Protein AF-W5SQ41-F1 (afdb_monomer_lite)

Organism: NCBI:txid1313293

Secondary structure (DSSP, 8-state):
-------HHHHHHHHHHHHHS------------S--HHHHHHTSS-TTSSTT-S---S--SS-HHHHHHHHHHTS---S---HHHHHHHHHTT--HHHHHHHHHHHHHHT-TTSS-TTS----HHHHHHHHHHHHHHHHHHHHHHHHHHHHHHHHHHHHHHT-S-HHHHHHHHHHHHHHHHHHHHHHHHHT-SSSHHHHHHHHHHHHHTTTTTHHHHHHHHHHHHHHHHHHHHHTS-HHHHHHHHHHHHHHH-TTTT-BTTBPPPPHHHHHHHHHHH-HHHHHHHHHHHHHHHHHHHHHHHHHHH---HHHHHHHHHHHHHHHHHHHHHHHHHHT-SS--HHHHHHIIIIISHHHHHHHHHHHHHHHHHHHHHHHHHHTS-HHHHHHHHHHHHHHH-TTTTGGGTPPP--HHHHHHHHHHH-HHHHHHHHHHHHHHHHHHHHHHHHHHH---HHHHHHHHHHHHHHHHHHHHHHHHHHHT---S-HHHHTTSHHHHHHHHHHHHHHHHHHHHHHHHHHHHTS-HHHHHHHHHHHHHHT-TTS--TTS----HHHHHHHHHHHHHHHHHHHHHHHHT-

InterPro domains:
  IPR060833 Lipoprotein BTA121, duplicated domain [NF047534] (91-223)
  IPR060833 Lipoprotein BTA121, duplicated domain [NF047534] (236-350)
  IPR060833 Lipoprotein BTA121, duplicated domain [NF047534] (377-509)
  IPR060833 Lipoprotein BTA121, duplicated domain [NF047534] (520-575)

Foldseek 3Di:
DDDDDDDVVVVVVVVVCVVVVPDPPDDDDDDDDDDDPVVVVVPPPDPPPVVPDDDPDDDDDDCVVPQVVVVVVVVDDDPPDDPLLVVQCVVLVHDPQLVVVVRVLLVLQQDCVAADVLFHHDDPVLVSVLDVLLGSVLSVVLSVLVVLLSVLLSLLLVLLVLQPDPVLSVVLVVQSVVLVSVLSNQLSNLCRDRDSVSSSVSSNVCSVVVVSHVSSVVSSLLSVLNNVLVVLLVPDDPLLNVQVVLLLCLQQDCPLDPDPQQGRDRSSLSSVLVVVLPDVLSVLLSVLSSLLVVLLVLLVVLLVLFPDPVLSVVLVVLSVVLVSQLSCLSNNLSRDPPRDSVSNSCSSNPPPRVVSSVSSVVSNLLSVLRVLLVVLVVPDDPLLVVLLVVLLCLQQDPVQCVVVVFDRCDPSLSSNLCSVLDNVLSVLQSVLSVVLVVLLVLLLVLLVLQPDPVLSVVLVVQSVVLVSVLSNQSNCLSSPVDPDRSSVSSCDPVNVVSSVSSVVSSLLSVLRNVLVVLLVVDDPLLNVLLVVVLCVLQDPPDDCPPPHRDHSSRSSSVDSVCDNVNSVVVSVVSVVD

Radius of gyration: 45.63 Å; chains: 1; bounding box: 97×51×138 Å

Sequence (577 aa):
MIKIKINYSLLMLLLLFLVMGCNLKSPEVTVYGKDDPFMRDLFKVSLEDDLLKLPIEGVISGREQSILKRSVEEGIIGEHMSIEFVDLLDAFNVSSEGKKVIEYFLGIVTNASIGAESDKTYQIEEFYGLLRDLGSTRVHGIIGSVQCVFEVQEAAKSAIRNINSERSKQRLNVLFMERVQRYKSDLKRAFSVFEADEVYERFINYHSNGNGINKFIEIKNDAFQIIEGEELLSVLTEKEREVLEYMLSVVTDPNVYESVYIKSISDAQFYHYLKTLGDDKVKEIIIYHLFFFERLKNVDKLINDIKGENLKQQLKYEVDECKNRYSLSIKRPFCHLPFVPTVVYETLTNFGIHEYVDCLGEILDQGEGILESEKLYVWLSDDERKVIEYIQNIVTDPYIGLEEDLGVCFEYKFFSLLNSEGIDDVRRMINNVQMVLVLLQETDRLIDDVSKKLLRRRLEVRLNSCKNDYSLHLKRVFDGSVFIPLADAVLDDDAIGYISYINDIKDEAMASIEFDRLCSELSEDEKEAIFYIRNTVTNSDLPNDFGVNFNEPQFYILLKDLGIPRVREIVQSTLLT

Structure (mmCIF, N/CA/C/O backbone):
data_AF-W5SQ41-F1
#
_entry.id   AF-W5SQ41-F1
#
loop_
_atom_site.group_PDB
_atom_site.id
_atom_site.type_symbol
_atom_site.label_atom_id
_atom_site.label_alt_id
_atom_site.label_comp_id
_atom_site.label_asym_id
_atom_site.label_entity_id
_atom_site.label_seq_id
_atom_site.pdbx_PDB_ins_code
_atom_site.Cartn_x
_atom_site.Cartn_y
_atom_site.Cartn_z
_atom_site.occupancy
_atom_site.B_iso_or_equiv
_atom_site.auth_seq_id
_atom_site.auth_comp_id
_atom_site.auth_asym_id
_atom_site.auth_atom_id
_atom_site.pdbx_PDB_model_num
ATOM 1 N N . MET A 1 1 ? 10.345 -15.797 45.037 1.00 38.16 1 MET A N 1
ATOM 2 C CA . MET A 1 1 ? 10.649 -15.418 43.639 1.00 38.16 1 MET A CA 1
ATOM 3 C C . MET A 1 1 ? 10.774 -13.906 43.574 1.00 38.16 1 MET A C 1
ATOM 5 O O . MET A 1 1 ? 9.775 -13.225 43.755 1.00 38.16 1 MET A O 1
ATOM 9 N N . ILE A 1 2 ? 11.990 -13.382 43.412 1.00 24.80 2 ILE A N 1
ATOM 10 C CA . ILE A 1 2 ? 12.238 -11.936 43.313 1.00 24.80 2 ILE A CA 1
ATOM 11 C C . ILE A 1 2 ? 11.971 -11.532 41.858 1.00 24.80 2 ILE A C 1
ATOM 13 O O . ILE A 1 2 ? 12.723 -11.918 40.968 1.00 24.80 2 ILE A O 1
ATOM 17 N N . LYS A 1 3 ? 10.873 -10.808 41.606 1.00 30.48 3 LYS A N 1
ATOM 18 C CA . LYS A 1 3 ? 10.607 -10.183 40.303 1.00 30.48 3 LYS A CA 1
ATOM 19 C C . LYS A 1 3 ? 11.474 -8.927 40.191 1.00 30.48 3 LYS A C 1
ATOM 21 O O . LYS A 1 3 ? 11.230 -7.945 40.886 1.00 30.48 3 LYS A O 1
ATOM 26 N N . ILE A 1 4 ? 12.482 -8.966 39.324 1.00 29.66 4 ILE A N 1
ATOM 27 C CA . ILE A 1 4 ? 13.251 -7.783 38.925 1.00 29.66 4 ILE A CA 1
ATOM 28 C C . ILE A 1 4 ? 12.421 -7.050 37.862 1.00 29.66 4 ILE A C 1
ATOM 30 O O . ILE A 1 4 ? 12.245 -7.556 36.756 1.00 29.66 4 ILE A O 1
ATOM 34 N N . LYS A 1 5 ? 11.876 -5.877 38.207 1.00 37.88 5 LYS A N 1
ATOM 35 C CA . LYS A 1 5 ? 11.286 -4.941 37.237 1.00 37.88 5 LYS A CA 1
ATOM 36 C C . LYS A 1 5 ? 12.435 -4.287 36.465 1.00 37.88 5 LYS A C 1
ATOM 38 O O . LYS A 1 5 ? 13.185 -3.494 37.031 1.00 37.88 5 LYS A O 1
ATOM 43 N N . ILE A 1 6 ? 12.588 -4.641 35.191 1.00 42.28 6 ILE A N 1
ATOM 44 C CA . ILE A 1 6 ? 13.528 -3.975 34.284 1.00 42.28 6 ILE A CA 1
ATOM 45 C C . ILE A 1 6 ? 12.902 -2.637 33.887 1.00 42.28 6 ILE A C 1
ATOM 47 O O . ILE A 1 6 ? 11.860 -2.592 33.242 1.00 42.28 6 ILE A O 1
ATOM 51 N N . ASN A 1 7 ? 13.515 -1.545 34.335 1.00 42.47 7 ASN A N 1
ATOM 52 C CA . ASN A 1 7 ? 13.092 -0.190 34.012 1.00 42.47 7 ASN A CA 1
ATOM 53 C C . ASN A 1 7 ? 13.683 0.197 32.644 1.00 42.47 7 ASN A C 1
ATOM 55 O O . ASN A 1 7 ? 14.881 0.470 32.541 1.00 42.47 7 ASN A O 1
ATOM 59 N N . TYR A 1 8 ? 12.859 0.176 31.592 1.00 45.78 8 TYR A N 1
ATOM 60 C CA . TYR A 1 8 ? 13.276 0.407 30.200 1.00 45.78 8 TYR A CA 1
ATOM 61 C C . TYR A 1 8 ? 13.908 1.790 29.971 1.00 45.78 8 TYR A C 1
ATOM 63 O O . TYR A 1 8 ? 14.820 1.913 29.153 1.00 45.78 8 TYR A O 1
ATOM 71 N N . SER A 1 9 ? 13.543 2.800 30.770 1.00 41.06 9 SER A N 1
ATOM 72 C CA . SER A 1 9 ? 14.211 4.112 30.752 1.00 41.06 9 SER A CA 1
ATOM 73 C C . SER A 1 9 ? 15.674 4.039 31.193 1.00 41.06 9 SER A C 1
ATOM 75 O O . SER A 1 9 ? 16.513 4.759 30.658 1.00 41.06 9 SER A O 1
ATOM 77 N N . LEU A 1 10 ? 16.013 3.139 32.123 1.00 42.69 10 LEU A N 1
ATOM 78 C CA . LEU A 1 10 ? 17.395 2.943 32.567 1.00 42.69 10 LEU A CA 1
ATOM 79 C C . LEU A 1 10 ? 18.214 2.174 31.520 1.00 42.69 10 LEU A C 1
ATOM 81 O O . LEU A 1 10 ? 19.392 2.468 31.336 1.00 42.69 10 LEU A O 1
ATOM 85 N N . LEU A 1 11 ? 17.582 1.231 30.809 1.00 46.94 11 LEU A N 1
ATOM 86 C CA . LEU A 1 11 ? 18.192 0.463 29.717 1.00 46.94 11 LEU A CA 1
ATOM 87 C C . LEU A 1 11 ? 18.518 1.364 28.511 1.00 46.94 11 LEU A C 1
ATOM 89 O O . LEU A 1 11 ? 19.606 1.269 27.945 1.00 46.94 11 LEU A O 1
ATOM 93 N N . MET A 1 12 ? 17.615 2.290 28.173 1.00 44.88 12 MET A N 1
ATOM 94 C CA . MET A 1 12 ? 17.815 3.282 27.109 1.00 44.88 12 MET A CA 1
ATOM 95 C C . MET A 1 12 ? 18.888 4.317 27.464 1.00 44.88 12 MET A C 1
ATOM 97 O O . MET A 1 12 ? 19.706 4.668 26.615 1.00 44.88 12 MET A O 1
ATOM 101 N N . LEU A 1 13 ? 18.958 4.753 28.727 1.00 45.75 13 LEU A N 1
ATOM 102 C CA . LEU A 1 13 ? 20.046 5.611 29.211 1.00 45.75 13 LEU A CA 1
ATOM 103 C C . LEU A 1 13 ? 21.403 4.893 29.176 1.00 45.75 13 LEU A C 1
ATOM 105 O O . LEU A 1 13 ? 22.401 5.502 28.801 1.00 45.75 13 LEU A O 1
ATOM 109 N N . LEU A 1 14 ? 21.448 3.595 29.494 1.00 42.19 14 LEU A N 1
ATOM 110 C CA . LEU A 1 14 ? 22.668 2.784 29.408 1.00 42.19 14 LEU A CA 1
ATOM 111 C C . LEU A 1 14 ? 23.137 2.587 27.958 1.00 42.19 14 LEU A C 1
ATOM 113 O O . LEU A 1 14 ? 24.336 2.663 27.702 1.00 42.19 14 LEU A O 1
ATOM 117 N N . LEU A 1 15 ? 22.211 2.411 27.007 1.00 46.72 15 LEU A N 1
ATOM 118 C CA . LEU A 1 15 ? 22.508 2.365 25.569 1.00 46.72 15 LEU A CA 1
ATOM 119 C C . LEU A 1 15 ? 23.015 3.718 25.043 1.00 46.72 15 LEU A C 1
ATOM 121 O O . LEU A 1 15 ? 23.985 3.755 24.289 1.00 46.72 15 LEU A O 1
ATOM 125 N N . LEU A 1 16 ? 22.443 4.833 25.505 1.00 41.91 16 LEU A N 1
ATOM 126 C CA . LEU A 1 16 ? 22.919 6.187 25.188 1.00 41.91 16 LEU A CA 1
ATOM 127 C C . LEU A 1 16 ? 24.317 6.473 25.763 1.00 41.91 16 LEU A C 1
ATOM 129 O O . LEU A 1 16 ? 25.147 7.074 25.079 1.00 41.91 16 LEU A O 1
ATOM 133 N N . PHE A 1 17 ? 24.625 5.994 26.973 1.00 42.06 17 PHE A N 1
ATOM 134 C CA . PHE A 1 17 ? 25.974 6.084 27.547 1.00 42.06 17 PHE A CA 1
ATOM 135 C C . PHE A 1 17 ? 26.983 5.142 26.868 1.00 42.06 17 PHE A C 1
ATOM 137 O O . PHE A 1 17 ? 28.159 5.489 26.777 1.00 42.06 17 PHE A O 1
ATOM 144 N N . LEU A 1 18 ? 26.543 3.998 26.330 1.00 40.91 18 LEU A N 1
ATOM 145 C CA . LEU A 1 18 ? 27.368 3.102 25.507 1.00 40.91 18 LEU A CA 1
ATOM 146 C C . LEU A 1 18 ? 27.710 3.715 24.140 1.00 40.91 18 LEU A C 1
ATOM 148 O O . LEU A 1 18 ? 28.834 3.558 23.672 1.00 40.91 18 LEU A O 1
ATOM 152 N N . VAL A 1 19 ? 26.790 4.477 23.538 1.00 46.62 19 VAL A N 1
ATOM 153 C CA . VAL A 1 19 ? 27.037 5.211 22.283 1.00 46.62 19 VAL A CA 1
ATOM 154 C C . VAL A 1 19 ? 27.942 6.431 22.508 1.00 46.62 19 VAL A C 1
ATOM 156 O O . VAL A 1 19 ? 28.806 6.709 21.680 1.00 46.62 19 VAL A O 1
ATOM 159 N N . MET A 1 20 ? 27.818 7.122 23.647 1.00 40.38 20 MET A N 1
ATOM 160 C CA . MET A 1 20 ? 28.676 8.271 23.988 1.00 40.38 20 MET A CA 1
ATOM 161 C C . MET A 1 20 ? 30.036 7.887 24.607 1.00 40.38 20 MET A C 1
ATOM 163 O O . MET A 1 20 ? 30.951 8.708 24.622 1.00 40.38 20 MET A O 1
ATOM 167 N N . GLY A 1 21 ? 30.197 6.652 25.097 1.00 32.97 21 GLY A N 1
ATOM 168 C CA . GLY A 1 21 ? 31.431 6.140 25.708 1.00 32.97 21 GLY A CA 1
ATOM 169 C C . GLY A 1 21 ? 32.424 5.488 24.736 1.00 32.97 21 GLY A C 1
ATOM 170 O O . GLY A 1 21 ? 33.541 5.150 25.137 1.00 32.97 21 GLY A O 1
ATOM 171 N N . CYS A 1 22 ? 32.058 5.317 23.461 1.00 30.95 22 CYS A N 1
ATOM 172 C CA . CYS A 1 22 ? 32.961 4.792 22.439 1.00 30.95 22 CYS A CA 1
ATOM 173 C C . CYS A 1 22 ? 33.992 5.853 22.024 1.00 30.95 22 CYS A C 1
ATOM 175 O O . CYS A 1 22 ? 33.760 6.725 21.192 1.00 30.95 22 CYS A O 1
ATOM 177 N N . ASN A 1 23 ? 35.161 5.737 22.643 1.00 33.50 23 ASN A N 1
ATOM 178 C CA . ASN A 1 23 ? 36.405 6.445 22.377 1.00 33.50 23 ASN A CA 1
ATOM 179 C C . ASN A 1 23 ? 36.802 6.365 20.883 1.00 33.50 23 ASN A C 1
ATOM 181 O O . ASN A 1 23 ? 37.463 5.419 20.454 1.00 33.50 23 ASN A O 1
ATOM 185 N N . LEU A 1 24 ? 36.413 7.368 20.088 1.00 36.84 24 LEU A N 1
ATOM 186 C CA . LEU A 1 24 ? 36.883 7.585 18.716 1.00 36.84 24 LEU A CA 1
ATOM 187 C C . LEU A 1 24 ? 38.345 8.058 18.730 1.00 36.84 24 LEU A C 1
ATOM 189 O O . LEU A 1 24 ? 38.645 9.240 18.566 1.00 36.84 24 LEU A O 1
ATOM 193 N N . LYS A 1 25 ? 39.280 7.118 18.890 1.00 31.88 25 LYS A N 1
ATOM 194 C CA . LYS A 1 25 ? 40.619 7.272 18.315 1.00 31.88 25 LYS A CA 1
ATOM 195 C C . LYS A 1 25 ? 40.602 6.680 16.911 1.00 31.88 25 LYS A C 1
ATOM 197 O O . LYS A 1 25 ? 40.592 5.467 16.735 1.00 31.88 25 LYS A O 1
ATOM 202 N N . SER A 1 26 ? 40.575 7.581 15.935 1.00 31.25 26 SER A N 1
ATOM 203 C CA . SER A 1 26 ? 40.823 7.316 14.518 1.00 31.25 26 SER A CA 1
ATOM 204 C C . SER A 1 26 ? 42.130 6.530 14.325 1.00 31.25 26 SER A C 1
ATOM 206 O O . SER A 1 26 ? 43.161 6.974 14.841 1.00 31.25 26 SER A O 1
ATOM 208 N N . PRO A 1 27 ? 42.140 5.408 13.582 1.00 26.23 27 PRO A N 1
ATOM 209 C CA . PRO A 1 27 ? 43.331 4.981 12.878 1.00 26.23 27 PRO A CA 1
ATOM 210 C C . PRO A 1 27 ? 43.451 5.805 11.593 1.00 26.23 27 PRO A C 1
ATOM 212 O O . PRO A 1 27 ? 42.528 5.878 10.782 1.00 26.23 27 PRO A O 1
ATOM 215 N N . GLU A 1 28 ? 44.609 6.440 11.451 1.00 25.86 28 GLU A N 1
ATOM 216 C CA . GLU A 1 28 ? 45.016 7.246 10.310 1.00 25.86 28 GLU A CA 1
ATOM 217 C C . GLU A 1 28 ? 44.692 6.588 8.965 1.00 25.86 28 GLU A C 1
ATOM 219 O O . GLU A 1 28 ? 44.999 5.423 8.702 1.00 25.86 28 GLU A O 1
ATOM 224 N N . VAL A 1 29 ? 44.114 7.410 8.090 1.00 34.03 29 VAL A N 1
ATOM 225 C CA . VAL A 1 29 ? 43.980 7.169 6.658 1.00 34.03 29 VAL A CA 1
ATOM 226 C C . VAL A 1 29 ? 45.371 6.909 6.083 1.00 34.03 29 VAL A C 1
ATOM 228 O O . VAL A 1 29 ? 46.154 7.834 5.875 1.00 34.03 29 VAL A O 1
ATOM 231 N N . THR A 1 30 ? 45.672 5.646 5.799 1.00 25.84 30 THR A N 1
ATOM 232 C CA . THR A 1 30 ? 46.743 5.283 4.875 1.00 25.84 30 THR A CA 1
ATOM 233 C C . THR A 1 30 ? 46.117 5.020 3.514 1.00 25.84 30 THR A C 1
ATOM 235 O O . THR A 1 30 ? 45.274 4.146 3.327 1.00 25.84 30 THR A O 1
ATOM 238 N N . VAL A 1 31 ? 46.509 5.872 2.572 1.00 39.38 31 VAL A N 1
ATOM 239 C CA . VAL A 1 31 ? 46.256 5.769 1.138 1.00 39.38 31 VAL A CA 1
ATOM 240 C C . VAL A 1 31 ? 46.689 4.378 0.670 1.00 39.38 31 VAL A C 1
ATOM 242 O O . VAL A 1 31 ? 47.887 4.101 0.607 1.00 39.38 31 VAL A O 1
ATOM 245 N N . TYR A 1 32 ? 45.736 3.497 0.355 1.00 28.44 32 TYR A N 1
ATOM 246 C CA . TYR A 1 32 ? 46.058 2.225 -0.288 1.00 28.44 32 TYR A CA 1
ATOM 247 C C . TYR A 1 32 ? 46.427 2.473 -1.750 1.00 28.44 32 TYR A C 1
ATOM 249 O O . TYR A 1 32 ? 45.675 3.058 -2.531 1.00 28.44 32 TYR A O 1
ATOM 257 N N . GLY A 1 33 ? 47.667 2.096 -2.049 1.00 28.73 33 GLY A N 1
ATOM 258 C CA . GLY A 1 33 ? 48.373 2.350 -3.287 1.00 28.73 33 GLY A CA 1
ATOM 259 C C . GLY A 1 33 ? 47.914 1.497 -4.466 1.00 28.73 33 GLY A C 1
ATOM 260 O O . GLY A 1 33 ? 47.260 0.468 -4.340 1.00 28.73 33 GLY A O 1
ATOM 261 N N . LYS A 1 34 ? 48.344 1.973 -5.631 1.00 31.42 34 LYS A N 1
ATOM 262 C CA . LYS A 1 34 ? 48.104 1.527 -7.009 1.00 31.42 34 LYS A CA 1
ATOM 263 C C . LYS A 1 34 ? 48.532 0.092 -7.375 1.00 31.42 34 LYS A C 1
ATOM 265 O O . LYS A 1 34 ? 48.520 -0.224 -8.560 1.00 31.42 34 LYS A O 1
ATOM 270 N N . ASP A 1 35 ? 48.873 -0.770 -6.421 1.00 36.28 35 ASP A N 1
ATOM 271 C CA . ASP A 1 35 ? 49.545 -2.050 -6.698 1.00 36.28 35 ASP A CA 1
ATOM 272 C C . ASP A 1 35 ? 48.922 -3.253 -5.958 1.00 36.28 35 ASP A C 1
ATOM 274 O O . ASP A 1 35 ? 49.636 -4.149 -5.514 1.00 36.28 35 ASP A O 1
ATOM 278 N N . ASP A 1 36 ? 47.589 -3.301 -5.840 1.00 37.03 36 ASP A N 1
ATOM 279 C CA . ASP A 1 36 ? 46.874 -4.520 -5.426 1.00 37.03 36 ASP A CA 1
ATOM 280 C C . ASP A 1 36 ? 46.710 -5.488 -6.630 1.00 37.03 36 ASP A C 1
ATOM 282 O O . ASP A 1 36 ? 46.058 -5.128 -7.622 1.00 37.03 36 ASP A O 1
ATOM 286 N N . PRO A 1 37 ? 47.280 -6.712 -6.584 1.00 33.75 37 PRO A N 1
ATOM 287 C CA . PRO A 1 37 ? 47.149 -7.711 -7.648 1.00 33.75 37 PRO A CA 1
ATOM 288 C C . PRO A 1 37 ? 45.702 -8.170 -7.892 1.00 33.75 37 PRO A C 1
ATOM 290 O O . PRO A 1 37 ? 45.363 -8.497 -9.025 1.00 33.75 37 PRO A O 1
ATOM 293 N N . PHE A 1 38 ? 44.839 -8.142 -6.871 1.00 35.59 38 PHE A N 1
ATOM 294 C CA . PHE A 1 38 ? 43.434 -8.557 -6.952 1.00 35.59 38 PHE A CA 1
ATOM 295 C C . PHE A 1 38 ? 42.577 -7.521 -7.702 1.00 35.59 38 PHE A C 1
ATOM 297 O O . PHE A 1 38 ? 41.660 -7.872 -8.444 1.00 35.59 38 PHE A O 1
ATOM 304 N N . MET A 1 39 ? 42.936 -6.236 -7.601 1.00 33.19 39 MET A N 1
ATOM 305 C CA . MET A 1 39 ? 42.289 -5.150 -8.351 1.00 33.19 39 MET A CA 1
ATOM 306 C C . MET A 1 39 ? 42.721 -5.116 -9.824 1.00 33.19 39 MET A C 1
ATOM 308 O O . MET A 1 39 ? 41.947 -4.697 -10.682 1.00 33.19 39 MET A O 1
ATOM 312 N N . ARG A 1 40 ? 43.924 -5.602 -10.163 1.00 32.94 40 ARG A N 1
ATOM 313 C CA . ARG A 1 40 ? 44.375 -5.706 -11.565 1.00 32.94 40 ARG A CA 1
ATOM 314 C C . ARG A 1 40 ? 43.605 -6.750 -12.372 1.00 32.94 40 ARG A C 1
ATOM 316 O O . ARG A 1 40 ? 43.460 -6.570 -13.580 1.00 32.94 40 ARG A O 1
ATOM 323 N N . ASP A 1 41 ? 43.112 -7.795 -11.713 1.00 32.78 41 ASP A N 1
ATOM 324 C CA . ASP A 1 41 ? 42.345 -8.862 -12.357 1.00 32.78 41 ASP A CA 1
ATOM 325 C C . ASP A 1 41 ? 40.841 -8.534 -12.441 1.00 32.78 41 ASP A C 1
ATOM 327 O O . ASP A 1 41 ? 40.196 -8.917 -13.416 1.00 32.78 41 ASP A O 1
ATOM 331 N N . LEU A 1 42 ? 40.295 -7.718 -11.525 1.00 33.22 42 LEU A N 1
ATOM 332 C CA . LEU A 1 42 ? 38.900 -7.248 -11.591 1.00 33.22 42 LEU A CA 1
ATOM 333 C C . LEU A 1 42 ? 38.652 -6.219 -12.712 1.00 33.22 42 LEU A C 1
ATOM 335 O O . LEU A 1 42 ? 37.581 -6.205 -13.309 1.00 33.22 42 LEU A O 1
ATOM 339 N N . PHE A 1 43 ? 39.648 -5.384 -13.033 1.00 30.28 43 PHE A N 1
ATOM 340 C CA . PHE A 1 43 ? 39.585 -4.419 -14.145 1.00 30.28 43 PHE A CA 1
ATOM 341 C C . PHE A 1 43 ? 40.039 -5.000 -15.496 1.00 30.28 43 PHE A C 1
ATOM 343 O O . PHE A 1 43 ? 40.013 -4.297 -16.505 1.00 30.28 43 PHE A O 1
ATOM 350 N N . LYS A 1 44 ? 40.455 -6.274 -15.532 1.00 28.61 44 LYS A N 1
ATOM 351 C CA . LYS A 1 44 ? 40.836 -6.986 -16.762 1.00 28.61 44 LYS A CA 1
ATOM 352 C C . LYS A 1 44 ? 39.699 -7.775 -17.400 1.00 28.61 44 LYS A C 1
ATOM 354 O O . LYS A 1 44 ? 39.839 -8.172 -18.554 1.00 28.61 44 LYS A O 1
ATOM 359 N N . VAL A 1 45 ? 38.588 -7.987 -16.693 1.00 31.06 45 VAL A N 1
ATOM 360 C CA . VAL A 1 45 ? 37.364 -8.526 -17.298 1.00 31.06 45 VAL A CA 1
ATOM 361 C C . VAL A 1 45 ? 36.687 -7.375 -18.034 1.00 31.06 45 VAL A C 1
ATOM 363 O O . VAL A 1 45 ? 35.843 -6.651 -17.511 1.00 31.06 45 VAL A O 1
ATOM 366 N N . SER A 1 46 ? 37.211 -7.145 -19.232 1.00 31.33 46 SER A N 1
ATOM 367 C CA . SER A 1 46 ? 36.816 -6.101 -20.153 1.00 31.33 46 SER A CA 1
ATOM 368 C C . SER A 1 46 ? 35.349 -6.258 -20.549 1.00 31.33 46 SER A C 1
ATOM 370 O O . SER A 1 46 ? 34.947 -7.279 -21.101 1.00 31.33 46 SER A O 1
ATOM 372 N N . LEU A 1 47 ? 34.573 -5.193 -20.341 1.00 32.38 47 LEU A N 1
ATOM 373 C CA . LEU A 1 47 ? 33.264 -4.970 -20.963 1.00 32.38 47 LEU A CA 1
ATOM 374 C C . LEU A 1 47 ? 33.351 -4.866 -22.505 1.00 32.38 47 LEU A C 1
ATOM 376 O O . LEU A 1 47 ? 32.325 -4.699 -23.159 1.00 32.38 47 LEU A O 1
ATOM 380 N N . GLU A 1 48 ? 34.550 -4.964 -23.093 1.00 29.42 48 GLU A N 1
ATOM 381 C CA . GLU A 1 48 ? 34.777 -4.923 -24.542 1.00 29.42 48 GLU A CA 1
ATOM 382 C C . GLU A 1 48 ? 34.742 -6.312 -25.209 1.00 29.42 48 GLU A C 1
ATOM 384 O O . GLU A 1 48 ? 34.460 -6.381 -26.403 1.00 29.42 48 GLU A O 1
ATOM 389 N N . ASP A 1 49 ? 34.955 -7.421 -24.485 1.00 29.23 49 ASP A N 1
ATOM 390 C CA . ASP A 1 49 ? 35.143 -8.738 -25.132 1.00 29.23 49 ASP A CA 1
ATOM 391 C C . ASP A 1 49 ? 33.839 -9.509 -25.429 1.00 29.23 49 ASP A C 1
ATOM 393 O O . ASP A 1 49 ? 33.794 -10.283 -26.391 1.00 29.23 49 ASP A O 1
ATOM 397 N N . ASP A 1 50 ? 32.753 -9.259 -24.686 1.00 29.33 50 ASP A N 1
ATOM 398 C CA . ASP A 1 50 ? 31.462 -9.945 -24.893 1.00 29.33 50 ASP A CA 1
ATOM 399 C C . ASP A 1 50 ? 30.476 -9.164 -25.788 1.00 29.33 50 ASP A C 1
ATOM 401 O O . ASP A 1 50 ? 29.535 -9.745 -26.330 1.00 29.33 50 ASP A O 1
ATOM 405 N N . LEU A 1 51 ? 30.706 -7.866 -26.032 1.00 32.91 51 LEU A N 1
ATOM 406 C CA . LEU A 1 51 ? 29.861 -7.042 -26.917 1.00 32.91 51 LEU A CA 1
ATOM 407 C C . LEU A 1 51 ? 30.232 -7.149 -28.409 1.00 32.91 51 LEU A C 1
ATOM 409 O O . LEU A 1 51 ? 29.475 -6.686 -29.262 1.00 32.91 51 LEU A O 1
ATOM 413 N N . LEU A 1 52 ? 31.366 -7.777 -28.741 1.00 27.62 52 LEU A N 1
ATOM 414 C CA . LEU A 1 52 ? 31.889 -7.889 -30.111 1.00 27.62 52 LEU A CA 1
ATOM 415 C C . LEU A 1 52 ? 31.630 -9.245 -30.793 1.00 27.62 52 LEU A C 1
ATOM 417 O O . LEU A 1 52 ? 32.114 -9.478 -31.900 1.00 27.62 52 LEU A O 1
ATOM 421 N N . LYS A 1 53 ? 30.841 -10.140 -30.186 1.00 28.77 53 LYS A N 1
ATOM 422 C CA . LYS A 1 53 ? 30.507 -11.449 -30.774 1.00 28.77 53 LYS A CA 1
ATOM 423 C C . LYS A 1 53 ? 29.002 -11.668 -30.886 1.00 28.77 53 LYS A C 1
ATOM 425 O O . LYS A 1 53 ? 28.442 -12.559 -30.259 1.00 28.77 53 LYS A O 1
ATOM 430 N N . LEU A 1 54 ? 28.352 -10.895 -31.751 1.00 28.80 54 LEU A N 1
ATOM 431 C CA . LEU A 1 54 ? 27.085 -11.310 -32.356 1.00 28.80 54 LEU A CA 1
ATOM 432 C C . LEU A 1 54 ? 27.261 -11.345 -33.880 1.00 28.80 54 LEU A C 1
ATOM 434 O O . LEU A 1 54 ? 27.833 -10.408 -34.441 1.00 28.80 54 LEU A O 1
ATOM 438 N N . PRO A 1 55 ? 26.836 -12.425 -34.557 1.00 25.31 55 PRO A N 1
ATOM 439 C CA . PRO A 1 55 ? 27.124 -12.622 -35.969 1.00 25.31 55 PRO A CA 1
ATOM 440 C C . PRO A 1 55 ? 26.337 -11.612 -36.808 1.00 25.31 55 PRO A C 1
ATOM 442 O O . PRO A 1 55 ? 25.111 -11.660 -36.887 1.00 25.31 55 PRO A O 1
ATOM 445 N N . ILE A 1 56 ? 27.059 -10.704 -37.464 1.00 32.09 56 ILE A N 1
ATOM 446 C CA . ILE A 1 56 ? 26.551 -9.921 -38.591 1.00 32.09 56 ILE A CA 1
ATOM 447 C C . ILE A 1 56 ? 26.631 -10.830 -39.818 1.00 32.09 56 ILE A C 1
ATOM 449 O O . ILE A 1 56 ? 27.530 -10.704 -40.640 1.00 32.09 56 ILE A O 1
ATOM 453 N N . GLU A 1 57 ? 25.717 -11.787 -39.938 1.00 26.72 57 GLU A N 1
ATOM 454 C CA . GLU A 1 57 ? 25.542 -12.516 -41.191 1.00 26.72 57 GLU A CA 1
ATOM 455 C C . GLU A 1 57 ? 24.065 -12.584 -41.562 1.00 26.72 57 GLU A C 1
ATOM 457 O O . GLU A 1 57 ? 23.255 -13.227 -40.898 1.00 26.72 57 GLU A O 1
ATOM 462 N N . GLY A 1 58 ? 23.744 -11.929 -42.682 1.00 32.38 58 GLY A N 1
ATOM 463 C CA . GLY A 1 58 ? 22.670 -12.392 -43.548 1.00 32.38 58 GLY A CA 1
ATOM 464 C C . GLY A 1 58 ? 21.484 -11.464 -43.772 1.00 32.38 58 GLY A C 1
ATOM 465 O O . GLY A 1 58 ? 20.371 -11.947 -43.667 1.00 32.38 58 GLY A O 1
ATOM 466 N N . VAL A 1 59 ? 21.672 -10.200 -44.181 1.00 28.92 59 VAL A N 1
ATOM 467 C CA . VAL A 1 59 ? 20.693 -9.512 -45.059 1.00 28.92 59 VAL A CA 1
ATOM 468 C C . VAL A 1 59 ? 21.404 -8.455 -45.924 1.00 28.92 59 VAL A C 1
ATOM 470 O O . VAL A 1 59 ? 21.268 -7.259 -45.695 1.00 28.92 59 VAL A O 1
ATOM 473 N N . ILE A 1 60 ? 22.160 -8.875 -46.943 1.00 36.06 60 ILE A N 1
ATOM 474 C CA . ILE A 1 60 ? 22.588 -7.975 -48.029 1.00 36.06 60 ILE A CA 1
ATOM 475 C C . ILE A 1 60 ? 22.041 -8.518 -49.345 1.00 36.06 60 ILE A C 1
ATOM 477 O O . ILE A 1 60 ? 22.538 -9.495 -49.898 1.00 36.06 60 ILE A O 1
ATOM 481 N N . SER A 1 61 ? 20.958 -7.900 -49.807 1.00 36.41 61 SER A N 1
ATOM 482 C CA . SER A 1 61 ? 20.760 -7.429 -51.186 1.00 36.41 61 SER A CA 1
ATOM 483 C C . SER A 1 61 ? 19.264 -7.193 -51.419 1.00 36.41 61 SER A C 1
ATOM 485 O O . SER A 1 61 ? 18.452 -8.113 -51.388 1.00 36.41 61 SER A O 1
ATOM 487 N N . GLY A 1 62 ? 18.882 -5.924 -51.603 1.00 31.80 62 GLY A N 1
ATOM 488 C CA . GLY A 1 62 ? 17.547 -5.544 -52.094 1.00 31.80 62 GLY A CA 1
ATOM 489 C C . GLY A 1 62 ? 16.735 -4.554 -51.248 1.00 31.80 62 GLY A C 1
ATOM 490 O O . GLY A 1 62 ? 15.682 -4.123 -51.706 1.00 31.80 62 GLY A O 1
ATOM 491 N N . ARG A 1 63 ? 17.185 -4.153 -50.047 1.00 34.41 63 ARG A N 1
ATOM 492 C CA . ARG A 1 63 ? 16.403 -3.284 -49.130 1.00 34.41 63 ARG A CA 1
ATOM 493 C C . ARG A 1 63 ? 16.830 -1.807 -49.087 1.00 34.41 63 ARG A C 1
ATOM 495 O O . ARG A 1 63 ? 16.076 -0.977 -48.579 1.00 34.41 63 ARG A O 1
ATOM 502 N N . GLU A 1 64 ? 17.977 -1.474 -49.673 1.00 36.94 64 GLU A N 1
ATOM 503 C CA . GLU A 1 64 ? 18.674 -0.182 -49.526 1.00 36.94 64 GLU A CA 1
ATOM 504 C C . GLU A 1 64 ? 17.893 1.030 -50.070 1.00 36.94 64 GLU A C 1
ATOM 506 O O . GLU A 1 64 ? 17.954 2.108 -49.492 1.00 36.94 64 GLU A O 1
ATOM 511 N N . GLN A 1 65 ? 17.059 0.874 -51.106 1.00 36.31 65 GLN A N 1
ATOM 512 C CA . GLN A 1 65 ? 16.314 2.010 -51.683 1.00 36.31 65 GLN A CA 1
ATOM 513 C C . GLN A 1 65 ? 15.119 2.491 -50.834 1.00 36.31 65 GLN A C 1
ATOM 515 O O . GLN A 1 65 ? 14.631 3.604 -51.039 1.00 36.31 65 GLN A O 1
ATOM 520 N N . SER A 1 66 ? 14.635 1.678 -49.886 1.00 44.56 66 SER A N 1
ATOM 521 C CA . SER A 1 66 ? 13.422 1.969 -49.096 1.00 44.56 66 SER A CA 1
ATOM 522 C C . SER A 1 66 ? 13.686 2.628 -47.736 1.00 44.56 66 SER A C 1
ATOM 524 O O . SER A 1 66 ? 12.767 3.197 -47.148 1.00 44.56 66 SER A O 1
ATOM 526 N N . ILE A 1 67 ? 14.929 2.563 -47.250 1.00 42.22 67 ILE A N 1
ATOM 527 C CA . ILE A 1 67 ? 15.301 2.879 -45.863 1.00 42.22 67 ILE A CA 1
ATOM 528 C C . ILE A 1 67 ? 15.407 4.396 -45.656 1.00 42.22 67 ILE A C 1
ATOM 530 O O . ILE A 1 67 ? 14.808 4.931 -44.727 1.00 42.22 67 ILE A O 1
ATOM 534 N N . LEU A 1 68 ? 16.049 5.121 -46.578 1.00 41.59 68 LEU A N 1
ATOM 535 C CA . LEU A 1 68 ? 16.224 6.572 -46.429 1.00 41.59 68 LEU A CA 1
ATOM 536 C C . LEU A 1 68 ? 14.986 7.395 -46.740 1.00 41.59 68 LEU A C 1
ATOM 538 O O . LEU A 1 68 ? 14.833 8.504 -46.245 1.00 41.59 68 LEU A O 1
ATOM 542 N N . LYS A 1 69 ? 14.098 6.878 -47.594 1.00 43.06 69 LYS A N 1
ATOM 543 C CA . LYS A 1 69 ? 12.903 7.625 -47.989 1.00 43.06 69 LYS A CA 1
ATOM 544 C C . LYS A 1 69 ? 12.007 7.894 -46.770 1.00 43.06 69 LYS A C 1
ATOM 546 O O . LYS A 1 69 ? 11.468 8.981 -46.646 1.00 43.06 69 LYS A O 1
ATOM 551 N N . ARG A 1 70 ? 11.951 6.949 -45.823 1.00 43.97 70 ARG A N 1
ATOM 552 C CA . ARG A 1 70 ? 11.160 7.051 -44.585 1.00 43.97 70 ARG A CA 1
ATOM 553 C C . ARG A 1 70 ? 11.806 7.908 -43.493 1.00 43.97 70 ARG A C 1
ATOM 555 O O . ARG A 1 70 ? 11.091 8.631 -42.809 1.00 43.97 70 ARG A O 1
ATOM 562 N N . SER A 1 71 ? 13.130 7.844 -43.323 1.00 44.09 71 SER A N 1
ATOM 563 C CA . SER A 1 71 ? 13.848 8.654 -42.323 1.00 44.09 71 SER A CA 1
ATOM 564 C C . SER A 1 71 ? 13.918 10.135 -42.710 1.00 44.09 71 SER A C 1
ATOM 566 O O . SER A 1 71 ? 13.896 11.003 -41.838 1.00 44.09 71 SER A O 1
ATOM 568 N N . VAL A 1 72 ? 13.941 10.414 -44.016 1.00 47.66 72 VAL A N 1
ATOM 569 C CA . VAL A 1 72 ? 13.945 11.759 -44.595 1.00 47.66 72 VAL A CA 1
ATOM 570 C C . VAL A 1 72 ? 12.537 12.378 -44.644 1.00 47.66 72 VAL A C 1
ATOM 572 O O . VAL A 1 72 ? 12.390 13.562 -44.360 1.00 47.66 72 VAL A O 1
ATOM 575 N N . GLU A 1 73 ? 11.482 11.597 -44.915 1.00 42.78 73 GLU A N 1
ATOM 576 C CA . GLU A 1 73 ? 10.089 12.092 -44.957 1.00 42.78 73 GLU A CA 1
ATOM 577 C C . GLU A 1 73 ? 9.553 12.556 -43.582 1.00 42.78 73 GLU A C 1
ATOM 579 O O . GLU A 1 73 ? 8.736 13.472 -43.521 1.00 42.78 73 GLU A O 1
ATOM 584 N N . GLU A 1 74 ? 10.039 11.994 -42.468 1.00 45.16 74 GLU A N 1
ATOM 585 C CA . GLU A 1 74 ? 9.669 12.428 -41.103 1.00 45.16 74 GLU A CA 1
ATOM 586 C C . GLU A 1 74 ? 10.456 13.670 -40.625 1.00 45.16 74 GLU A C 1
ATOM 588 O O . GLU A 1 74 ? 10.150 14.253 -39.583 1.00 45.16 74 GLU A O 1
ATOM 593 N N . GLY A 1 75 ? 11.456 14.107 -41.395 1.00 42.84 75 GLY A N 1
ATOM 594 C CA . GLY A 1 75 ? 12.226 15.326 -41.177 1.00 42.84 75 GLY A CA 1
ATOM 595 C C . GLY A 1 75 ? 12.073 16.289 -42.348 1.00 42.84 75 GLY A C 1
ATOM 596 O O . GLY A 1 75 ? 13.043 16.488 -43.061 1.00 42.84 75 GLY A O 1
ATOM 597 N N . ILE A 1 76 ? 10.868 16.845 -42.529 1.00 38.44 76 ILE A N 1
ATOM 598 C CA . ILE A 1 76 ? 10.487 17.947 -43.442 1.00 38.44 76 ILE A CA 1
ATOM 599 C C . ILE A 1 76 ? 11.659 18.496 -44.292 1.00 38.44 76 ILE A C 1
ATOM 601 O O . ILE A 1 76 ? 12.422 19.346 -43.833 1.00 38.44 76 ILE A O 1
ATOM 605 N N . ILE A 1 77 ? 11.753 18.039 -45.544 1.00 37.16 77 ILE A N 1
ATOM 606 C CA . ILE A 1 77 ? 12.469 18.710 -46.647 1.00 37.16 77 ILE A CA 1
ATOM 607 C C . ILE A 1 77 ? 11.467 19.646 -47.358 1.00 37.16 77 ILE A C 1
ATOM 609 O O . ILE A 1 77 ? 10.296 19.295 -47.487 1.00 37.16 77 ILE A O 1
ATOM 613 N N . GLY A 1 78 ? 11.831 20.833 -47.854 1.00 39.06 78 GLY A N 1
ATOM 614 C CA . GLY A 1 78 ? 13.159 21.440 -47.903 1.00 39.06 78 GLY A CA 1
ATOM 615 C C . GLY A 1 78 ? 13.255 22.612 -48.883 1.00 39.06 78 GLY A C 1
ATOM 616 O O . GLY A 1 78 ? 12.245 23.144 -49.341 1.00 39.06 78 GLY A O 1
ATOM 617 N N . GLU A 1 79 ? 14.493 22.957 -49.234 1.00 46.75 79 GLU A N 1
ATOM 618 C CA . GLU A 1 79 ? 14.844 23.555 -50.521 1.00 46.75 79 GLU A CA 1
ATOM 619 C C . GLU A 1 79 ? 15.470 22.452 -51.376 1.00 46.75 79 GLU A C 1
ATOM 621 O O . GLU A 1 79 ? 16.375 21.749 -50.926 1.00 46.75 79 GLU A O 1
ATOM 626 N N . HIS A 1 80 ? 14.966 22.274 -52.598 1.00 58.78 80 HIS A N 1
ATOM 627 C CA . HIS A 1 80 ? 15.556 21.346 -53.557 1.00 58.78 80 HIS A CA 1
ATOM 628 C C . HIS A 1 80 ? 17.021 21.737 -53.784 1.00 58.78 80 HIS A C 1
ATOM 630 O O . HIS A 1 80 ? 17.300 22.869 -54.182 1.00 58.78 80 HIS A O 1
ATOM 636 N N . MET A 1 81 ? 17.936 20.794 -53.545 1.00 69.44 81 MET A N 1
ATOM 637 C CA . MET A 1 81 ? 19.362 20.940 -53.838 1.00 69.44 81 MET A CA 1
ATOM 638 C C . MET A 1 81 ? 19.558 21.559 -55.233 1.00 69.44 81 MET A C 1
ATOM 640 O O . MET A 1 81 ? 18.999 21.060 -56.214 1.00 69.44 81 MET A O 1
ATOM 644 N N . SER A 1 82 ? 20.312 22.661 -55.322 1.00 78.88 82 SER A N 1
ATOM 645 C CA . SER A 1 82 ? 20.515 23.361 -56.595 1.00 78.88 82 SER A CA 1
ATOM 646 C C . SER A 1 82 ? 21.267 22.475 -57.599 1.00 78.88 82 SER A C 1
ATOM 648 O O . SER A 1 82 ? 21.998 21.559 -57.218 1.00 78.88 82 SER A O 1
ATOM 650 N N . ILE A 1 83 ? 21.106 22.759 -58.898 1.00 80.38 83 ILE A N 1
ATOM 651 C CA . ILE A 1 83 ? 21.785 22.019 -59.980 1.00 80.38 83 ILE A CA 1
ATOM 652 C C . ILE A 1 83 ? 23.309 22.008 -59.767 1.00 80.38 83 ILE A C 1
ATOM 654 O O . ILE A 1 83 ? 23.946 20.983 -59.971 1.00 80.38 83 ILE A O 1
ATOM 658 N N . GLU A 1 84 ? 23.874 23.102 -59.251 1.00 82.81 84 GLU A N 1
ATOM 659 C CA . GLU A 1 84 ? 25.310 23.224 -58.973 1.00 82.81 84 GLU A CA 1
ATOM 660 C C . GLU A 1 84 ? 25.796 22.217 -57.916 1.00 82.81 84 GLU A C 1
ATOM 662 O O . GLU A 1 84 ? 26.838 21.587 -58.098 1.00 82.81 84 GLU A O 1
ATOM 667 N N . PHE A 1 85 ? 25.029 21.992 -56.840 1.00 86.88 85 PHE A N 1
ATOM 668 C CA . PHE A 1 85 ? 25.340 20.941 -55.862 1.00 86.88 85 PHE A CA 1
ATOM 669 C C . PHE A 1 85 ? 25.272 19.548 -56.490 1.00 86.88 85 PHE A C 1
ATOM 671 O O . PHE A 1 85 ? 26.126 18.709 -56.209 1.00 86.88 85 PHE A O 1
ATOM 678 N N . VAL A 1 86 ? 24.267 19.293 -57.332 1.00 87.00 86 VAL A N 1
ATOM 679 C CA . VAL A 1 86 ? 24.110 17.998 -58.006 1.00 87.00 86 VAL A CA 1
ATOM 680 C C . VAL A 1 86 ? 25.313 17.721 -58.906 1.00 87.00 86 VAL A C 1
ATOM 682 O O . VAL A 1 86 ? 25.896 16.645 -58.788 1.00 87.00 86 VAL A O 1
ATOM 685 N N . ASP A 1 87 ? 25.735 18.705 -59.701 1.00 92.19 87 ASP A N 1
ATOM 686 C CA . ASP A 1 87 ? 26.896 18.608 -60.589 1.00 92.19 87 ASP A CA 1
ATOM 687 C C . ASP A 1 87 ? 28.196 18.351 -59.807 1.00 92.19 87 ASP A C 1
ATOM 689 O O . ASP A 1 87 ? 29.000 17.502 -60.199 1.00 92.19 87 ASP A O 1
ATOM 693 N N . LEU A 1 88 ? 28.398 19.031 -58.670 1.00 92.75 88 LEU A N 1
ATOM 694 C CA . LEU A 1 88 ? 29.556 18.800 -57.797 1.00 92.75 88 LEU A CA 1
ATOM 695 C C . LEU A 1 88 ? 29.558 17.378 -57.221 1.00 92.75 88 LEU A C 1
ATOM 697 O O . LEU A 1 88 ? 30.585 16.697 -57.233 1.00 92.75 88 LEU A O 1
ATOM 701 N N . LEU A 1 89 ? 28.413 16.917 -56.716 1.00 93.12 89 LEU A N 1
ATOM 702 C CA . LEU A 1 89 ? 28.283 15.582 -56.135 1.00 93.12 89 LEU A CA 1
ATOM 703 C C . LEU A 1 89 ? 28.413 14.484 -57.202 1.00 93.12 89 LEU A C 1
ATOM 705 O O . LEU A 1 89 ? 29.004 13.442 -56.923 1.00 93.12 89 LEU A O 1
ATOM 709 N N . ASP A 1 90 ? 27.943 14.724 -58.428 1.00 93.38 90 ASP A N 1
ATOM 710 C CA . ASP A 1 90 ? 28.176 13.840 -59.576 1.00 93.38 90 ASP A CA 1
ATOM 711 C C . ASP A 1 90 ? 29.652 13.801 -59.977 1.00 93.38 90 ASP A C 1
ATOM 713 O O . ASP A 1 90 ? 30.197 12.718 -60.194 1.00 93.38 90 ASP A O 1
ATOM 717 N N . ALA A 1 91 ? 30.341 14.946 -59.985 1.00 95.19 91 ALA A N 1
ATOM 718 C CA . ALA A 1 91 ? 31.785 15.000 -60.214 1.00 95.19 91 ALA A CA 1
ATOM 719 C C . ALA A 1 91 ? 32.575 14.246 -59.131 1.00 95.19 91 ALA A C 1
ATOM 721 O O . ALA A 1 91 ? 33.634 13.680 -59.404 1.00 95.19 91 ALA A O 1
ATOM 722 N N . PHE A 1 92 ? 32.054 14.202 -57.904 1.00 96.75 92 PHE A N 1
ATOM 723 C CA . PHE A 1 92 ? 32.615 13.392 -56.827 1.00 96.75 92 PHE A CA 1
ATOM 724 C C . PHE A 1 92 ? 32.237 11.912 -56.921 1.00 96.75 92 PHE A C 1
ATOM 726 O O . PHE A 1 92 ? 32.859 11.119 -56.221 1.00 96.75 92 PHE A O 1
ATOM 733 N N . ASN A 1 93 ? 31.314 11.528 -57.808 1.00 95.31 93 ASN A N 1
ATOM 734 C CA . ASN A 1 93 ? 30.744 10.185 -57.933 1.00 95.31 93 ASN A CA 1
ATOM 735 C C . ASN A 1 93 ? 29.929 9.749 -56.696 1.00 95.31 93 ASN A C 1
ATOM 737 O O . ASN A 1 93 ? 29.931 8.580 -56.306 1.00 95.31 93 ASN A O 1
ATOM 741 N N . VAL A 1 94 ? 29.232 10.700 -56.067 1.00 93.44 94 VAL A N 1
ATOM 742 C CA . VAL A 1 94 ? 28.360 10.457 -54.912 1.00 93.44 94 VAL A CA 1
ATOM 743 C C . VAL A 1 94 ? 27.050 9.812 -55.371 1.00 93.44 94 VAL A C 1
ATOM 745 O O . VAL A 1 94 ? 26.348 10.325 -56.244 1.00 93.44 94 VAL A O 1
ATOM 748 N N . SER A 1 95 ? 26.687 8.692 -54.743 1.00 92.12 95 SER A N 1
ATOM 749 C CA . SER A 1 95 ? 25.452 7.965 -55.050 1.00 92.12 95 SER A CA 1
ATOM 750 C C . SER A 1 95 ? 24.196 8.798 -54.764 1.00 92.12 95 SER A C 1
ATOM 752 O O . SER A 1 95 ? 24.215 9.724 -53.955 1.00 92.12 95 SER A O 1
ATOM 754 N N . SER A 1 96 ? 23.055 8.425 -55.355 1.00 87.50 96 SER A N 1
ATOM 755 C CA . SER A 1 96 ? 21.756 9.062 -55.064 1.00 87.50 96 SER A CA 1
ATOM 756 C C . SER A 1 96 ? 21.427 9.099 -53.570 1.00 87.50 96 SER A C 1
ATOM 758 O O . SER A 1 96 ? 20.734 9.989 -53.094 1.00 87.50 96 SER A O 1
ATOM 760 N N . GLU A 1 97 ? 21.922 8.110 -52.838 1.00 84.06 97 GLU A N 1
ATOM 761 C CA . GLU A 1 97 ? 21.742 7.968 -51.406 1.00 84.06 97 GLU A CA 1
ATOM 762 C C . GLU A 1 97 ? 22.663 8.905 -50.615 1.00 84.06 97 GLU A C 1
ATOM 764 O O . GLU A 1 97 ? 22.213 9.596 -49.704 1.00 84.06 97 GLU A O 1
ATOM 769 N N . GLY A 1 98 ? 23.926 9.025 -51.033 1.00 87.62 98 GLY A N 1
ATOM 770 C CA . GLY A 1 98 ? 24.841 10.025 -50.489 1.00 87.62 98 GLY A CA 1
ATOM 771 C C . GLY A 1 98 ? 24.369 11.459 -50.747 1.00 87.62 98 GLY A C 1
ATOM 772 O O . GLY A 1 98 ? 24.506 12.312 -49.875 1.00 87.62 98 GLY A O 1
ATOM 773 N N . LYS A 1 99 ? 23.723 11.727 -51.891 1.00 91.12 99 LYS A N 1
ATOM 774 C CA . LYS A 1 99 ? 23.132 13.045 -52.181 1.00 91.12 99 LYS A CA 1
ATOM 775 C C . LYS A 1 99 ? 22.047 13.428 -51.172 1.00 91.12 99 LYS A C 1
ATOM 777 O O . LYS A 1 99 ? 22.042 14.559 -50.702 1.00 91.12 99 LYS A O 1
ATOM 782 N N . LYS A 1 100 ? 21.191 12.490 -50.755 1.00 88.69 100 LYS A N 1
ATOM 783 C CA . LYS A 1 100 ? 20.186 12.747 -49.706 1.00 88.69 100 LYS A CA 1
ATOM 784 C C . LYS A 1 100 ? 20.815 13.009 -48.335 1.00 88.69 100 LYS A C 1
ATOM 786 O O . LYS A 1 100 ? 20.280 13.788 -47.556 1.00 88.69 100 LYS A O 1
ATOM 791 N N . VAL A 1 101 ? 21.957 12.388 -48.027 1.00 90.75 101 VAL A N 1
ATOM 792 C CA . VAL A 1 101 ? 22.718 12.704 -46.804 1.00 90.75 101 VAL A CA 1
ATOM 793 C C . VAL A 1 101 ? 23.223 14.148 -46.847 1.00 90.75 101 VAL A C 1
ATOM 795 O O . VAL A 1 101 ? 23.116 14.864 -45.854 1.00 90.75 101 VAL A O 1
ATOM 798 N N . ILE A 1 102 ? 23.718 14.608 -47.999 1.00 91.62 102 ILE A N 1
ATOM 799 C CA . ILE A 1 102 ? 24.118 16.011 -48.182 1.00 91.62 102 ILE A CA 1
ATOM 800 C C . ILE A 1 102 ? 22.915 16.957 -48.102 1.00 91.62 102 ILE A C 1
ATOM 802 O O . ILE A 1 102 ? 23.021 18.014 -47.490 1.00 91.62 102 ILE A O 1
ATOM 806 N N . GLU A 1 103 ? 21.760 16.571 -48.641 1.00 89.25 103 GLU A N 1
ATOM 807 C CA . GLU A 1 103 ? 20.506 17.322 -48.498 1.00 89.25 103 GLU A CA 1
ATOM 808 C C . GLU A 1 103 ? 20.073 17.443 -47.027 1.00 89.25 103 GLU A C 1
ATOM 810 O O . GLU A 1 103 ? 19.728 18.526 -46.555 1.00 89.25 103 GLU A O 1
ATOM 815 N N . TYR A 1 104 ? 20.180 16.351 -46.265 1.00 89.56 104 TYR A N 1
ATOM 816 C CA . TYR A 1 104 ? 19.943 16.346 -44.823 1.00 89.56 104 TYR A CA 1
ATOM 817 C C . TYR A 1 104 ? 20.897 17.291 -44.079 1.00 89.56 104 TYR A C 1
ATOM 819 O O . TYR A 1 104 ? 20.462 18.050 -43.212 1.00 89.56 104 TYR A O 1
ATOM 827 N N . PHE A 1 105 ? 22.187 17.296 -44.434 1.00 89.44 105 PHE A N 1
ATOM 828 C CA . PHE A 1 105 ? 23.151 18.247 -43.878 1.00 89.44 105 PHE A CA 1
ATOM 829 C C . PHE A 1 105 ? 22.826 19.685 -44.229 1.00 89.44 105 PHE A C 1
ATOM 831 O O . PHE A 1 105 ? 22.905 20.537 -43.348 1.00 89.44 105 PHE A O 1
ATOM 838 N N . LEU A 1 106 ? 22.453 19.949 -45.482 1.00 89.88 106 LEU A N 1
ATOM 839 C CA . LEU A 1 106 ? 22.077 21.277 -45.939 1.00 89.88 106 LEU A CA 1
ATOM 840 C C . LEU A 1 106 ? 20.967 21.830 -45.037 1.00 89.88 106 LEU A C 1
ATOM 842 O O . LEU A 1 106 ? 21.143 22.891 -44.448 1.00 89.88 106 LEU A O 1
ATOM 846 N N . GLY A 1 107 ? 19.907 21.050 -44.797 1.00 88.75 107 GLY A N 1
ATOM 847 C CA . GLY A 1 107 ? 18.811 21.428 -43.897 1.00 88.75 107 GLY A CA 1
ATOM 848 C C . GLY A 1 107 ? 19.206 21.642 -42.426 1.00 88.75 107 GLY A C 1
ATOM 849 O O . GLY A 1 107 ? 18.468 22.291 -41.685 1.00 88.75 107 GLY A O 1
ATOM 850 N N . ILE A 1 108 ? 20.359 21.130 -41.985 1.00 92.25 108 ILE A N 1
ATOM 851 C CA . ILE A 1 108 ? 20.910 21.370 -40.642 1.00 92.25 108 ILE A CA 1
ATOM 852 C C . ILE A 1 108 ? 21.781 22.627 -40.636 1.00 92.25 108 ILE A C 1
ATOM 854 O O . ILE A 1 108 ? 21.564 23.546 -39.844 1.00 92.25 108 ILE A O 1
ATOM 858 N N . VAL A 1 109 ? 22.785 22.677 -41.508 1.00 91.31 109 VAL A N 1
ATOM 859 C CA . VAL A 1 109 ? 23.845 23.692 -41.472 1.00 91.31 109 VAL A CA 1
ATOM 860 C C . VAL A 1 109 ? 23.369 25.068 -41.930 1.00 91.31 109 VAL A C 1
ATOM 862 O O . VAL A 1 109 ? 23.912 26.061 -41.442 1.00 91.31 109 VAL A O 1
ATOM 865 N N . THR A 1 110 ? 22.313 25.158 -42.743 1.00 90.88 110 THR A N 1
ATOM 866 C CA . THR A 1 110 ? 21.704 26.437 -43.160 1.00 90.88 110 THR A CA 1
ATOM 867 C C . THR A 1 110 ? 20.552 26.892 -42.261 1.00 90.88 110 THR A C 1
ATOM 869 O O . THR A 1 110 ? 20.117 28.039 -42.336 1.00 90.88 110 THR A O 1
ATOM 872 N N . ASN A 1 111 ? 20.077 26.039 -41.349 1.00 90.31 111 ASN A N 1
ATOM 873 C CA . ASN A 1 111 ? 18.976 26.376 -40.453 1.00 90.31 111 ASN A CA 1
ATOM 874 C C . ASN A 1 111 ? 19.493 26.983 -39.139 1.00 90.31 111 ASN A C 1
ATOM 876 O O . ASN A 1 111 ? 20.174 26.310 -38.363 1.00 90.31 111 ASN A O 1
ATOM 880 N N . ALA A 1 112 ? 19.156 28.249 -38.882 1.00 89.38 112 ALA A N 1
ATOM 881 C CA . ALA A 1 112 ? 19.561 28.975 -37.675 1.00 89.38 112 ALA A CA 1
ATOM 882 C C . ALA A 1 112 ? 18.849 28.506 -36.391 1.00 89.38 112 ALA A C 1
ATOM 884 O O . ALA A 1 112 ? 19.303 28.811 -35.295 1.00 89.38 112 ALA A O 1
ATOM 885 N N . SER A 1 113 ? 17.739 27.771 -36.503 1.00 89.69 113 SER A N 1
ATOM 886 C CA . SER A 1 113 ? 16.992 27.240 -35.353 1.00 89.69 113 SER A CA 1
ATOM 887 C C . SER A 1 113 ? 17.548 25.915 -34.815 1.00 89.69 113 SER A C 1
ATOM 889 O O . SER A 1 113 ? 17.008 25.379 -33.851 1.00 89.69 113 SER A O 1
ATOM 891 N N . ILE A 1 114 ? 18.593 25.360 -35.438 1.00 88.81 114 ILE A N 1
ATOM 892 C CA . ILE A 1 114 ? 19.254 24.123 -35.007 1.00 88.81 114 ILE A CA 1
ATOM 893 C C . ILE A 1 114 ? 20.615 24.470 -34.397 1.00 88.81 114 ILE A C 1
ATOM 895 O O . ILE A 1 114 ? 21.386 25.212 -35.000 1.00 88.81 114 ILE A O 1
ATOM 899 N N . GLY A 1 115 ? 20.934 23.874 -33.243 1.00 89.50 115 GLY A N 1
ATOM 900 C CA . GLY A 1 115 ? 22.176 24.132 -32.505 1.00 89.50 115 GLY A CA 1
ATOM 901 C C . GLY A 1 115 ? 22.057 25.266 -31.482 1.00 89.50 115 GLY A C 1
ATOM 902 O O . GLY A 1 115 ? 20.959 25.660 -31.094 1.00 89.50 115 GLY A O 1
ATOM 903 N N . ALA A 1 116 ? 23.199 25.741 -30.988 1.00 89.56 116 ALA A N 1
ATOM 904 C CA . ALA A 1 116 ? 23.285 26.919 -30.127 1.00 89.56 116 ALA A CA 1
ATOM 905 C C . ALA A 1 116 ? 23.343 28.209 -30.962 1.00 89.56 116 ALA A C 1
ATOM 907 O O . ALA A 1 116 ? 23.781 28.186 -32.106 1.00 89.56 116 ALA A O 1
ATOM 908 N N . GLU A 1 117 ? 23.000 29.359 -30.372 1.00 87.19 117 GLU A N 1
ATOM 909 C CA . GLU A 1 117 ? 23.093 30.666 -31.057 1.00 87.19 117 GLU A CA 1
ATOM 910 C C . GLU A 1 117 ? 24.511 30.992 -31.558 1.00 87.19 117 GLU A C 1
ATOM 912 O O . GLU A 1 117 ? 24.680 31.727 -32.526 1.00 87.19 117 GLU A O 1
ATOM 917 N N . SER A 1 118 ? 25.538 30.438 -30.908 1.00 88.69 118 SER A N 1
ATOM 918 C CA . SER A 1 118 ? 26.938 30.592 -31.309 1.00 88.69 118 SER A CA 1
ATOM 919 C C . SER A 1 118 ? 27.370 29.655 -32.442 1.00 88.69 118 SER A C 1
ATOM 921 O O . SER A 1 118 ? 28.503 29.767 -32.907 1.00 88.69 118 SER A O 1
ATOM 923 N N . ASP A 1 119 ? 26.536 28.688 -32.835 1.00 92.25 119 ASP A N 1
ATOM 924 C CA . ASP A 1 119 ? 26.867 27.751 -33.905 1.00 92.25 119 ASP A CA 1
ATOM 925 C C . ASP A 1 119 ? 26.725 28.413 -35.280 1.00 92.25 119 ASP A C 1
ATOM 927 O O . ASP A 1 119 ? 25.799 29.183 -35.549 1.00 92.25 119 ASP A O 1
ATOM 931 N N . LYS A 1 120 ? 27.657 28.102 -36.184 1.00 91.44 120 LYS A N 1
ATOM 932 C CA . LYS A 1 120 ? 27.704 28.741 -37.499 1.00 91.44 120 LYS A CA 1
ATOM 933 C C . LYS A 1 120 ? 26.500 28.326 -38.336 1.00 91.44 120 LYS A C 1
ATOM 935 O O . LYS A 1 120 ? 26.228 27.139 -38.514 1.00 91.44 120 LYS A O 1
ATOM 940 N N . THR A 1 121 ? 25.816 29.309 -38.913 1.00 93.25 121 THR A N 1
ATOM 941 C CA . THR A 1 121 ? 24.779 29.073 -39.919 1.00 93.25 121 THR A CA 1
ATOM 942 C C . THR A 1 121 ? 25.302 29.462 -41.287 1.00 93.25 121 THR A C 1
ATOM 944 O O . THR A 1 121 ? 25.581 30.631 -41.536 1.00 93.25 121 THR A O 1
ATOM 947 N N . TYR A 1 122 ? 25.453 28.459 -42.145 1.00 90.69 122 TYR A N 1
ATOM 948 C CA . TYR A 1 122 ? 25.977 28.626 -43.490 1.00 90.69 122 TYR A CA 1
ATOM 949 C C . TYR A 1 122 ? 24.928 29.243 -44.404 1.00 90.69 122 TYR A C 1
ATOM 951 O O . TYR A 1 122 ? 23.748 28.893 -44.336 1.00 90.69 122 TYR A O 1
ATOM 959 N N . GLN A 1 123 ? 25.382 30.098 -45.314 1.00 91.38 123 GLN A N 1
ATOM 960 C CA . GLN A 1 123 ? 24.644 30.336 -46.554 1.00 91.38 123 GLN A CA 1
ATOM 961 C C . GLN A 1 123 ? 24.859 29.154 -47.510 1.00 91.38 123 GLN A C 1
ATOM 963 O O . GLN A 1 123 ? 25.849 28.424 -47.400 1.00 91.38 123 GLN A O 1
ATOM 968 N N . ILE A 1 124 ? 23.943 28.949 -48.455 1.00 88.56 124 ILE A N 1
ATOM 969 C CA . ILE A 1 124 ? 23.976 27.799 -49.375 1.00 88.56 124 ILE A CA 1
ATOM 970 C C . ILE A 1 124 ? 25.284 27.776 -50.178 1.00 88.56 124 ILE A C 1
ATOM 972 O O . ILE A 1 124 ? 25.936 26.736 -50.281 1.00 88.56 124 ILE A O 1
ATOM 976 N N . GLU A 1 125 ? 25.715 28.932 -50.680 1.00 89.38 125 GLU A N 1
ATOM 977 C CA . GLU A 1 125 ? 26.943 29.093 -51.463 1.00 89.38 125 GLU A CA 1
ATOM 978 C C . GLU A 1 125 ? 28.197 28.846 -50.613 1.00 89.38 125 GLU A C 1
ATOM 980 O O . GLU A 1 125 ? 29.198 28.316 -51.097 1.00 89.38 125 GLU A O 1
ATOM 985 N N . GLU A 1 126 ? 28.140 29.194 -49.326 1.00 91.50 126 GLU A N 1
ATOM 986 C CA . GLU A 1 126 ? 29.230 28.961 -48.379 1.00 91.50 126 GLU A CA 1
ATOM 987 C C . GLU A 1 126 ? 29.397 27.464 -48.091 1.00 91.50 126 GLU A C 1
ATOM 989 O O . GLU A 1 126 ? 30.515 26.947 -48.082 1.00 91.50 126 GLU A O 1
ATOM 994 N N . PHE A 1 127 ? 28.286 26.745 -47.909 1.00 91.69 127 PHE A N 1
ATOM 995 C CA . PHE A 1 127 ? 28.313 25.296 -47.729 1.00 91.69 127 PHE A CA 1
ATOM 996 C C . PHE A 1 127 ? 28.761 24.570 -49.007 1.00 91.69 127 PHE A C 1
ATOM 998 O O . PHE A 1 127 ? 29.529 23.613 -48.932 1.00 91.69 127 PHE A O 1
ATOM 1005 N N . TYR A 1 128 ? 28.363 25.057 -50.188 1.00 92.56 128 TYR A N 1
ATOM 1006 C CA . TYR A 1 128 ? 28.864 24.554 -51.471 1.00 92.56 128 TYR A CA 1
ATOM 1007 C C . TYR A 1 128 ? 30.390 24.687 -51.579 1.00 92.56 128 TYR A C 1
ATOM 1009 O O . TYR A 1 128 ? 31.084 23.723 -51.916 1.00 92.56 128 TYR A O 1
ATOM 1017 N N . GLY A 1 129 ? 30.916 25.873 -51.247 1.00 93.12 129 GLY A N 1
ATOM 1018 C CA . GLY A 1 129 ? 32.354 26.136 -51.202 1.00 93.12 129 GLY A CA 1
ATOM 1019 C C . GLY A 1 129 ? 33.081 25.177 -50.262 1.00 93.12 129 GLY A C 1
ATOM 1020 O O . GLY A 1 129 ? 34.068 24.566 -50.664 1.00 93.12 129 GLY A O 1
ATOM 1021 N N . LEU A 1 130 ? 32.531 24.948 -49.066 1.00 93.38 130 LEU A N 1
ATOM 1022 C CA . LEU A 1 130 ? 33.073 23.988 -48.104 1.00 93.38 130 LEU A CA 1
ATOM 1023 C C . LEU A 1 130 ? 33.162 22.567 -48.682 1.00 93.38 130 LEU A C 1
ATOM 1025 O O . LEU A 1 130 ? 34.206 21.931 -48.567 1.00 93.38 130 LEU A O 1
ATOM 1029 N N . LEU A 1 131 ? 32.098 22.055 -49.315 1.00 93.75 131 LEU A N 1
ATOM 1030 C CA . LEU A 1 131 ? 32.121 20.712 -49.912 1.00 93.75 131 LEU A CA 1
ATOM 1031 C C . LEU A 1 131 ? 33.163 20.598 -51.030 1.00 93.75 131 LEU A C 1
ATOM 1033 O O . LEU A 1 131 ? 33.850 19.578 -51.133 1.00 93.75 131 LEU A O 1
ATOM 1037 N N . ARG A 1 132 ? 33.306 21.644 -51.851 1.00 94.69 132 ARG A N 1
ATOM 1038 C CA . ARG A 1 132 ? 34.330 21.706 -52.898 1.00 94.69 132 ARG A CA 1
ATOM 1039 C C . ARG A 1 132 ? 35.737 21.666 -52.300 1.00 94.69 132 ARG A C 1
ATOM 1041 O O . ARG A 1 132 ? 36.572 20.909 -52.790 1.00 94.69 132 ARG A O 1
ATOM 1048 N N . ASP A 1 133 ? 35.976 22.446 -51.252 1.00 95.50 133 ASP A N 1
ATOM 1049 C CA . ASP A 1 133 ? 37.288 22.588 -50.619 1.00 95.50 133 ASP A CA 1
ATOM 1050 C C . ASP A 1 133 ? 37.672 21.332 -49.804 1.00 95.50 133 ASP A C 1
ATOM 1052 O O . ASP A 1 133 ? 38.841 20.954 -49.753 1.00 95.50 133 ASP A O 1
ATOM 1056 N N . LEU A 1 134 ? 36.689 20.613 -49.247 1.00 94.38 134 LEU A N 1
ATOM 1057 C CA . LEU A 1 134 ? 36.873 19.287 -48.639 1.00 94.38 134 LEU A CA 1
ATOM 1058 C C . LEU A 1 134 ? 37.295 18.216 -49.658 1.00 94.38 134 LEU A C 1
ATOM 1060 O O . LEU A 1 134 ? 38.061 17.306 -49.326 1.00 94.38 134 LEU A O 1
ATOM 1064 N N . GLY A 1 135 ? 36.782 18.311 -50.886 1.00 95.69 135 GLY A N 1
ATOM 1065 C CA . GLY A 1 135 ? 37.037 17.363 -51.966 1.00 95.69 135 GLY A CA 1
ATOM 1066 C C . GLY A 1 135 ? 36.347 16.002 -51.794 1.00 95.69 135 GLY A C 1
ATOM 1067 O O . GLY A 1 135 ? 35.849 15.639 -50.725 1.00 95.69 135 GLY A O 1
ATOM 1068 N N . SER A 1 136 ? 36.346 15.210 -52.874 1.00 95.44 136 SER A N 1
ATOM 1069 C CA . SER A 1 136 ? 35.577 13.956 -52.964 1.00 95.44 136 SER A CA 1
ATOM 1070 C C . SER A 1 136 ? 35.852 12.982 -51.811 1.00 95.44 136 SER A C 1
ATOM 1072 O O . SER A 1 136 ? 34.908 12.511 -51.178 1.00 95.44 136 SER A O 1
ATOM 1074 N N . THR A 1 137 ? 37.119 12.709 -51.477 1.00 95.12 137 THR A N 1
ATOM 1075 C CA . THR A 1 137 ? 37.481 11.713 -50.450 1.00 95.12 137 THR A CA 1
ATOM 1076 C C . THR A 1 137 ? 36.873 12.030 -49.083 1.00 95.12 137 THR A C 1
ATOM 1078 O O . THR A 1 137 ? 36.326 11.147 -48.424 1.00 95.12 137 THR A O 1
ATOM 1081 N N . ARG A 1 138 ? 36.942 13.291 -48.648 1.00 95.88 138 ARG A N 1
ATOM 1082 C CA . ARG A 1 138 ? 36.436 13.702 -47.333 1.00 95.88 138 ARG A CA 1
ATOM 1083 C C . ARG A 1 138 ? 34.917 13.811 -47.315 1.00 95.88 138 ARG A C 1
ATOM 1085 O O . ARG A 1 138 ? 34.297 13.416 -46.331 1.00 95.88 138 ARG A O 1
ATOM 1092 N N . VAL A 1 139 ? 34.311 14.254 -48.417 1.00 95.50 139 VAL A N 1
ATOM 1093 C CA . VAL A 1 139 ? 32.851 14.230 -48.578 1.00 95.50 139 VAL A CA 1
ATOM 1094 C C . VAL A 1 139 ? 32.315 12.797 -48.476 1.00 95.50 139 VAL A C 1
ATOM 1096 O O . VAL A 1 139 ? 31.346 12.568 -47.756 1.00 95.50 139 VAL A O 1
ATOM 1099 N N . HIS A 1 140 ? 32.986 11.808 -49.078 1.00 94.06 140 HIS A N 1
ATOM 1100 C CA . HIS A 1 140 ? 32.629 10.393 -48.903 1.00 94.06 140 HIS A CA 1
ATOM 1101 C C . HIS A 1 140 ? 32.767 9.921 -47.451 1.00 94.06 140 HIS A C 1
ATOM 1103 O O . HIS A 1 140 ? 31.893 9.208 -46.962 1.00 94.06 140 HIS A O 1
ATOM 1109 N N . GLY A 1 141 ? 33.823 10.338 -46.744 1.00 93.06 141 GLY A N 1
ATOM 1110 C CA . GLY A 1 141 ? 34.001 10.026 -45.322 1.00 93.06 141 GLY A CA 1
ATOM 1111 C C . GLY A 1 141 ? 32.869 10.572 -44.441 1.00 93.06 141 GLY A C 1
ATOM 1112 O O . GLY A 1 141 ? 32.352 9.863 -43.572 1.00 93.06 141 GLY A O 1
ATOM 1113 N N . ILE A 1 142 ? 32.436 11.811 -44.703 1.00 92.94 142 ILE A N 1
ATOM 1114 C CA . ILE A 1 142 ? 31.293 12.435 -44.021 1.00 92.94 142 ILE A CA 1
ATOM 1115 C C . ILE A 1 142 ? 30.005 11.657 -44.307 1.00 92.94 142 ILE A C 1
ATOM 1117 O O . ILE A 1 142 ? 29.291 11.291 -43.372 1.00 92.94 142 ILE A O 1
ATOM 1121 N N . ILE A 1 143 ? 29.735 11.367 -45.584 1.00 93.38 143 ILE A N 1
ATOM 1122 C CA . ILE A 1 143 ? 28.540 10.630 -46.010 1.00 93.38 143 ILE A CA 1
ATOM 1123 C C . ILE A 1 143 ? 28.478 9.262 -45.327 1.00 93.38 143 ILE A C 1
ATOM 1125 O O . ILE A 1 143 ? 27.471 8.954 -44.692 1.00 93.38 143 ILE A O 1
ATOM 1129 N N . GLY A 1 144 ? 29.557 8.478 -45.393 1.00 91.12 144 GLY A N 1
ATOM 1130 C CA . GLY A 1 144 ? 29.599 7.141 -44.799 1.00 91.12 144 GLY A CA 1
ATOM 1131 C C . GLY A 1 144 ? 29.353 7.158 -43.288 1.00 91.12 144 GLY A C 1
ATOM 1132 O O . GLY A 1 144 ? 28.594 6.343 -42.775 1.00 91.12 144 GLY A O 1
ATOM 1133 N N . SER A 1 145 ? 29.913 8.140 -42.573 1.00 90.44 145 SER A N 1
ATOM 1134 C CA . SER A 1 145 ? 29.726 8.260 -41.118 1.00 90.44 145 SER A CA 1
ATOM 1135 C C . SER A 1 145 ? 28.266 8.515 -40.726 1.00 90.44 145 SER A C 1
ATOM 1137 O O . SER A 1 145 ? 27.790 7.963 -39.733 1.00 90.44 145 SER A O 1
ATOM 1139 N N . VAL A 1 146 ? 27.541 9.334 -41.496 1.00 90.38 146 VAL A N 1
ATOM 1140 C CA . VAL A 1 146 ? 26.113 9.596 -41.239 1.00 90.38 146 VAL A CA 1
ATOM 1141 C C . VAL A 1 146 ? 25.233 8.436 -41.672 1.00 90.38 146 VAL A C 1
ATOM 1143 O O . VAL A 1 146 ? 24.273 8.118 -40.972 1.00 90.38 146 VAL A O 1
ATOM 1146 N N . GLN A 1 147 ? 25.561 7.770 -42.782 1.00 90.00 147 GLN A N 1
ATOM 1147 C CA . GLN A 1 147 ? 24.835 6.575 -43.219 1.00 90.00 147 GLN A CA 1
ATOM 1148 C C . GLN A 1 147 ? 24.819 5.506 -42.120 1.00 90.00 147 GLN A C 1
ATOM 1150 O O . GLN A 1 147 ? 23.745 5.010 -41.783 1.00 90.00 147 GLN A O 1
ATOM 1155 N N . CYS A 1 148 ? 25.957 5.263 -41.460 1.00 89.75 148 CYS A N 1
ATOM 1156 C CA . CYS A 1 148 ? 26.021 4.368 -40.302 1.00 89.75 148 CYS A CA 1
ATOM 1157 C C . CYS A 1 148 ? 25.051 4.776 -39.175 1.00 89.75 148 CYS A C 1
ATOM 1159 O O . CYS A 1 148 ? 24.418 3.922 -38.556 1.00 89.75 148 CYS A O 1
ATOM 1161 N N . VAL A 1 149 ? 24.894 6.077 -38.896 1.00 90.56 149 VAL A N 1
ATOM 1162 C CA . VAL A 1 149 ? 23.936 6.559 -37.882 1.00 90.56 149 VAL A CA 1
ATOM 1163 C C . VAL A 1 149 ? 22.494 6.301 -38.319 1.00 90.56 149 VAL A C 1
ATOM 1165 O O . VAL A 1 149 ? 21.685 5.854 -37.505 1.00 90.56 149 VAL A O 1
ATOM 1168 N N . PHE A 1 150 ? 22.160 6.544 -39.586 1.00 90.25 150 PHE A N 1
ATOM 1169 C CA . PHE A 1 150 ? 20.814 6.311 -40.117 1.00 90.25 150 PHE A CA 1
ATOM 1170 C C . PHE A 1 150 ? 20.410 4.837 -40.097 1.00 90.25 150 PHE A C 1
ATOM 1172 O O . PHE A 1 150 ? 19.277 4.524 -39.728 1.00 90.25 150 PHE A O 1
ATOM 1179 N N . GLU A 1 151 ? 21.328 3.928 -40.415 1.00 90.75 151 GLU A N 1
ATOM 1180 C CA . GLU A 1 151 ? 21.082 2.488 -40.314 1.00 90.75 151 GLU A CA 1
ATOM 1181 C C . GLU A 1 151 ? 20.722 2.077 -38.880 1.00 90.75 151 GLU A C 1
ATOM 1183 O O . GLU A 1 151 ? 19.738 1.367 -38.651 1.00 90.75 151 GLU A O 1
ATOM 1188 N N . VAL A 1 152 ? 21.470 2.579 -37.891 1.00 93.06 152 VAL A N 1
ATOM 1189 C CA . VAL A 1 152 ? 21.204 2.296 -36.474 1.00 93.06 152 VAL A CA 1
ATOM 1190 C C . VAL A 1 152 ? 19.908 2.959 -36.003 1.00 93.06 152 VAL A C 1
ATOM 1192 O O . VAL A 1 152 ? 19.162 2.351 -35.234 1.00 93.06 152 VAL A O 1
ATOM 1195 N N . GLN A 1 153 ? 19.596 4.169 -36.474 1.00 93.56 153 GLN A N 1
ATOM 1196 C CA . GLN A 1 153 ? 18.329 4.841 -36.180 1.00 93.56 153 GLN A CA 1
ATOM 1197 C C . GLN A 1 153 ? 17.126 4.037 -36.677 1.00 93.56 153 GLN A C 1
ATOM 1199 O O . GLN A 1 153 ? 16.174 3.838 -35.924 1.00 93.56 153 GLN A O 1
ATOM 1204 N N . GLU A 1 154 ? 17.161 3.545 -37.915 1.00 91.81 154 GLU A N 1
ATOM 1205 C CA . GLU A 1 154 ? 16.069 2.739 -38.464 1.00 91.81 154 GLU A CA 1
ATOM 1206 C C . GLU A 1 154 ? 15.962 1.377 -37.770 1.00 91.81 154 GLU A C 1
ATOM 1208 O O . GLU A 1 154 ? 14.851 0.919 -37.491 1.00 91.81 154 GLU A O 1
ATOM 1213 N N . ALA A 1 155 ? 17.088 0.764 -37.392 1.00 94.38 155 ALA A N 1
ATOM 1214 C CA . ALA A 1 155 ? 17.080 -0.438 -36.561 1.00 94.38 155 ALA A CA 1
ATOM 1215 C C . ALA A 1 155 ? 16.429 -0.180 -35.189 1.00 94.38 155 ALA A C 1
ATOM 1217 O O . ALA A 1 155 ? 15.584 -0.965 -34.757 1.00 94.38 155 ALA A O 1
ATOM 1218 N N . ALA A 1 156 ? 16.761 0.935 -34.529 1.00 94.94 156 ALA A N 1
ATOM 1219 C CA . ALA A 1 156 ? 16.154 1.336 -33.261 1.00 94.94 156 ALA A CA 1
ATOM 1220 C C . ALA A 1 156 ? 14.648 1.611 -33.410 1.00 94.94 156 ALA A C 1
ATOM 1222 O O . ALA A 1 156 ? 13.855 1.067 -32.646 1.00 94.94 156 ALA A O 1
ATOM 1223 N N . LYS A 1 157 ? 14.224 2.371 -34.432 1.00 94.56 157 LYS A N 1
ATOM 1224 C CA . LYS A 1 157 ? 12.796 2.593 -34.732 1.00 94.56 157 LYS A CA 1
ATOM 1225 C C . LYS A 1 157 ? 12.060 1.282 -34.983 1.00 94.56 157 LYS A C 1
ATOM 1227 O O . LYS A 1 157 ? 10.945 1.100 -34.501 1.00 94.56 157 LYS A O 1
ATOM 1232 N N . SER A 1 158 ? 12.659 0.372 -35.751 1.00 96.00 158 SER A N 1
ATOM 1233 C CA . SER A 1 158 ? 12.065 -0.936 -36.025 1.00 96.00 158 SER A CA 1
ATOM 1234 C C . SER A 1 158 ? 11.904 -1.753 -34.746 1.00 96.00 158 SER A C 1
ATOM 1236 O O . SER A 1 158 ? 10.855 -2.361 -34.563 1.00 96.00 158 SER A O 1
ATOM 1238 N N . ALA A 1 159 ? 12.905 -1.747 -33.862 1.00 96.62 159 ALA A N 1
ATOM 1239 C CA . ALA A 1 159 ? 12.818 -2.419 -32.571 1.00 96.62 159 ALA A CA 1
ATOM 1240 C C . ALA A 1 159 ? 11.707 -1.806 -31.700 1.00 96.62 159 ALA A C 1
ATOM 1242 O O . ALA A 1 159 ? 10.857 -2.537 -31.206 1.00 96.62 159 ALA A O 1
ATOM 1243 N N . ILE A 1 160 ? 11.623 -0.472 -31.606 1.00 96.31 160 ILE A N 1
ATOM 1244 C CA . ILE A 1 160 ? 10.559 0.219 -30.854 1.00 96.31 160 ILE A CA 1
ATOM 1245 C C . ILE A 1 160 ? 9.161 -0.140 -31.383 1.00 96.31 160 ILE A C 1
ATOM 1247 O O . ILE A 1 160 ? 8.239 -0.362 -30.599 1.00 96.31 160 ILE A O 1
ATOM 1251 N N . ARG A 1 161 ? 8.979 -0.226 -32.709 1.00 95.69 161 ARG A N 1
ATOM 1252 C CA . ARG A 1 161 ? 7.686 -0.599 -33.316 1.00 95.69 161 ARG A CA 1
ATOM 1253 C C . ARG A 1 161 ? 7.214 -1.995 -32.908 1.00 95.69 161 ARG A C 1
ATOM 1255 O O . ARG A 1 161 ? 6.005 -2.206 -32.864 1.00 95.69 161 ARG A O 1
ATOM 1262 N N . ASN A 1 162 ? 8.141 -2.905 -32.618 1.00 95.88 162 ASN A N 1
ATOM 1263 C CA . ASN A 1 162 ? 7.844 -4.292 -32.264 1.00 95.88 162 ASN A CA 1
ATOM 1264 C C . ASN A 1 162 ? 7.497 -4.489 -30.777 1.00 95.88 162 ASN A C 1
ATOM 1266 O O . ASN A 1 162 ? 7.114 -5.589 -30.402 1.00 95.88 162 ASN A O 1
ATOM 1270 N N . ILE A 1 163 ? 7.608 -3.449 -29.945 1.00 95.38 163 ILE A N 1
ATOM 1271 C CA . ILE A 1 163 ? 7.188 -3.487 -28.538 1.00 95.38 163 ILE A CA 1
ATOM 1272 C C . ILE A 1 163 ? 5.655 -3.543 -28.462 1.00 95.38 163 ILE A C 1
ATOM 1274 O O . ILE A 1 163 ? 4.967 -2.738 -29.104 1.00 95.38 163 ILE A O 1
ATOM 1278 N N . ASN A 1 164 ? 5.104 -4.450 -27.654 1.00 93.06 164 ASN A N 1
ATOM 1279 C CA . ASN A 1 164 ? 3.658 -4.564 -27.468 1.00 93.06 164 ASN A CA 1
ATOM 1280 C C . ASN A 1 164 ? 3.124 -3.491 -26.511 1.00 93.06 164 ASN A C 1
ATOM 1282 O O . ASN A 1 164 ? 2.089 -2.883 -26.787 1.00 93.06 164 ASN A O 1
ATOM 1286 N N . SER A 1 165 ? 3.845 -3.211 -25.422 1.00 88.38 165 SER A N 1
ATOM 1287 C CA . SER A 1 165 ? 3.512 -2.184 -24.435 1.00 88.38 165 SER A CA 1
ATOM 1288 C C . SER A 1 165 ? 3.510 -0.789 -25.058 1.00 88.38 165 SER A C 1
ATOM 1290 O O . SER A 1 165 ? 4.550 -0.215 -25.394 1.00 88.38 165 SER A O 1
ATOM 1292 N N . GLU A 1 166 ? 2.323 -0.193 -25.165 1.00 91.19 166 GLU A N 1
ATOM 1293 C CA . GLU A 1 166 ? 2.173 1.155 -25.715 1.00 91.19 166 GLU A CA 1
ATOM 1294 C C . GLU A 1 166 ? 2.872 2.209 -24.842 1.00 91.19 166 GLU A C 1
ATOM 1296 O O . GLU A 1 166 ? 3.496 3.135 -25.360 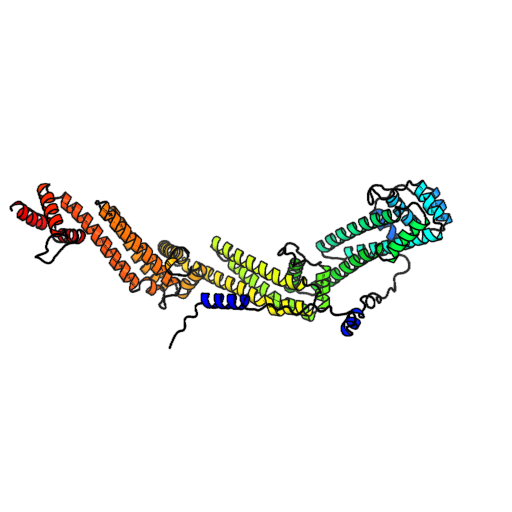1.00 91.19 166 GLU A O 1
ATOM 1301 N N . ARG A 1 167 ? 2.873 2.021 -23.515 1.00 88.00 167 ARG A N 1
ATOM 1302 C CA . ARG A 1 167 ? 3.600 2.883 -22.571 1.00 88.00 167 ARG A CA 1
ATOM 1303 C C . ARG A 1 167 ? 5.103 2.875 -22.857 1.00 88.00 167 ARG A C 1
ATOM 1305 O O . ARG A 1 167 ? 5.717 3.937 -22.981 1.00 88.00 167 ARG A O 1
ATOM 1312 N N . SER A 1 168 ? 5.700 1.690 -22.961 1.00 89.69 168 SER A N 1
ATOM 1313 C CA . SER A 1 168 ? 7.146 1.534 -23.155 1.00 89.69 168 SER A CA 1
ATOM 1314 C C . SER A 1 168 ? 7.563 2.016 -24.550 1.00 89.69 168 SER A C 1
ATOM 1316 O O . SER A 1 168 ? 8.565 2.722 -24.693 1.00 89.69 168 SER A O 1
ATOM 1318 N N . LYS A 1 169 ? 6.730 1.746 -25.566 1.00 93.88 169 LYS A N 1
ATOM 1319 C CA . LYS A 1 169 ? 6.884 2.258 -26.934 1.00 93.88 169 LYS A CA 1
ATOM 1320 C C . LYS A 1 169 ? 6.884 3.785 -26.985 1.00 93.88 169 LYS A C 1
ATOM 1322 O O . LYS A 1 169 ? 7.786 4.375 -27.577 1.00 93.88 169 LYS A O 1
ATOM 1327 N N . GLN A 1 170 ? 5.911 4.443 -26.353 1.00 92.56 170 GLN A N 1
ATOM 1328 C CA . GLN A 1 170 ? 5.844 5.907 -26.298 1.00 92.56 170 GLN A CA 1
ATOM 1329 C C . GLN A 1 170 ? 7.066 6.506 -25.599 1.00 92.56 170 GLN A C 1
ATOM 1331 O O . GLN A 1 170 ? 7.682 7.434 -26.124 1.00 92.56 170 GLN A O 1
ATOM 1336 N N . ARG A 1 171 ? 7.474 5.938 -24.458 1.00 89.56 171 ARG A N 1
ATOM 1337 C CA . ARG A 1 171 ? 8.651 6.390 -23.704 1.00 89.56 171 ARG A CA 1
ATOM 1338 C C . ARG A 1 171 ? 9.938 6.301 -24.531 1.00 89.56 171 ARG A C 1
ATOM 1340 O O . ARG A 1 171 ? 10.695 7.271 -24.576 1.00 89.56 171 ARG A O 1
ATOM 1347 N N . LEU A 1 172 ? 10.183 5.177 -25.211 1.00 93.19 172 LEU A N 1
ATOM 1348 C CA . LEU A 1 172 ? 11.356 5.039 -26.079 1.00 93.19 172 LEU A CA 1
ATOM 1349 C C . LEU A 1 172 ? 11.275 5.919 -27.327 1.00 93.19 172 LEU A C 1
ATOM 1351 O O . LEU A 1 172 ? 12.305 6.437 -27.747 1.00 93.19 172 LEU A O 1
ATOM 1355 N N . ASN A 1 173 ? 10.086 6.155 -27.888 1.00 94.06 173 ASN A N 1
ATOM 1356 C CA . ASN A 1 173 ? 9.915 7.102 -28.992 1.00 94.06 173 ASN A CA 1
ATOM 1357 C C . ASN A 1 173 ? 10.288 8.534 -28.586 1.00 94.06 173 ASN A C 1
ATOM 1359 O O . ASN A 1 173 ? 10.989 9.208 -29.338 1.00 94.06 173 ASN A O 1
ATOM 1363 N N . VAL A 1 174 ? 9.876 8.996 -27.400 1.00 91.88 174 VAL A N 1
ATOM 1364 C CA . VAL A 1 174 ? 10.274 10.319 -26.884 1.00 91.88 174 VAL A CA 1
ATOM 1365 C C . VAL A 1 174 ? 11.796 10.409 -26.769 1.00 91.88 174 VAL A C 1
ATOM 1367 O O . VAL A 1 174 ? 12.400 11.315 -27.343 1.00 91.88 174 VAL A O 1
ATOM 1370 N N . LEU A 1 175 ? 12.428 9.424 -26.121 1.00 92.06 175 LEU A N 1
ATOM 1371 C CA . LEU A 1 175 ? 13.887 9.367 -25.994 1.00 92.06 175 LEU A CA 1
ATOM 1372 C C . LEU A 1 175 ? 14.581 9.325 -27.361 1.00 92.06 175 LEU A C 1
ATOM 1374 O O . LEU A 1 175 ? 15.564 10.030 -27.578 1.00 92.06 175 LEU A O 1
ATOM 1378 N N . PHE A 1 176 ? 14.064 8.537 -28.303 1.00 94.31 176 PHE A N 1
ATOM 1379 C CA . PHE A 1 176 ? 14.578 8.460 -29.666 1.00 94.31 176 PHE A CA 1
ATOM 1380 C C . PHE A 1 176 ? 14.534 9.824 -30.358 1.00 94.31 176 PHE A C 1
ATOM 1382 O O . PHE A 1 176 ? 15.549 10.272 -30.894 1.00 94.31 176 PHE A O 1
ATOM 1389 N N . MET A 1 177 ? 13.400 10.525 -30.291 1.00 93.31 177 MET A N 1
ATOM 1390 C CA . MET A 1 177 ? 13.244 11.849 -30.894 1.00 93.31 177 MET A CA 1
ATOM 1391 C C . MET A 1 177 ? 14.171 12.887 -30.257 1.00 93.31 177 MET A C 1
ATOM 1393 O O . MET A 1 177 ? 14.809 13.658 -30.975 1.00 93.31 177 MET A O 1
ATOM 1397 N N . GLU A 1 178 ? 14.330 12.874 -28.932 1.00 91.50 178 GLU A N 1
ATOM 1398 C CA . GLU A 1 178 ? 15.305 13.724 -28.240 1.00 91.50 178 GLU A CA 1
ATOM 1399 C C . GLU A 1 178 ? 16.739 13.466 -28.723 1.00 91.50 178 GLU A C 1
ATOM 1401 O O . GLU A 1 178 ? 17.508 14.410 -28.936 1.00 91.50 178 GLU A O 1
ATOM 1406 N N . ARG A 1 179 ? 17.115 12.196 -28.938 1.00 92.94 179 ARG A N 1
ATOM 1407 C CA . ARG A 1 179 ? 18.437 11.839 -29.475 1.00 92.94 179 ARG A CA 1
ATOM 1408 C C . ARG A 1 179 ? 18.613 12.267 -30.923 1.00 92.94 179 ARG A C 1
ATOM 1410 O O . ARG A 1 179 ? 19.688 12.759 -31.251 1.00 92.94 179 ARG A O 1
ATOM 1417 N N . VAL A 1 180 ? 17.580 12.161 -31.760 1.00 91.69 180 VAL A N 1
ATOM 1418 C CA . VAL A 1 180 ? 17.607 12.691 -33.133 1.00 91.69 180 VAL A CA 1
ATOM 1419 C C . VAL A 1 180 ? 17.868 14.197 -33.125 1.00 91.69 180 VAL A C 1
ATOM 1421 O O . VAL A 1 180 ? 18.747 14.664 -33.847 1.00 91.69 180 VAL A O 1
ATOM 1424 N N . GLN A 1 181 ? 17.166 14.963 -32.285 1.00 90.56 181 GLN A N 1
ATOM 1425 C CA . GLN A 1 181 ? 17.373 16.414 -32.206 1.00 90.56 181 GLN A CA 1
ATOM 1426 C C . GLN A 1 181 ? 18.758 16.772 -31.664 1.00 90.56 181 GLN A C 1
ATOM 1428 O O . GLN A 1 181 ? 19.432 17.644 -32.211 1.00 90.56 181 GLN A O 1
ATOM 1433 N N . ARG A 1 182 ? 19.232 16.064 -30.632 1.00 90.94 182 ARG A N 1
ATOM 1434 C CA . ARG A 1 182 ? 20.588 16.264 -30.107 1.00 90.94 182 ARG A CA 1
ATOM 1435 C C . ARG A 1 182 ? 21.652 15.971 -31.161 1.00 90.94 182 ARG A C 1
ATOM 1437 O O . ARG A 1 182 ? 22.579 16.761 -31.300 1.00 90.94 182 ARG A O 1
ATOM 1444 N N . TYR A 1 183 ? 21.489 14.891 -31.923 1.00 92.56 183 TYR A N 1
ATOM 1445 C CA . TYR A 1 183 ? 22.395 14.551 -33.013 1.00 92.56 183 TYR A CA 1
ATOM 1446 C C . TYR A 1 183 ? 22.435 15.661 -34.071 1.00 92.56 183 TYR A C 1
ATOM 1448 O O . TYR A 1 183 ? 23.521 16.084 -34.449 1.00 92.56 183 TYR A O 1
ATOM 1456 N N . LYS A 1 184 ? 21.286 16.223 -34.479 1.00 92.31 184 LYS A N 1
ATOM 1457 C CA . LYS A 1 184 ? 21.245 17.385 -35.392 1.00 92.31 184 LYS A CA 1
ATOM 1458 C C . LYS A 1 184 ? 22.034 18.581 -34.856 1.00 92.31 184 LYS A C 1
ATOM 1460 O O . LYS A 1 184 ? 22.823 19.169 -35.591 1.00 92.31 184 LYS A O 1
ATOM 1465 N N . SER A 1 185 ? 21.857 18.916 -33.580 1.00 91.06 185 SER A N 1
ATOM 1466 C CA . SER A 1 185 ? 22.605 20.002 -32.935 1.00 91.06 185 SER A CA 1
ATOM 1467 C C . SER A 1 185 ? 24.107 19.717 -32.850 1.00 91.06 185 SER A C 1
ATOM 1469 O O . SER A 1 185 ? 24.917 20.621 -33.036 1.00 91.06 185 SER A O 1
ATOM 1471 N N . ASP A 1 186 ? 24.506 18.471 -32.601 1.00 91.25 186 ASP A N 1
ATOM 1472 C CA . ASP A 1 186 ? 25.920 18.093 -32.574 1.00 91.25 186 ASP A CA 1
ATOM 1473 C C . ASP A 1 186 ? 26.549 18.120 -33.975 1.00 91.25 186 ASP A C 1
ATOM 1475 O O . ASP A 1 186 ? 27.682 18.581 -34.124 1.00 91.25 186 ASP A O 1
ATOM 1479 N N . LEU A 1 187 ? 25.804 17.707 -35.009 1.00 91.62 187 LEU A N 1
ATOM 1480 C CA . LEU A 1 187 ? 26.216 17.861 -36.404 1.00 91.62 187 LEU A CA 1
ATOM 1481 C C . LEU A 1 187 ? 26.417 19.335 -36.751 1.00 91.62 187 LEU A C 1
ATOM 1483 O O . LEU A 1 187 ? 27.472 19.693 -37.263 1.00 91.62 187 LEU A O 1
ATOM 1487 N N . LYS A 1 188 ? 25.456 20.203 -36.411 1.00 92.88 188 LYS A N 1
ATOM 1488 C CA . LYS A 1 188 ? 25.586 21.655 -36.591 1.00 92.88 188 LYS A CA 1
ATOM 1489 C C . LYS A 1 188 ? 26.872 22.178 -35.948 1.00 92.88 188 LYS A C 1
ATOM 1491 O O . LYS A 1 188 ? 27.671 22.831 -36.611 1.00 92.88 188 LYS A O 1
ATOM 1496 N N . ARG A 1 189 ? 27.113 21.807 -34.688 1.00 91.06 189 ARG A N 1
ATOM 1497 C CA . ARG A 1 189 ? 28.302 22.209 -33.930 1.00 91.06 189 ARG A CA 1
ATOM 1498 C C . ARG A 1 189 ? 29.608 21.725 -34.563 1.00 91.06 189 ARG A C 1
ATOM 1500 O O . ARG A 1 189 ? 30.610 22.438 -34.512 1.00 91.06 189 ARG A O 1
ATOM 1507 N N . ALA A 1 190 ? 29.628 20.523 -35.138 1.00 90.56 190 ALA A N 1
ATOM 1508 C CA . ALA A 1 190 ? 30.808 19.997 -35.824 1.00 90.56 190 ALA A CA 1
ATOM 1509 C C . ALA A 1 190 ? 31.201 20.853 -37.041 1.00 90.56 190 ALA A C 1
ATOM 1511 O O . ALA A 1 190 ? 32.385 20.982 -37.337 1.00 90.56 190 ALA A O 1
ATOM 1512 N N . PHE A 1 191 ? 30.220 21.496 -37.677 1.00 90.56 191 PHE A N 1
ATOM 1513 C CA . PHE A 1 191 ? 30.412 22.417 -38.794 1.00 90.56 191 PHE A CA 1
ATOM 1514 C C . PHE A 1 191 ? 30.602 23.880 -38.353 1.00 90.56 191 PHE A C 1
ATOM 1516 O O . PHE A 1 191 ? 30.777 24.745 -39.195 1.00 90.56 191 PHE A O 1
ATOM 1523 N N . SER A 1 192 ? 30.637 24.203 -37.055 1.00 87.56 192 SER A N 1
ATOM 1524 C CA . SER A 1 192 ? 30.737 25.599 -36.589 1.00 87.56 192 SER A CA 1
ATOM 1525 C C . SER A 1 192 ? 32.099 26.282 -36.813 1.00 87.56 192 SER A C 1
ATOM 1527 O O . SER A 1 192 ? 32.308 27.381 -36.301 1.00 87.56 192 SER A O 1
ATOM 1529 N N . VAL A 1 193 ? 33.037 25.664 -37.539 1.00 84.12 193 VAL A N 1
ATOM 1530 C CA . VAL A 1 193 ? 34.388 26.204 -37.773 1.00 84.12 193 VAL A CA 1
ATOM 1531 C C . VAL A 1 193 ? 34.565 26.670 -39.221 1.00 84.12 193 VAL A C 1
ATOM 1533 O O . VAL A 1 193 ? 33.820 26.268 -40.110 1.00 84.12 193 VAL A O 1
ATOM 1536 N N . PHE A 1 194 ? 35.513 27.578 -39.466 1.00 76.19 194 PHE A N 1
ATOM 1537 C CA . PHE A 1 194 ? 35.667 28.232 -40.770 1.00 76.19 194 PHE A CA 1
ATOM 1538 C C . PHE A 1 194 ? 36.511 27.429 -41.765 1.00 76.19 194 PHE A C 1
ATOM 1540 O O . PHE A 1 194 ? 36.221 27.478 -42.956 1.00 76.19 194 PHE A O 1
ATOM 1547 N N . GLU A 1 195 ? 37.502 26.676 -41.290 1.00 89.31 195 GLU A N 1
ATOM 1548 C CA . GLU A 1 195 ? 38.444 25.950 -42.146 1.00 89.31 195 GLU A CA 1
ATOM 1549 C C . GLU A 1 195 ? 37.954 24.532 -42.467 1.00 89.31 195 GLU A C 1
ATOM 1551 O O . GLU A 1 195 ? 37.548 23.780 -41.576 1.00 89.31 195 GLU A O 1
ATOM 1556 N N . ALA A 1 196 ? 38.029 24.141 -43.743 1.00 89.06 196 ALA A N 1
ATOM 1557 C CA . ALA A 1 196 ? 37.527 22.853 -44.227 1.00 89.06 196 ALA A CA 1
ATOM 1558 C C . ALA A 1 196 ? 38.208 21.649 -43.549 1.00 89.06 196 ALA A C 1
ATOM 1560 O O . ALA A 1 196 ? 37.539 20.681 -43.179 1.00 89.06 196 ALA A O 1
ATOM 1561 N N . ASP A 1 197 ? 39.526 21.720 -43.346 1.00 90.88 197 ASP A N 1
ATOM 1562 C CA . ASP A 1 197 ? 40.306 20.681 -42.662 1.00 90.88 197 ASP A CA 1
ATOM 1563 C C . ASP A 1 197 ? 39.804 20.462 -41.228 1.00 90.88 197 ASP A C 1
ATOM 1565 O O . ASP A 1 197 ? 39.549 19.328 -40.821 1.00 90.88 197 ASP A O 1
ATOM 1569 N N . GLU A 1 198 ? 39.579 21.552 -40.494 1.00 92.12 198 GLU A N 1
ATOM 1570 C CA . GLU A 1 198 ? 39.137 21.505 -39.101 1.00 92.12 198 GLU A CA 1
ATOM 1571 C C . GLU A 1 198 ? 37.699 20.988 -38.974 1.00 92.12 198 GLU A C 1
ATOM 1573 O O . GLU A 1 198 ? 37.401 20.191 -38.080 1.00 92.12 198 GLU A O 1
ATOM 1578 N N . VAL A 1 199 ? 36.811 21.372 -39.900 1.00 91.44 199 VAL A N 1
ATOM 1579 C CA . VAL A 1 199 ? 35.444 20.829 -39.970 1.00 91.44 199 VAL A CA 1
ATOM 1580 C C . VAL A 1 199 ? 35.478 19.313 -40.155 1.00 91.44 199 VAL A C 1
ATOM 1582 O O . VAL A 1 199 ? 34.799 18.587 -39.424 1.00 91.44 199 VAL A O 1
ATOM 1585 N N . TYR A 1 200 ? 36.284 18.816 -41.098 1.00 93.44 200 TYR A N 1
ATOM 1586 C CA . TYR A 1 200 ? 36.391 17.381 -41.351 1.00 93.44 200 TYR A CA 1
ATOM 1587 C C . TYR A 1 200 ? 36.938 16.620 -40.141 1.00 93.44 200 TYR A C 1
ATOM 1589 O O . TYR A 1 200 ? 36.346 15.624 -39.721 1.00 93.44 200 TYR A O 1
ATOM 1597 N N . GLU A 1 201 ? 38.039 17.090 -39.553 1.00 92.12 201 GLU A N 1
ATOM 1598 C CA . GLU A 1 201 ? 38.646 16.442 -38.389 1.00 92.12 201 GLU A CA 1
ATOM 1599 C C . GLU A 1 201 ? 37.689 16.405 -37.199 1.00 92.12 201 GLU A C 1
ATOM 1601 O O . GLU A 1 201 ? 37.504 15.353 -36.582 1.00 92.12 201 GLU A O 1
ATOM 1606 N N . ARG A 1 202 ? 37.014 17.522 -36.906 1.00 90.75 202 ARG A N 1
ATOM 1607 C CA . ARG A 1 202 ? 36.031 17.602 -35.821 1.00 90.75 202 ARG A CA 1
ATOM 1608 C C . ARG A 1 202 ? 34.856 16.658 -36.050 1.00 90.75 202 ARG A C 1
ATOM 1610 O O . ARG A 1 202 ? 34.425 15.972 -35.120 1.00 90.75 202 ARG A O 1
ATOM 1617 N N . PHE A 1 203 ? 34.354 16.608 -37.280 1.00 91.31 203 PHE A N 1
ATOM 1618 C CA . PHE A 1 203 ? 33.247 15.748 -37.664 1.00 91.31 203 PHE A CA 1
ATOM 1619 C C . PHE A 1 203 ? 33.583 14.259 -37.507 1.00 91.31 203 PHE A C 1
ATOM 1621 O O . PHE A 1 203 ? 32.819 13.508 -36.889 1.00 91.31 203 PHE A O 1
ATOM 1628 N N . ILE A 1 204 ? 34.729 13.834 -38.043 1.00 90.69 204 ILE A N 1
ATOM 1629 C CA . ILE A 1 204 ? 35.170 12.440 -37.968 1.00 90.69 204 ILE A CA 1
ATOM 1630 C C . ILE A 1 204 ? 35.488 12.066 -36.522 1.00 90.69 204 ILE A C 1
ATOM 1632 O O . ILE A 1 204 ? 35.049 11.018 -36.067 1.00 90.69 204 ILE A O 1
ATOM 1636 N N . ASN A 1 205 ? 36.157 12.932 -35.757 1.00 88.25 205 ASN A N 1
ATOM 1637 C CA . ASN A 1 205 ? 36.446 12.683 -34.343 1.00 88.25 205 ASN A CA 1
ATOM 1638 C C . ASN A 1 205 ? 35.156 12.487 -33.519 1.00 88.25 205 ASN A C 1
ATOM 1640 O O . ASN A 1 205 ? 35.067 11.576 -32.695 1.00 88.25 205 ASN A O 1
ATOM 1644 N N . TYR A 1 206 ? 34.104 13.271 -33.784 1.00 87.62 206 TYR A N 1
ATOM 1645 C CA . TYR A 1 206 ? 32.804 13.067 -33.139 1.00 87.62 206 TYR A CA 1
ATOM 1646 C C . TYR A 1 206 ? 32.225 11.665 -33.412 1.00 87.62 206 TYR A C 1
ATOM 1648 O O . TYR A 1 206 ? 31.766 11.006 -32.476 1.00 87.62 206 TYR A O 1
ATOM 1656 N N . HIS A 1 207 ? 32.275 11.187 -34.660 1.00 85.06 207 HIS A N 1
ATOM 1657 C CA . HIS A 1 207 ? 31.713 9.886 -35.043 1.00 85.06 207 HIS A CA 1
ATOM 1658 C C . HIS A 1 207 ? 32.595 8.700 -34.633 1.00 85.06 207 HIS A C 1
ATOM 1660 O O . HIS A 1 207 ? 32.067 7.705 -34.142 1.00 85.06 207 HIS A O 1
ATOM 1666 N N . SER A 1 208 ? 33.918 8.814 -34.756 1.00 82.44 208 SER A N 1
ATOM 1667 C CA . SER A 1 208 ? 34.876 7.761 -34.390 1.00 82.44 208 SER A CA 1
ATOM 1668 C C . SER A 1 208 ? 34.855 7.426 -32.897 1.00 82.44 208 SER A C 1
ATOM 1670 O O . SER A 1 208 ? 35.112 6.288 -32.525 1.00 82.44 208 SER A O 1
ATOM 1672 N N . ASN A 1 209 ? 34.478 8.379 -32.039 1.00 80.19 209 ASN A N 1
ATOM 1673 C CA . ASN A 1 209 ? 34.268 8.135 -30.606 1.00 80.19 209 ASN A CA 1
ATOM 1674 C C . ASN A 1 209 ? 32.883 7.533 -30.284 1.00 80.19 209 ASN A C 1
ATOM 1676 O O . ASN A 1 209 ? 32.503 7.428 -29.120 1.00 80.19 209 ASN A O 1
ATOM 1680 N N . GLY A 1 210 ? 32.084 7.197 -31.301 1.00 77.94 210 GLY A N 1
ATOM 1681 C CA . GLY A 1 210 ? 30.750 6.618 -31.149 1.00 77.94 210 GLY A CA 1
ATOM 1682 C C . GLY A 1 210 ? 29.675 7.592 -30.654 1.00 77.94 210 GLY A C 1
ATOM 1683 O O . GLY A 1 210 ? 28.537 7.175 -30.442 1.00 77.94 210 GLY A O 1
ATOM 1684 N N . ASN A 1 211 ? 29.968 8.891 -30.505 1.00 75.62 211 ASN A N 1
ATOM 1685 C CA . ASN A 1 211 ? 29.029 9.857 -29.912 1.00 75.62 211 ASN A CA 1
ATOM 1686 C C . ASN A 1 211 ? 27.708 9.975 -30.692 1.00 75.62 211 ASN A C 1
ATOM 1688 O O . ASN A 1 211 ? 26.652 10.138 -30.081 1.00 75.62 211 ASN A O 1
ATOM 1692 N N . GLY A 1 212 ? 27.756 9.834 -32.021 1.00 71.69 212 GLY A N 1
ATOM 1693 C CA . GLY A 1 212 ? 26.570 9.865 -32.883 1.00 71.69 212 GLY A CA 1
ATOM 1694 C C . GLY A 1 212 ? 25.780 8.551 -32.941 1.00 71.69 212 GLY A C 1
ATOM 1695 O O . GLY A 1 212 ? 24.592 8.576 -33.240 1.00 71.69 212 GLY A O 1
ATOM 1696 N N . ILE A 1 213 ? 26.412 7.409 -32.644 1.00 87.69 213 ILE A N 1
ATOM 1697 C CA . ILE A 1 213 ? 25.834 6.068 -32.850 1.00 87.69 213 ILE A CA 1
ATOM 1698 C C . ILE A 1 213 ? 25.401 5.418 -31.531 1.00 87.69 213 ILE A C 1
ATOM 1700 O O . ILE A 1 213 ? 24.308 4.853 -31.449 1.00 87.69 213 ILE A O 1
ATOM 1704 N N . ASN A 1 214 ? 26.221 5.523 -30.481 1.00 89.94 214 ASN A N 1
ATOM 1705 C CA . ASN A 1 214 ? 26.073 4.750 -29.244 1.00 89.94 214 ASN A CA 1
ATOM 1706 C C . ASN A 1 214 ? 24.702 4.945 -28.588 1.00 89.94 214 ASN A C 1
ATOM 1708 O O . ASN A 1 214 ? 24.108 3.987 -28.107 1.00 89.94 214 ASN A O 1
ATOM 1712 N N . LYS A 1 215 ? 24.141 6.160 -28.635 1.00 90.75 215 LYS A N 1
ATOM 1713 C CA . LYS A 1 215 ? 22.821 6.444 -28.047 1.00 90.75 215 LYS A CA 1
ATOM 1714 C C . LYS A 1 215 ? 21.657 5.791 -28.784 1.00 90.75 215 LYS A C 1
ATOM 1716 O O . LYS A 1 215 ? 20.675 5.437 -28.143 1.00 90.75 215 LYS A O 1
ATOM 1721 N N . PHE A 1 216 ? 21.761 5.592 -30.094 1.00 92.81 216 PHE A N 1
ATOM 1722 C CA . PHE A 1 216 ? 20.748 4.844 -30.839 1.00 92.81 216 PHE A CA 1
ATOM 1723 C C . PHE A 1 216 ? 20.921 3.332 -30.657 1.00 92.81 216 PHE A C 1
ATOM 1725 O O . PHE A 1 216 ? 19.921 2.621 -30.588 1.00 92.81 216 PHE A O 1
ATOM 1732 N N . ILE A 1 217 ? 22.161 2.847 -30.499 1.00 93.81 217 ILE A N 1
ATOM 1733 C CA . ILE A 1 217 ? 22.425 1.451 -30.111 1.00 93.81 217 ILE A CA 1
ATOM 1734 C C . ILE A 1 217 ? 21.830 1.152 -28.730 1.00 93.81 217 ILE A C 1
ATOM 1736 O O . ILE A 1 217 ? 21.146 0.144 -28.591 1.00 93.81 217 ILE A O 1
ATOM 1740 N N . GLU A 1 218 ? 22.040 2.028 -27.740 1.00 92.62 218 GLU A N 1
ATOM 1741 C CA . GLU A 1 218 ? 21.438 1.913 -26.401 1.00 92.62 218 GLU A CA 1
ATOM 1742 C C . GLU A 1 218 ? 19.909 1.776 -26.500 1.00 92.62 218 GLU A C 1
ATOM 1744 O O . GLU A 1 218 ? 19.355 0.799 -26.012 1.00 92.62 218 GLU A O 1
ATOM 1749 N N . ILE A 1 219 ? 19.235 2.672 -27.233 1.00 93.94 219 ILE A N 1
ATOM 1750 C CA . ILE A 1 219 ? 17.772 2.622 -27.420 1.00 93.94 219 ILE A CA 1
ATOM 1751 C C . ILE A 1 219 ? 17.319 1.330 -28.114 1.00 93.94 219 ILE A C 1
ATOM 1753 O O . ILE A 1 219 ? 16.307 0.742 -27.735 1.00 93.94 219 ILE A O 1
ATOM 1757 N N . LYS A 1 220 ? 18.052 0.878 -29.139 1.00 95.69 220 LYS A N 1
ATOM 1758 C CA . LYS A 1 220 ? 17.764 -0.386 -29.828 1.00 95.69 220 LYS A CA 1
ATOM 1759 C C . LYS A 1 220 ? 17.852 -1.569 -28.859 1.00 95.69 220 LYS A C 1
ATOM 1761 O O . LYS A 1 220 ? 16.988 -2.440 -28.877 1.00 95.69 220 LYS A O 1
ATOM 1766 N N . ASN A 1 221 ? 18.890 -1.602 -28.029 1.00 94.19 221 ASN A N 1
ATOM 1767 C CA . ASN A 1 221 ? 19.100 -2.670 -27.058 1.00 94.19 221 ASN A CA 1
ATOM 1768 C C . ASN A 1 221 ? 18.042 -2.634 -25.948 1.00 94.19 221 ASN A C 1
ATOM 1770 O O . ASN A 1 221 ? 17.518 -3.687 -25.598 1.00 94.19 221 ASN A O 1
ATOM 1774 N N . ASP A 1 222 ? 17.667 -1.446 -25.465 1.00 94.75 222 ASP A N 1
ATOM 1775 C CA . ASP A 1 222 ? 16.567 -1.273 -24.510 1.00 94.75 222 ASP A CA 1
ATOM 1776 C C . ASP A 1 222 ? 15.251 -1.822 -25.080 1.00 94.75 222 ASP A C 1
ATOM 1778 O O . ASP A 1 222 ? 14.525 -2.540 -24.395 1.00 94.75 222 ASP A O 1
ATOM 1782 N N . ALA A 1 223 ? 14.959 -1.540 -26.356 1.00 95.75 223 ALA A N 1
ATOM 1783 C CA . ALA A 1 223 ? 13.782 -2.079 -27.030 1.00 95.75 223 ALA A CA 1
ATOM 1784 C C . ALA A 1 223 ? 13.802 -3.615 -27.095 1.00 95.75 223 ALA A C 1
ATOM 1786 O O . ALA A 1 223 ? 12.783 -4.245 -26.826 1.00 95.75 223 ALA A O 1
ATOM 1787 N N . PHE A 1 224 ? 14.952 -4.228 -27.397 1.00 94.56 224 PHE A N 1
ATOM 1788 C CA . PHE A 1 224 ? 15.079 -5.689 -27.382 1.00 94.56 224 PHE A CA 1
ATOM 1789 C C . PHE A 1 224 ? 14.886 -6.287 -25.987 1.00 94.56 224 PHE A C 1
ATOM 1791 O O . PHE A 1 224 ? 14.176 -7.278 -25.861 1.00 94.56 224 PHE A O 1
ATOM 1798 N N . GLN A 1 225 ? 15.451 -5.674 -24.942 1.00 93.31 225 GLN A N 1
ATOM 1799 C CA . GLN A 1 225 ? 15.258 -6.135 -23.561 1.00 93.31 225 GLN A CA 1
ATOM 1800 C C . GLN A 1 225 ? 13.784 -6.088 -23.142 1.00 93.31 225 GLN A C 1
ATOM 1802 O O . GLN A 1 225 ? 13.316 -6.982 -22.443 1.00 93.31 225 GLN A O 1
ATOM 1807 N N . ILE A 1 226 ? 13.042 -5.071 -23.591 1.00 93.06 226 ILE A N 1
ATOM 1808 C CA . ILE A 1 226 ? 11.597 -4.978 -23.354 1.00 93.06 226 ILE A CA 1
ATOM 1809 C C . ILE A 1 226 ? 10.848 -6.091 -24.091 1.00 93.06 226 ILE A C 1
ATOM 1811 O O . ILE A 1 226 ? 10.019 -6.750 -23.477 1.00 93.06 226 ILE A O 1
ATOM 1815 N N . ILE A 1 227 ? 11.154 -6.335 -25.370 1.00 92.94 227 ILE A N 1
ATOM 1816 C CA . ILE A 1 227 ? 10.510 -7.402 -26.158 1.00 92.94 227 ILE A CA 1
ATOM 1817 C C . ILE A 1 227 ? 10.735 -8.773 -25.506 1.00 92.94 227 ILE A C 1
ATOM 1819 O O . ILE A 1 227 ? 9.777 -9.507 -25.287 1.00 92.94 227 ILE A O 1
ATOM 1823 N N . GLU A 1 228 ? 11.976 -9.098 -25.132 1.00 90.06 228 GLU A N 1
ATOM 1824 C CA . GLU A 1 228 ? 12.291 -10.348 -24.422 1.00 90.06 228 GLU A CA 1
ATOM 1825 C C . GLU A 1 228 ? 11.538 -10.449 -23.081 1.00 90.06 228 GLU A C 1
ATOM 1827 O O . GLU A 1 228 ? 11.060 -11.515 -22.694 1.00 90.06 228 GLU A O 1
ATOM 1832 N N . GLY A 1 229 ? 11.397 -9.328 -22.372 1.00 87.88 229 GLY A N 1
ATOM 1833 C CA . GLY A 1 229 ? 10.609 -9.237 -21.149 1.00 87.88 229 GLY A CA 1
ATOM 1834 C C . GLY A 1 229 ? 9.115 -9.495 -21.350 1.00 87.88 229 GLY A C 1
ATOM 1835 O O . GLY A 1 229 ? 8.487 -10.192 -20.554 1.00 87.88 229 GLY A O 1
ATOM 1836 N N . GLU A 1 230 ? 8.533 -8.968 -22.424 1.00 88.25 230 GLU A N 1
ATOM 1837 C CA . GLU A 1 230 ? 7.139 -9.218 -22.802 1.00 88.25 230 GLU A CA 1
ATOM 1838 C C . GLU A 1 230 ? 6.909 -10.684 -23.200 1.00 88.25 230 GLU A C 1
ATOM 1840 O O . GLU A 1 230 ? 5.876 -11.265 -22.861 1.00 88.25 230 GLU A O 1
ATOM 1845 N N . GLU A 1 231 ? 7.884 -11.313 -23.860 1.00 89.31 231 GLU A N 1
ATOM 1846 C CA . GLU A 1 231 ? 7.857 -12.749 -24.154 1.00 89.31 231 GLU A CA 1
ATOM 1847 C C . GLU A 1 231 ? 7.862 -13.585 -22.866 1.00 89.31 231 GLU A C 1
ATOM 1849 O O . GLU A 1 231 ? 7.056 -14.512 -22.743 1.00 89.31 231 GLU A O 1
ATOM 1854 N N . LEU A 1 232 ? 8.675 -13.216 -21.867 1.00 85.62 232 LEU A N 1
ATOM 1855 C CA . LEU A 1 232 ? 8.649 -13.842 -20.539 1.00 85.62 232 LEU A CA 1
ATOM 1856 C C . LEU A 1 232 ? 7.263 -13.723 -19.881 1.00 85.62 232 LEU A C 1
ATOM 1858 O O . LEU A 1 232 ? 6.764 -14.697 -19.326 1.00 85.62 232 LEU A O 1
ATOM 1862 N N . LEU A 1 233 ? 6.599 -12.566 -19.975 1.00 84.50 233 LEU A N 1
ATOM 1863 C CA . LEU A 1 233 ? 5.242 -12.384 -19.435 1.00 84.50 233 LEU A CA 1
ATOM 1864 C C . LEU A 1 233 ? 4.180 -13.223 -20.166 1.00 84.50 233 LEU A C 1
ATOM 1866 O O . LEU A 1 233 ? 3.154 -13.579 -19.577 1.00 84.50 233 LEU A O 1
ATOM 1870 N N . SER A 1 234 ? 4.407 -13.548 -21.442 1.00 85.38 234 SER A N 1
ATOM 1871 C CA . SER A 1 234 ? 3.447 -14.288 -22.272 1.00 85.38 234 SER A CA 1
ATOM 1872 C C . SER A 1 234 ? 3.284 -15.756 -21.864 1.00 85.38 234 SER A C 1
ATOM 1874 O O . SER A 1 234 ? 2.210 -16.326 -22.069 1.00 85.38 234 SER A O 1
ATOM 1876 N N . VAL A 1 235 ? 4.315 -16.353 -21.254 1.00 89.44 235 VAL A N 1
ATOM 1877 C CA . VAL A 1 235 ? 4.304 -17.754 -20.797 1.00 89.44 235 VAL A CA 1
ATOM 1878 C C . VAL A 1 235 ? 3.777 -17.926 -19.369 1.00 89.44 235 VAL A C 1
ATOM 1880 O O . VAL A 1 235 ? 3.546 -19.055 -18.939 1.00 89.44 235 VAL A O 1
ATOM 1883 N N . LEU A 1 236 ? 3.579 -16.824 -18.641 1.00 90.19 236 LEU A N 1
ATOM 1884 C CA . LEU A 1 236 ? 3.045 -16.816 -17.281 1.00 90.19 236 LEU A CA 1
ATOM 1885 C C . LEU A 1 236 ? 1.514 -16.871 -17.274 1.00 90.19 236 LEU A C 1
ATOM 1887 O O . LEU A 1 236 ? 0.842 -16.351 -18.173 1.00 90.19 236 LEU A O 1
ATOM 1891 N N . THR A 1 237 ? 0.959 -17.469 -16.219 1.00 92.75 237 THR A N 1
ATOM 1892 C CA . THR A 1 237 ? -0.477 -17.394 -15.928 1.00 92.75 237 THR A CA 1
ATOM 1893 C C . THR A 1 237 ? -0.902 -15.953 -15.630 1.00 92.75 237 THR A C 1
ATOM 1895 O O . THR A 1 237 ? -0.077 -15.098 -15.316 1.00 92.75 237 THR A O 1
ATOM 1898 N N . GLU A 1 238 ? -2.206 -15.674 -15.698 1.00 91.50 238 GLU A N 1
ATOM 1899 C CA . GLU A 1 238 ? -2.757 -14.339 -15.413 1.00 91.50 238 GLU A CA 1
ATOM 1900 C C . GLU A 1 238 ? -2.326 -13.819 -14.032 1.00 91.50 238 GLU A C 1
ATOM 1902 O O . GLU A 1 238 ? -1.795 -12.718 -13.934 1.00 91.50 238 GLU A O 1
ATOM 1907 N N . LYS A 1 239 ? -2.426 -14.653 -12.987 1.00 90.75 239 LYS A N 1
ATOM 1908 C CA . LYS A 1 239 ? -1.998 -14.287 -11.627 1.00 90.75 239 LYS A CA 1
ATOM 1909 C C . LYS A 1 239 ? -0.496 -14.001 -11.529 1.00 90.75 239 LYS A C 1
ATOM 1911 O O . LYS A 1 239 ? -0.080 -13.054 -10.875 1.00 90.75 239 LYS A O 1
ATOM 1916 N N . GLU A 1 240 ? 0.333 -14.841 -12.143 1.00 92.69 240 GLU A N 1
ATOM 1917 C CA . GLU A 1 240 ? 1.792 -14.664 -12.131 1.00 92.69 240 GLU A CA 1
ATOM 1918 C C . GLU A 1 240 ? 2.204 -13.388 -12.877 1.00 92.69 240 GLU A C 1
ATOM 1920 O O . GLU A 1 240 ? 3.118 -12.676 -12.457 1.00 92.69 240 GLU A O 1
ATOM 1925 N N . ARG A 1 241 ? 1.495 -13.076 -13.966 1.00 91.94 241 ARG A N 1
ATOM 1926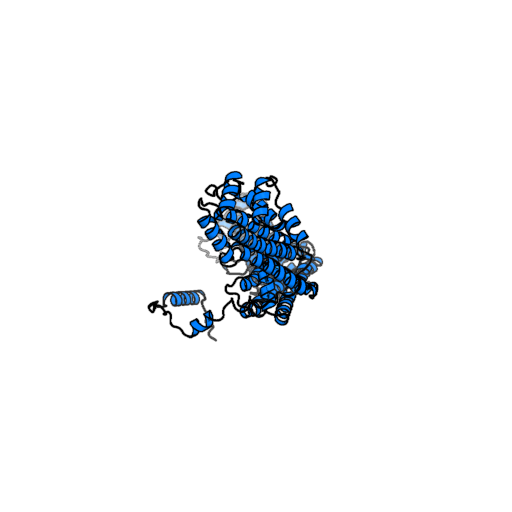 C CA . ARG A 1 241 ? 1.685 -11.849 -14.733 1.00 91.94 241 ARG A CA 1
ATOM 1927 C C . ARG A 1 241 ? 1.316 -10.613 -13.920 1.00 91.94 241 ARG A C 1
ATOM 1929 O O . ARG A 1 241 ? 2.112 -9.681 -13.897 1.00 91.94 241 ARG A O 1
ATOM 1936 N N . GLU A 1 242 ? 0.181 -10.624 -13.218 1.00 91.62 242 GLU A N 1
ATOM 1937 C CA . GLU A 1 242 ? -0.240 -9.521 -12.339 1.00 91.62 242 GLU A CA 1
ATOM 1938 C C . GLU A 1 242 ? 0.845 -9.164 -11.310 1.00 91.62 242 GLU A C 1
ATOM 1940 O O . GLU A 1 242 ? 1.115 -7.986 -11.074 1.00 91.62 242 GLU A O 1
ATOM 1945 N N . VAL A 1 243 ? 1.527 -10.168 -10.744 1.00 93.31 243 VAL A N 1
ATOM 1946 C CA . VAL A 1 243 ? 2.640 -9.951 -9.805 1.00 93.31 243 VAL A CA 1
ATOM 1947 C C . VAL A 1 243 ? 3.795 -9.199 -10.465 1.00 93.31 243 VAL A C 1
ATOM 1949 O O . VAL A 1 243 ? 4.259 -8.194 -9.923 1.00 93.31 243 VAL A O 1
ATOM 1952 N N . LEU A 1 244 ? 4.273 -9.661 -11.626 1.00 92.94 244 LEU A N 1
ATOM 1953 C CA . LEU A 1 244 ? 5.394 -9.009 -12.311 1.00 92.94 244 LEU A CA 1
ATOM 1954 C C . LEU A 1 244 ? 5.026 -7.632 -12.862 1.00 92.94 244 LEU A C 1
ATOM 1956 O O . LEU A 1 244 ? 5.849 -6.722 -12.800 1.00 92.94 244 LEU A O 1
ATOM 1960 N N . GLU A 1 245 ? 3.811 -7.456 -13.374 1.00 92.06 245 GLU A N 1
ATOM 1961 C CA . GLU A 1 245 ? 3.316 -6.155 -13.828 1.00 92.06 245 GLU A CA 1
ATOM 1962 C C . GLU A 1 245 ? 3.225 -5.167 -12.663 1.00 92.06 245 GLU A C 1
ATOM 1964 O O . GLU A 1 245 ? 3.648 -4.014 -12.796 1.00 92.06 245 GLU A O 1
ATOM 1969 N N . TYR A 1 246 ? 2.765 -5.620 -11.492 1.00 93.44 246 TYR A N 1
ATOM 1970 C CA . TYR A 1 246 ? 2.783 -4.805 -10.285 1.00 93.44 246 TYR A CA 1
ATOM 1971 C C . TYR A 1 246 ? 4.211 -4.429 -9.879 1.00 93.44 246 TYR A C 1
ATOM 1973 O O . TYR A 1 246 ? 4.494 -3.244 -9.694 1.00 93.44 246 TYR A O 1
ATOM 1981 N N . MET A 1 247 ? 5.134 -5.395 -9.809 1.00 93.44 247 MET A N 1
ATOM 1982 C CA . MET A 1 247 ? 6.544 -5.114 -9.513 1.00 93.44 247 MET A CA 1
ATOM 1983 C C . MET A 1 247 ? 7.137 -4.107 -10.498 1.00 93.44 247 MET A C 1
ATOM 1985 O O . MET A 1 247 ? 7.725 -3.113 -10.075 1.00 93.44 247 MET A O 1
ATOM 1989 N N . LEU A 1 248 ? 6.931 -4.314 -11.801 1.00 93.06 248 LEU A N 1
ATOM 1990 C CA . LEU A 1 248 ? 7.375 -3.404 -12.853 1.00 93.06 248 LEU A CA 1
ATOM 1991 C C . LEU A 1 248 ? 6.815 -1.995 -12.628 1.00 93.06 248 LEU A C 1
ATOM 1993 O O . LEU A 1 248 ? 7.556 -1.013 -12.708 1.00 93.06 248 LEU A O 1
ATOM 1997 N N . SER A 1 249 ? 5.522 -1.877 -12.314 1.00 92.06 249 SER A N 1
ATOM 1998 C CA . SER A 1 249 ? 4.890 -0.583 -12.048 1.00 92.06 249 SER A CA 1
ATOM 1999 C C . SER A 1 249 ? 5.543 0.134 -10.861 1.00 92.06 249 SER A C 1
ATOM 2001 O O . SER A 1 249 ? 5.884 1.308 -10.973 1.00 92.06 249 SER A O 1
ATOM 2003 N N . VAL A 1 250 ? 5.834 -0.595 -9.781 1.00 92.06 250 VAL A N 1
ATOM 2004 C CA . VAL A 1 250 ? 6.461 -0.085 -8.558 1.00 92.06 250 VAL A CA 1
ATOM 2005 C C . VAL A 1 250 ? 7.903 0.372 -8.794 1.00 92.06 250 VAL A C 1
ATOM 2007 O O . VAL A 1 250 ? 8.292 1.459 -8.362 1.00 92.06 250 VAL A O 1
ATOM 2010 N N . VAL A 1 251 ? 8.718 -0.426 -9.489 1.00 91.56 251 VAL A N 1
ATOM 2011 C CA . VAL A 1 251 ? 10.147 -0.114 -9.671 1.00 91.56 251 VAL A CA 1
ATOM 2012 C C . VAL A 1 251 ? 10.404 0.960 -10.728 1.00 91.56 251 VAL A C 1
ATOM 2014 O O . VAL A 1 251 ? 11.436 1.638 -10.683 1.00 91.56 251 VAL A O 1
ATOM 2017 N N . THR A 1 252 ? 9.472 1.138 -11.667 1.00 89.81 252 THR A N 1
ATOM 2018 C CA . THR A 1 252 ? 9.567 2.151 -12.729 1.00 89.81 252 THR A CA 1
ATOM 2019 C C . THR A 1 252 ? 8.908 3.477 -12.362 1.00 89.81 252 THR A C 1
ATOM 2021 O O . THR A 1 252 ? 9.235 4.495 -12.978 1.00 89.81 252 THR A O 1
ATOM 2024 N N . ASP A 1 253 ? 8.016 3.505 -11.368 1.00 87.62 253 ASP A N 1
ATOM 2025 C CA . ASP A 1 253 ? 7.355 4.733 -10.932 1.00 87.62 253 ASP A CA 1
ATOM 2026 C C . ASP A 1 253 ? 8.312 5.616 -10.107 1.00 87.62 253 ASP A C 1
ATOM 2028 O O . ASP A 1 253 ? 8.772 5.203 -9.035 1.00 87.62 253 ASP A O 1
ATOM 2032 N N . PRO A 1 254 ? 8.642 6.839 -10.569 1.00 83.00 254 PRO A N 1
ATOM 2033 C CA . PRO A 1 254 ? 9.452 7.774 -9.793 1.00 83.00 254 PRO A CA 1
ATOM 2034 C C . PRO A 1 254 ? 8.770 8.249 -8.498 1.00 83.00 254 PRO A C 1
ATOM 2036 O O . PRO A 1 254 ? 9.482 8.579 -7.555 1.00 83.00 254 PRO A O 1
ATOM 2039 N N . ASN A 1 255 ? 7.435 8.235 -8.416 1.00 82.31 255 ASN A N 1
ATOM 2040 C CA . ASN A 1 255 ? 6.671 8.775 -7.286 1.00 82.31 255 ASN A CA 1
ATOM 2041 C C . ASN A 1 255 ? 6.525 7.797 -6.115 1.00 82.31 255 ASN A C 1
ATOM 2043 O O . ASN A 1 255 ? 6.159 8.209 -5.015 1.00 82.31 255 ASN A O 1
ATOM 2047 N N . VAL A 1 256 ? 6.816 6.508 -6.321 1.00 76.56 256 VAL A N 1
ATOM 2048 C CA . VAL A 1 256 ? 6.849 5.533 -5.223 1.00 76.56 256 VAL A CA 1
ATOM 2049 C C . VAL A 1 256 ? 8.025 5.878 -4.310 1.00 76.56 256 VAL A C 1
ATOM 2051 O O . VAL A 1 256 ? 9.166 5.503 -4.591 1.00 76.56 256 VAL A O 1
ATOM 2054 N N . TYR A 1 257 ? 7.720 6.610 -3.237 1.00 63.47 257 TYR A N 1
ATOM 2055 C CA . TYR A 1 257 ? 8.634 7.053 -2.184 1.00 63.47 257 TYR A CA 1
ATOM 2056 C C . TYR A 1 257 ? 9.855 7.816 -2.731 1.00 63.47 257 TYR A C 1
ATOM 2058 O O . TYR A 1 257 ? 10.956 7.275 -2.872 1.00 63.47 257 TYR A O 1
ATOM 2066 N N . GLU A 1 258 ? 9.653 9.097 -3.052 1.00 56.38 258 GLU A N 1
ATOM 2067 C CA . GLU A 1 258 ? 10.712 9.984 -3.538 1.00 56.38 258 GLU A CA 1
ATOM 2068 C C . GLU A 1 258 ? 11.765 10.201 -2.438 1.00 56.38 258 GLU A C 1
ATOM 2070 O O . GLU A 1 258 ? 11.578 10.949 -1.480 1.00 56.38 258 GLU A O 1
ATOM 2075 N N . SER A 1 259 ? 12.898 9.512 -2.554 1.00 64.00 259 SER A N 1
ATOM 2076 C CA . SER A 1 259 ? 14.081 9.783 -1.744 1.00 64.00 259 SER A CA 1
ATOM 2077 C C . SER A 1 259 ? 15.311 9.826 -2.638 1.00 64.00 259 SER A C 1
ATOM 2079 O O . SER A 1 259 ? 15.389 9.124 -3.646 1.00 64.00 259 SER A O 1
ATOM 2081 N N . VAL A 1 260 ? 16.312 10.613 -2.238 1.00 59.59 260 VAL A N 1
ATOM 2082 C CA . VAL A 1 260 ? 17.576 10.792 -2.982 1.00 59.59 260 VAL A CA 1
ATOM 2083 C C . VAL A 1 260 ? 18.306 9.458 -3.232 1.00 59.59 260 VAL A C 1
ATOM 2085 O O . VAL A 1 260 ? 19.142 9.363 -4.127 1.00 59.59 260 VAL A O 1
ATOM 2088 N N . TYR A 1 261 ? 17.972 8.413 -2.471 1.00 64.81 261 TYR A N 1
ATOM 2089 C CA . TYR A 1 261 ? 18.625 7.106 -2.502 1.00 64.81 261 TYR A CA 1
ATOM 2090 C C . TYR A 1 261 ? 17.849 6.029 -3.276 1.00 64.81 261 TYR A C 1
ATOM 2092 O O . TYR A 1 261 ? 18.395 4.952 -3.506 1.00 64.81 261 TYR A O 1
ATOM 2100 N N . ILE A 1 262 ? 16.598 6.286 -3.680 1.00 70.12 262 ILE A N 1
ATOM 2101 C CA . ILE A 1 262 ? 15.725 5.295 -4.330 1.00 70.12 262 ILE A CA 1
ATOM 2102 C C . ILE A 1 262 ? 15.335 5.815 -5.714 1.00 70.12 262 ILE A C 1
ATOM 2104 O O . ILE A 1 262 ? 14.334 6.506 -5.895 1.00 70.12 262 ILE A O 1
ATOM 2108 N N . LYS A 1 263 ? 16.158 5.488 -6.714 1.00 77.44 263 LYS A N 1
ATOM 2109 C CA . LYS A 1 263 ? 15.929 5.882 -8.107 1.00 77.44 263 LYS A CA 1
ATOM 2110 C C . LYS A 1 263 ? 15.082 4.835 -8.829 1.00 77.44 263 LYS A C 1
ATOM 2112 O O . LYS A 1 263 ? 15.373 3.646 -8.729 1.00 77.44 263 LYS A O 1
ATOM 2117 N N . SER A 1 264 ? 14.075 5.264 -9.588 1.00 85.31 264 SER A N 1
ATOM 2118 C CA . SER A 1 264 ? 13.346 4.358 -10.480 1.00 85.31 264 SER A CA 1
ATOM 2119 C C . SER A 1 264 ? 14.249 3.829 -11.597 1.00 85.31 264 SER A C 1
ATOM 2121 O O . SER A 1 264 ? 15.160 4.517 -12.073 1.00 85.31 264 SER A O 1
ATOM 2123 N N . ILE A 1 265 ? 13.986 2.596 -12.016 1.00 89.06 265 ILE A N 1
ATOM 2124 C CA . ILE A 1 265 ? 14.679 1.960 -13.140 1.00 89.06 265 ILE A CA 1
ATOM 2125 C C . ILE A 1 265 ? 13.814 2.015 -14.404 1.00 89.06 265 ILE A C 1
ATOM 2127 O O . ILE A 1 265 ? 12.623 2.329 -14.355 1.00 89.06 265 ILE A O 1
ATOM 2131 N N . SER A 1 266 ? 14.413 1.782 -15.570 1.00 89.00 266 SER A N 1
ATOM 2132 C CA . SER A 1 266 ? 13.647 1.607 -16.806 1.00 89.00 266 SER A CA 1
ATOM 2133 C C . SER A 1 266 ? 13.057 0.201 -16.905 1.00 89.00 266 SER A C 1
ATOM 2135 O O . SER A 1 266 ? 13.544 -0.742 -16.284 1.00 89.00 266 SER A O 1
ATOM 2137 N N . ASP A 1 267 ? 12.030 0.058 -17.737 1.00 91.19 267 ASP A N 1
ATOM 2138 C CA . ASP A 1 267 ? 11.417 -1.225 -18.077 1.00 91.19 267 ASP A CA 1
ATOM 2139 C C . ASP A 1 267 ? 12.485 -2.197 -18.618 1.00 91.19 267 ASP A C 1
ATOM 2141 O O . ASP A 1 267 ? 12.580 -3.336 -18.172 1.00 91.19 267 ASP A O 1
ATOM 2145 N N . ALA A 1 268 ? 13.365 -1.710 -19.502 1.00 90.38 268 ALA A N 1
ATOM 2146 C CA . ALA A 1 268 ? 14.491 -2.472 -20.041 1.00 90.38 268 ALA A CA 1
ATOM 2147 C C . ALA A 1 268 ? 15.431 -2.986 -18.935 1.00 90.38 268 ALA A C 1
ATOM 2149 O O . ALA A 1 268 ? 15.738 -4.175 -18.892 1.00 90.38 268 ALA A O 1
ATOM 2150 N N . GLN A 1 269 ? 15.814 -2.121 -17.986 1.00 91.25 269 GLN A N 1
ATOM 2151 C CA . GLN A 1 269 ? 16.643 -2.519 -16.844 1.00 91.25 269 GLN A CA 1
ATOM 2152 C C . GLN A 1 269 ? 15.961 -3.593 -15.995 1.00 91.25 269 GLN A C 1
ATOM 2154 O O . GLN A 1 269 ? 16.610 -4.561 -15.613 1.00 91.25 269 GLN A O 1
ATOM 2159 N N . PHE A 1 270 ? 14.661 -3.451 -15.727 1.00 92.94 270 PHE A N 1
ATOM 2160 C CA . PHE A 1 270 ? 13.907 -4.445 -14.967 1.00 92.94 270 PHE A CA 1
ATOM 2161 C C . PHE A 1 270 ? 13.943 -5.816 -15.649 1.00 92.94 270 PHE A C 1
ATOM 2163 O O . PHE A 1 270 ? 14.341 -6.800 -15.027 1.00 92.94 270 PHE A O 1
ATOM 2170 N N . TYR A 1 271 ? 13.615 -5.883 -16.940 1.00 92.50 271 TYR A N 1
ATOM 2171 C CA . TYR A 1 271 ? 13.634 -7.145 -17.681 1.00 92.50 271 TYR A CA 1
ATOM 2172 C C . TYR A 1 271 ? 15.040 -7.732 -17.822 1.00 92.50 271 TYR A C 1
ATOM 2174 O O . TYR A 1 271 ? 15.222 -8.941 -17.676 1.00 92.50 271 TYR A O 1
ATOM 2182 N N . HIS A 1 272 ? 16.058 -6.891 -18.013 1.00 90.62 272 HIS A N 1
ATOM 2183 C CA . HIS A 1 272 ? 17.452 -7.327 -18.004 1.00 90.62 272 HIS A CA 1
ATOM 2184 C C . HIS A 1 272 ? 17.849 -7.970 -16.667 1.00 90.62 272 HIS A C 1
ATOM 2186 O O . HIS A 1 272 ? 18.517 -9.008 -16.639 1.00 90.62 272 HIS A O 1
ATOM 2192 N N . TYR A 1 273 ? 17.408 -7.392 -15.551 1.00 92.00 273 TYR A N 1
ATOM 2193 C CA . TYR A 1 273 ? 17.640 -7.947 -14.223 1.00 92.00 273 TYR A CA 1
ATOM 2194 C C . TYR A 1 273 ? 16.933 -9.289 -14.025 1.00 92.00 273 TYR A C 1
ATOM 2196 O O . TYR A 1 273 ? 17.569 -10.228 -13.548 1.00 92.00 273 TYR A O 1
ATOM 2204 N N . LEU A 1 274 ? 15.676 -9.425 -14.461 1.00 91.88 274 LEU A N 1
ATOM 2205 C CA . LEU A 1 274 ? 14.968 -10.712 -14.429 1.00 91.88 274 LEU A CA 1
ATOM 2206 C C . LEU A 1 274 ? 15.690 -11.780 -15.263 1.00 91.88 274 LEU A C 1
ATOM 2208 O O . LEU A 1 274 ? 15.925 -12.886 -14.779 1.00 91.88 274 LEU A O 1
ATOM 2212 N N . LYS A 1 275 ? 16.138 -11.433 -16.475 1.00 90.25 275 LYS A N 1
ATOM 2213 C CA . LYS A 1 275 ? 16.924 -12.335 -17.331 1.00 90.25 275 LYS A CA 1
ATOM 2214 C C . LYS A 1 275 ? 18.229 -12.775 -16.662 1.00 90.25 275 LYS A C 1
ATOM 2216 O O . LYS A 1 275 ? 18.620 -13.932 -16.772 1.00 90.25 275 LYS A O 1
ATOM 2221 N N . THR A 1 276 ? 18.887 -11.867 -15.941 1.00 91.50 276 THR A N 1
ATOM 2222 C CA . THR A 1 276 ? 20.133 -12.149 -15.208 1.00 91.50 276 THR A CA 1
ATOM 2223 C C . THR A 1 276 ? 19.912 -13.092 -14.020 1.00 91.50 276 THR A C 1
ATOM 2225 O O . THR A 1 276 ? 20.804 -13.862 -13.666 1.00 91.50 276 THR A O 1
ATOM 2228 N N . LEU A 1 277 ? 18.731 -13.054 -13.395 1.00 91.12 277 LEU A N 1
ATOM 2229 C CA . LEU A 1 277 ? 18.352 -13.992 -12.334 1.00 91.12 277 LEU A CA 1
ATOM 2230 C C . LEU A 1 277 ? 18.104 -15.407 -12.874 1.00 91.12 277 LEU A C 1
ATOM 2232 O O . LEU A 1 277 ? 18.460 -16.380 -12.206 1.00 91.12 277 LEU A O 1
ATOM 2236 N N . GLY A 1 278 ? 17.533 -15.503 -14.076 1.00 90.88 278 GLY A N 1
ATOM 2237 C CA . GLY A 1 278 ? 17.135 -16.754 -14.714 1.00 90.88 278 GLY A CA 1
ATOM 2238 C C . GLY A 1 278 ? 15.737 -17.222 -14.296 1.00 90.88 278 GLY A C 1
ATOM 2239 O O . GLY A 1 278 ? 15.259 -16.923 -13.199 1.00 90.88 278 GLY A O 1
ATOM 2240 N N . ASP A 1 279 ? 15.095 -17.981 -15.185 1.00 89.19 279 ASP A N 1
ATOM 2241 C CA . ASP A 1 279 ? 13.671 -18.338 -15.106 1.00 89.19 279 ASP A CA 1
ATOM 2242 C C . ASP A 1 279 ? 13.270 -18.999 -13.782 1.00 89.19 279 ASP A C 1
ATOM 2244 O O . ASP A 1 279 ? 12.221 -18.674 -13.228 1.00 89.19 279 ASP A O 1
ATOM 2248 N N . ASP A 1 280 ? 14.101 -19.898 -13.247 1.00 90.62 280 ASP A N 1
ATOM 2249 C CA . ASP A 1 280 ? 13.800 -20.624 -12.007 1.00 90.62 280 ASP A CA 1
ATOM 2250 C C . ASP A 1 280 ? 13.685 -19.675 -10.806 1.00 90.62 280 ASP A C 1
ATOM 2252 O O . ASP A 1 280 ? 12.737 -19.763 -10.025 1.00 90.62 280 ASP A O 1
ATOM 2256 N N . LYS A 1 281 ? 14.605 -18.709 -10.693 1.00 93.12 281 LYS A N 1
ATOM 2257 C CA . LYS A 1 281 ? 14.584 -17.714 -9.613 1.00 93.12 281 LYS A CA 1
ATOM 2258 C C . LYS A 1 281 ? 13.444 -16.721 -9.777 1.00 93.12 281 LYS A C 1
ATOM 2260 O O . LYS A 1 281 ? 12.843 -16.319 -8.786 1.00 93.12 281 LYS A O 1
ATOM 2265 N N . VAL A 1 282 ? 13.135 -16.326 -11.013 1.00 92.25 282 VAL A N 1
ATOM 2266 C CA . VAL A 1 282 ? 11.995 -15.443 -11.293 1.00 92.25 282 VAL A CA 1
ATOM 2267 C C . VAL A 1 282 ? 10.684 -16.128 -10.906 1.00 92.25 282 VAL A C 1
ATOM 2269 O O . VAL A 1 282 ? 9.857 -15.511 -10.242 1.00 92.25 282 VAL A O 1
ATOM 2272 N N . LYS A 1 283 ? 10.511 -17.413 -11.239 1.00 90.81 283 LYS A N 1
ATOM 2273 C CA . LYS A 1 283 ? 9.340 -18.197 -10.811 1.00 90.81 283 LYS A CA 1
ATOM 2274 C C . LYS A 1 283 ? 9.218 -18.271 -9.296 1.00 90.81 283 LYS A C 1
ATOM 2276 O O . LYS A 1 283 ? 8.126 -18.097 -8.769 1.00 90.81 283 LYS A O 1
ATOM 2281 N N . GLU A 1 284 ? 10.323 -18.502 -8.598 1.00 92.00 284 GLU A N 1
ATOM 2282 C CA . GLU A 1 284 ? 10.319 -18.534 -7.138 1.00 92.00 284 GLU A CA 1
ATOM 2283 C C . GLU A 1 284 ? 9.901 -17.184 -6.542 1.00 92.00 284 GLU A C 1
ATOM 2285 O O . GLU A 1 284 ? 8.992 -17.147 -5.716 1.00 92.00 284 GLU A O 1
ATOM 2290 N N . ILE A 1 285 ? 10.471 -16.073 -7.026 1.00 92.94 285 ILE A N 1
ATOM 2291 C CA . ILE A 1 285 ? 10.045 -14.716 -6.649 1.00 92.94 285 ILE A CA 1
ATOM 2292 C C . ILE A 1 285 ? 8.532 -14.559 -6.858 1.00 92.94 285 ILE A C 1
ATOM 2294 O O . ILE A 1 285 ? 7.821 -14.152 -5.943 1.00 92.94 285 ILE A O 1
ATOM 2298 N N . ILE A 1 286 ? 8.008 -14.937 -8.025 1.00 93.06 286 ILE A N 1
ATOM 2299 C CA . ILE A 1 286 ? 6.570 -14.831 -8.300 1.00 93.06 286 ILE A CA 1
ATOM 2300 C C . ILE A 1 286 ? 5.746 -15.628 -7.280 1.00 93.06 286 ILE A C 1
ATOM 2302 O O . ILE A 1 286 ? 4.779 -15.091 -6.745 1.00 93.06 286 ILE A O 1
ATOM 2306 N N . ILE A 1 287 ? 6.130 -16.870 -6.967 1.00 90.31 287 ILE A N 1
ATOM 2307 C CA . ILE A 1 287 ? 5.420 -17.727 -6.002 1.00 90.31 287 ILE A CA 1
ATOM 2308 C C . ILE A 1 287 ? 5.341 -17.073 -4.620 1.00 90.31 287 ILE A C 1
ATOM 2310 O O . ILE A 1 287 ? 4.263 -17.049 -4.025 1.00 90.31 287 ILE A O 1
ATOM 2314 N N . TYR A 1 288 ? 6.447 -16.515 -4.120 1.00 90.19 288 TYR A N 1
ATOM 2315 C CA . TYR A 1 288 ? 6.445 -15.811 -2.836 1.00 90.19 288 TYR A CA 1
ATOM 2316 C C . TYR A 1 288 ? 5.468 -14.635 -2.856 1.00 90.19 288 TYR A C 1
ATOM 2318 O O . TYR A 1 288 ? 4.628 -14.498 -1.965 1.00 90.19 288 TYR A O 1
ATOM 2326 N N . HIS A 1 289 ? 5.529 -13.821 -3.907 1.00 92.56 289 HIS A N 1
ATOM 2327 C CA . HIS A 1 289 ? 4.712 -12.622 -4.021 1.00 92.56 289 HIS A CA 1
ATOM 2328 C C . HIS A 1 289 ? 3.226 -12.913 -4.280 1.00 92.56 289 HIS A C 1
ATOM 2330 O O . HIS A 1 289 ? 2.379 -12.179 -3.772 1.00 92.56 289 HIS A O 1
ATOM 2336 N N . LEU A 1 290 ? 2.879 -14.019 -4.945 1.00 91.69 290 LEU A N 1
ATOM 2337 C CA . LEU A 1 290 ? 1.491 -14.467 -5.110 1.00 91.69 290 LEU A CA 1
ATOM 2338 C C . LEU A 1 290 ? 0.759 -14.620 -3.772 1.00 91.69 290 LEU A C 1
ATOM 2340 O O . LEU A 1 290 ? -0.416 -14.265 -3.682 1.00 91.69 290 LEU A O 1
ATOM 2344 N N . PHE A 1 291 ? 1.443 -15.085 -2.724 1.00 88.50 291 PHE A N 1
ATOM 2345 C CA . PHE A 1 291 ? 0.831 -15.272 -1.408 1.00 88.50 291 PHE A CA 1
ATOM 2346 C C . PHE A 1 291 ? 0.306 -13.954 -0.814 1.00 88.50 291 PHE A C 1
ATOM 2348 O O . PHE A 1 291 ? -0.800 -13.910 -0.272 1.00 88.50 291 PHE A O 1
ATOM 2355 N N . PHE A 1 292 ? 1.050 -12.858 -0.995 1.00 90.75 292 PHE A N 1
ATOM 2356 C CA . PHE A 1 292 ? 0.609 -11.520 -0.596 1.00 90.75 292 PHE A CA 1
ATOM 2357 C C . PHE A 1 292 ? -0.652 -11.088 -1.357 1.00 90.75 292 PHE A C 1
ATOM 2359 O O . PHE A 1 292 ? -1.613 -10.630 -0.741 1.00 90.75 292 PHE A O 1
ATOM 2366 N N . PHE A 1 293 ? -0.695 -11.280 -2.680 1.00 91.94 293 PHE A N 1
ATOM 2367 C CA . PHE A 1 293 ? -1.860 -10.908 -3.494 1.00 91.94 293 PHE A CA 1
ATOM 2368 C C . PHE A 1 293 ? -3.107 -11.735 -3.166 1.00 91.94 293 PHE A C 1
ATOM 2370 O O . PHE A 1 293 ? -4.216 -11.199 -3.146 1.00 91.94 293 PHE A O 1
ATOM 2377 N N . GLU A 1 294 ? -2.951 -13.026 -2.870 1.00 91.25 294 GLU A N 1
ATOM 2378 C CA . GLU A 1 294 ? -4.073 -13.862 -2.435 1.00 91.25 294 GLU A CA 1
ATOM 2379 C C . GLU A 1 294 ? -4.626 -13.403 -1.082 1.00 91.25 294 GLU A C 1
ATOM 2381 O O . GLU A 1 294 ? -5.847 -13.302 -0.922 1.00 91.25 294 GLU A O 1
ATOM 2386 N N . ARG A 1 295 ? -3.751 -13.050 -0.131 1.00 92.06 295 ARG A N 1
ATOM 2387 C CA . ARG A 1 295 ? -4.166 -12.481 1.160 1.00 92.06 295 ARG A CA 1
ATOM 2388 C C . ARG A 1 295 ? -4.865 -11.137 0.967 1.00 92.06 295 ARG A C 1
ATOM 2390 O O . ARG A 1 295 ? -5.943 -10.938 1.520 1.00 92.06 295 ARG A O 1
ATOM 2397 N N . LEU A 1 296 ? -4.317 -10.271 0.118 1.00 94.19 296 LEU A N 1
ATOM 2398 C CA . LEU A 1 296 ? -4.894 -8.967 -0.194 1.00 94.19 296 LEU A CA 1
ATOM 2399 C C . LEU A 1 296 ? -6.303 -9.087 -0.791 1.00 94.19 296 LEU A C 1
ATOM 2401 O O . LEU A 1 296 ? -7.213 -8.382 -0.369 1.00 94.19 296 LEU A O 1
ATOM 2405 N N . LYS A 1 297 ? -6.522 -10.031 -1.711 1.00 93.94 297 LYS A N 1
ATOM 2406 C CA . LYS A 1 297 ? -7.851 -10.285 -2.286 1.00 93.94 297 LYS A CA 1
ATOM 2407 C C . LYS A 1 297 ? -8.874 -10.712 -1.229 1.00 93.94 297 LYS A C 1
ATOM 2409 O O . LYS A 1 297 ? -10.045 -10.339 -1.322 1.00 93.94 297 LYS A O 1
ATOM 2414 N N . ASN A 1 298 ? -8.451 -11.500 -0.239 1.00 94.81 298 ASN A N 1
ATOM 2415 C CA . ASN A 1 298 ? -9.318 -11.895 0.871 1.00 94.81 298 ASN A CA 1
ATOM 2416 C C . ASN A 1 298 ? -9.672 -10.691 1.749 1.00 94.81 298 ASN A C 1
ATOM 2418 O O . ASN A 1 298 ? -10.842 -10.533 2.091 1.00 94.81 298 ASN A O 1
ATOM 2422 N N . VAL A 1 299 ? -8.693 -9.825 2.042 1.00 96.25 299 VAL A N 1
ATOM 2423 C CA . VAL A 1 299 ? -8.910 -8.568 2.776 1.00 96.25 299 VAL A CA 1
ATOM 2424 C C . VAL A 1 299 ? -9.917 -7.687 2.036 1.00 96.25 299 VAL A C 1
ATOM 2426 O O . VAL A 1 299 ? -10.912 -7.269 2.618 1.00 96.25 299 VAL A O 1
ATOM 2429 N N . ASP A 1 300 ? -9.715 -7.462 0.735 1.00 95.75 300 ASP A N 1
ATOM 2430 C CA . ASP A 1 300 ? -10.598 -6.618 -0.078 1.00 95.75 300 ASP A CA 1
ATOM 2431 C C . ASP A 1 300 ? -12.035 -7.158 -0.105 1.00 95.75 300 ASP A C 1
ATOM 2433 O O . ASP A 1 300 ? -12.999 -6.396 -0.006 1.00 95.75 300 ASP A O 1
ATOM 2437 N N . LYS A 1 301 ? -12.206 -8.482 -0.224 1.00 96.06 301 LYS A N 1
ATOM 2438 C CA . LYS A 1 301 ? -13.529 -9.115 -0.160 1.00 96.06 301 LYS A CA 1
ATOM 2439 C C . LYS A 1 301 ? -14.180 -8.882 1.202 1.00 96.06 301 LYS A C 1
ATOM 2441 O O . LYS A 1 301 ? -15.325 -8.446 1.250 1.00 96.06 301 LYS A O 1
ATOM 2446 N N . LEU A 1 302 ? -13.440 -9.130 2.279 1.00 95.62 302 LEU A N 1
ATOM 2447 C CA . LEU A 1 302 ? -13.929 -8.975 3.640 1.00 95.62 302 LEU A CA 1
ATOM 2448 C C . LEU A 1 302 ? -14.344 -7.527 3.936 1.00 95.62 302 LEU A C 1
ATOM 2450 O O . LEU A 1 302 ? -15.444 -7.283 4.422 1.00 95.62 302 LEU A O 1
ATOM 2454 N N . ILE A 1 303 ? -13.502 -6.555 3.577 1.00 95.12 303 ILE A N 1
ATOM 2455 C CA . ILE A 1 303 ? -13.783 -5.124 3.760 1.00 95.12 303 ILE A CA 1
ATOM 2456 C C . ILE A 1 303 ? -15.048 -4.722 2.995 1.00 95.12 303 ILE A C 1
ATOM 2458 O O . ILE A 1 303 ? -15.802 -3.848 3.428 1.00 95.12 303 ILE A O 1
ATOM 2462 N N . ASN A 1 304 ? -15.305 -5.341 1.841 1.00 94.88 304 ASN A N 1
ATOM 2463 C CA . ASN A 1 304 ? -16.513 -5.068 1.075 1.00 94.88 304 ASN A CA 1
ATOM 2464 C C . ASN A 1 304 ? -17.792 -5.566 1.752 1.00 94.88 304 ASN A C 1
ATOM 2466 O O . ASN A 1 304 ? -18.825 -4.922 1.556 1.00 94.88 304 ASN A O 1
ATOM 2470 N N . ASP A 1 305 ? -17.705 -6.626 2.556 1.00 94.62 305 ASP A N 1
ATOM 2471 C CA . ASP A 1 305 ? -18.832 -7.216 3.280 1.00 94.62 305 ASP A CA 1
ATOM 2472 C C . ASP A 1 305 ? -19.213 -6.420 4.550 1.00 94.62 305 ASP A C 1
ATOM 2474 O O . ASP A 1 305 ? -20.340 -6.552 5.031 1.00 94.62 305 ASP A O 1
ATOM 2478 N N . ILE A 1 306 ? -18.321 -5.561 5.065 1.00 91.62 306 ILE A N 1
ATOM 2479 C CA . ILE A 1 306 ? -18.576 -4.684 6.225 1.00 91.62 306 ILE A CA 1
ATOM 2480 C C . ILE A 1 306 ? -19.594 -3.591 5.863 1.00 91.62 306 ILE A C 1
ATOM 2482 O O . ILE A 1 306 ? -19.452 -2.901 4.845 1.00 91.62 306 ILE A O 1
ATOM 2486 N N . LYS A 1 307 ? -20.609 -3.399 6.719 1.00 90.19 307 LYS A N 1
ATOM 2487 C CA . LYS A 1 307 ? -21.673 -2.394 6.536 1.00 90.19 307 LYS A CA 1
ATOM 2488 C C . LYS A 1 307 ? -21.289 -1.025 7.087 1.00 90.19 307 LYS A C 1
ATOM 2490 O O . LYS A 1 307 ? -21.729 -0.013 6.542 1.00 90.19 307 LYS A O 1
ATOM 2495 N N . GLY A 1 308 ? -20.507 -0.980 8.167 1.00 84.62 308 GLY A N 1
ATOM 2496 C CA . GLY A 1 308 ? -20.049 0.268 8.782 1.00 84.62 308 GLY A CA 1
ATOM 2497 C C . GLY A 1 308 ? -19.050 1.029 7.904 1.00 84.62 308 GLY A C 1
ATOM 2498 O O . GLY A 1 308 ? -17.893 0.634 7.799 1.00 84.62 308 GLY A O 1
ATOM 2499 N N . GLU A 1 309 ? -19.463 2.150 7.303 1.00 87.94 309 GLU A N 1
ATOM 2500 C CA . GLU A 1 309 ? -18.615 2.898 6.355 1.00 87.94 309 GLU A CA 1
ATOM 2501 C C . GLU A 1 309 ? -17.349 3.486 7.005 1.00 87.94 309 GLU A C 1
ATOM 2503 O O . GLU A 1 309 ? -16.283 3.452 6.395 1.00 87.94 309 GLU A O 1
ATOM 2508 N N . ASN A 1 310 ? -17.424 3.961 8.253 1.00 84.44 310 ASN A N 1
ATOM 2509 C CA . ASN A 1 310 ? -16.253 4.498 8.962 1.00 84.44 310 ASN A CA 1
ATOM 2510 C C . ASN A 1 310 ? -15.188 3.413 9.199 1.00 84.44 310 ASN A C 1
ATOM 2512 O O . ASN A 1 310 ? -14.024 3.603 8.856 1.00 84.44 310 ASN A O 1
ATOM 2516 N N . LEU A 1 311 ? -15.605 2.250 9.709 1.00 84.50 311 LEU A N 1
ATOM 2517 C CA . LEU A 1 311 ? -14.740 1.083 9.916 1.00 84.50 311 LEU A CA 1
ATOM 2518 C C . LEU A 1 311 ? -14.144 0.580 8.599 1.00 84.50 311 LEU A C 1
ATOM 2520 O O . LEU A 1 311 ? -12.953 0.290 8.504 1.00 84.50 311 LEU A O 1
ATOM 2524 N N . LYS A 1 312 ? -14.964 0.544 7.547 1.00 91.75 312 LYS A N 1
ATOM 2525 C CA . LYS A 1 312 ? -14.530 0.186 6.198 1.00 91.75 312 LYS A CA 1
ATOM 2526 C C . LYS A 1 312 ? -13.442 1.126 5.680 1.00 91.75 312 LYS A C 1
ATOM 2528 O O . LYS A 1 312 ? -12.478 0.662 5.075 1.00 91.75 312 LYS A O 1
ATOM 2533 N N . GLN A 1 313 ? -13.585 2.434 5.893 1.00 91.19 313 GLN A N 1
ATOM 2534 C CA . GLN A 1 313 ? -12.575 3.422 5.503 1.00 91.19 313 GLN A CA 1
ATOM 2535 C C . GLN A 1 313 ? -11.292 3.291 6.322 1.00 91.19 313 GLN A C 1
ATOM 2537 O O . GLN A 1 313 ? -10.210 3.385 5.745 1.00 91.19 313 GLN A O 1
ATOM 2542 N N . GLN A 1 314 ? -11.397 3.010 7.622 1.00 88.25 314 GLN A N 1
ATOM 2543 C CA . GLN A 1 314 ? -10.233 2.762 8.469 1.00 88.25 314 GLN A CA 1
ATOM 2544 C C . GLN A 1 314 ? -9.430 1.547 7.983 1.00 88.25 314 GLN A C 1
ATOM 2546 O O . GLN A 1 314 ? -8.234 1.672 7.733 1.00 88.25 314 GLN A O 1
ATOM 2551 N N . LEU A 1 315 ? -10.080 0.402 7.752 1.00 92.25 315 LEU A N 1
ATOM 2552 C CA . LEU A 1 315 ? -9.382 -0.789 7.257 1.00 92.25 315 LEU A CA 1
ATOM 2553 C C . LEU A 1 315 ? -8.772 -0.565 5.868 1.00 92.25 315 LEU A C 1
ATOM 2555 O O . LEU A 1 315 ? -7.666 -1.023 5.603 1.00 92.25 315 LEU A O 1
ATOM 2559 N N . LYS A 1 316 ? -9.449 0.177 4.979 1.00 95.81 316 LYS A N 1
ATOM 2560 C CA . LYS A 1 316 ? -8.871 0.558 3.677 1.00 95.81 316 LYS A CA 1
ATOM 2561 C C . LYS A 1 316 ? -7.593 1.376 3.835 1.00 95.81 316 LYS A C 1
ATOM 2563 O O . LYS A 1 316 ? -6.630 1.114 3.124 1.00 95.81 316 LYS A O 1
ATOM 2568 N N . TYR A 1 317 ? -7.578 2.327 4.768 1.00 93.88 317 TYR A N 1
ATOM 2569 C CA . TYR A 1 317 ? -6.382 3.108 5.065 1.00 93.88 317 TYR A CA 1
ATOM 2570 C C . TYR A 1 317 ? -5.228 2.210 5.543 1.00 93.88 317 TYR A C 1
ATOM 2572 O O . TYR A 1 317 ? -4.115 2.325 5.035 1.00 93.88 317 TYR A O 1
ATOM 2580 N N . GLU A 1 318 ? -5.495 1.257 6.439 1.00 93.31 318 GLU A N 1
ATOM 2581 C CA . GLU A 1 318 ? -4.483 0.297 6.910 1.00 93.31 318 GLU A CA 1
ATOM 2582 C C . GLU A 1 318 ? -3.961 -0.612 5.782 1.00 93.31 318 GLU A C 1
ATOM 2584 O O . GLU A 1 318 ? -2.756 -0.867 5.685 1.00 93.31 318 GLU A O 1
ATOM 2589 N N . VAL A 1 319 ? -4.843 -1.048 4.875 1.00 95.62 319 VAL A N 1
ATOM 2590 C CA . VAL A 1 319 ? -4.458 -1.795 3.667 1.00 95.62 319 VAL A CA 1
ATOM 2591 C C . VAL A 1 319 ? -3.556 -0.962 2.762 1.00 95.62 319 VAL A C 1
ATOM 2593 O O . VAL A 1 319 ? -2.553 -1.478 2.266 1.00 95.62 319 VAL A O 1
ATOM 2596 N N . ASP A 1 320 ? -3.886 0.308 2.538 1.00 94.56 320 ASP A N 1
ATOM 2597 C CA . ASP A 1 320 ? -3.095 1.196 1.687 1.00 94.56 320 ASP A CA 1
ATOM 2598 C C . ASP A 1 320 ? -1.712 1.478 2.300 1.00 94.56 320 ASP A C 1
ATOM 2600 O O . ASP A 1 320 ? -0.700 1.405 1.598 1.00 94.56 320 ASP A O 1
ATOM 2604 N N . GLU A 1 321 ? -1.624 1.683 3.616 1.00 92.38 321 GLU A N 1
ATOM 2605 C CA . GLU A 1 321 ? -0.350 1.772 4.346 1.00 92.38 321 GLU A CA 1
ATOM 2606 C C . GLU A 1 321 ? 0.482 0.483 4.219 1.00 92.38 321 GLU A C 1
ATOM 2608 O O . GLU A 1 321 ? 1.694 0.529 3.972 1.00 92.38 321 GLU A O 1
ATOM 2613 N N . CYS A 1 322 ? -0.150 -0.691 4.329 1.00 93.06 322 CYS A N 1
ATOM 2614 C CA . CYS A 1 322 ? 0.513 -1.977 4.104 1.00 93.06 322 CYS A CA 1
ATOM 2615 C C . CYS A 1 322 ? 1.054 -2.095 2.667 1.00 93.06 322 CYS A C 1
ATOM 2617 O O . CYS A 1 322 ? 2.239 -2.384 2.469 1.00 93.06 322 CYS A O 1
ATOM 2619 N N . LYS A 1 323 ? 0.226 -1.785 1.658 1.00 92.69 323 LYS A N 1
ATOM 2620 C CA . LYS A 1 323 ? 0.605 -1.785 0.232 1.00 92.69 323 LYS A CA 1
ATOM 2621 C C . LYS A 1 323 ? 1.763 -0.838 -0.060 1.00 92.69 323 LYS A C 1
ATOM 2623 O O . LYS A 1 323 ? 2.653 -1.188 -0.837 1.00 92.69 323 LYS A O 1
ATOM 2628 N N . ASN A 1 324 ? 1.780 0.341 0.556 1.00 90.31 324 ASN A N 1
ATOM 2629 C CA . ASN A 1 324 ? 2.847 1.323 0.376 1.00 90.31 324 ASN A CA 1
ATOM 2630 C C . ASN A 1 324 ? 4.185 0.801 0.913 1.00 90.31 324 ASN A C 1
ATOM 2632 O O . ASN A 1 324 ? 5.201 0.858 0.212 1.00 90.31 324 ASN A O 1
ATOM 2636 N N . ARG A 1 325 ? 4.191 0.225 2.123 1.00 89.19 325 ARG A N 1
ATOM 2637 C CA . ARG A 1 325 ? 5.399 -0.388 2.705 1.00 89.19 325 ARG A CA 1
ATOM 2638 C C . ARG A 1 325 ? 5.881 -1.589 1.887 1.00 89.19 325 ARG A C 1
ATOM 2640 O O . ARG A 1 325 ? 7.073 -1.693 1.598 1.00 89.19 325 ARG A O 1
ATOM 2647 N N . TYR A 1 326 ? 4.962 -2.437 1.435 1.00 91.44 326 TYR A N 1
ATOM 2648 C CA . TYR A 1 326 ? 5.273 -3.560 0.553 1.00 91.44 326 TYR A CA 1
ATOM 2649 C C . TYR A 1 326 ? 5.870 -3.100 -0.788 1.00 91.44 326 TYR A C 1
ATOM 2651 O O . TYR A 1 326 ? 6.911 -3.603 -1.214 1.00 91.44 326 TYR A O 1
ATOM 2659 N N . SER A 1 327 ? 5.293 -2.079 -1.424 1.00 91.62 327 SER A N 1
ATOM 2660 C CA . SER A 1 327 ? 5.835 -1.489 -2.659 1.00 91.62 327 SER A CA 1
ATOM 2661 C C . SER A 1 327 ? 7.283 -1.026 -2.474 1.00 91.62 327 SER A C 1
ATOM 2663 O O . SER A 1 327 ? 8.147 -1.279 -3.314 1.00 91.62 327 SER A O 1
ATOM 2665 N N . LEU A 1 328 ? 7.587 -0.394 -1.339 1.00 87.50 328 LEU A N 1
ATOM 2666 C CA . LEU A 1 328 ? 8.945 0.040 -1.021 1.00 87.50 328 LEU A CA 1
ATOM 2667 C C . LEU A 1 328 ? 9.918 -1.144 -0.905 1.00 87.50 328 LEU A C 1
ATOM 2669 O O . LEU A 1 328 ? 11.050 -1.060 -1.391 1.00 87.50 328 LEU A O 1
ATOM 2673 N N . SER A 1 329 ? 9.472 -2.248 -0.304 1.00 87.88 329 SER A N 1
ATOM 2674 C CA . SER A 1 329 ? 10.261 -3.480 -0.179 1.00 87.88 329 SER A CA 1
ATOM 2675 C C . SER A 1 329 ? 10.589 -4.116 -1.530 1.00 87.88 329 SER A C 1
ATOM 2677 O O . SER A 1 329 ? 11.691 -4.627 -1.708 1.00 87.88 329 SER A O 1
ATOM 2679 N N . ILE A 1 330 ? 9.675 -4.011 -2.503 1.00 90.94 330 ILE A N 1
ATOM 2680 C CA . ILE A 1 330 ? 9.902 -4.459 -3.879 1.00 90.94 330 ILE A CA 1
ATOM 2681 C C . ILE A 1 330 ? 10.864 -3.515 -4.587 1.00 90.94 330 ILE A C 1
ATOM 2683 O O . ILE A 1 330 ? 11.732 -3.973 -5.318 1.00 90.94 330 ILE A O 1
ATOM 2687 N N . LYS A 1 331 ? 10.723 -2.198 -4.400 1.00 90.12 331 LYS A N 1
ATOM 2688 C CA . LYS A 1 331 ? 11.514 -1.200 -5.131 1.00 90.12 331 LYS A CA 1
ATOM 2689 C C . LYS A 1 331 ? 12.982 -1.198 -4.724 1.00 90.12 331 LYS A C 1
ATOM 2691 O O . LYS A 1 331 ? 13.868 -1.164 -5.576 1.00 90.12 331 LYS A O 1
ATOM 2696 N N . ARG A 1 332 ? 13.248 -1.247 -3.420 1.00 86.81 332 ARG A N 1
ATOM 2697 C CA . ARG A 1 332 ? 14.580 -1.040 -2.840 1.00 86.81 332 ARG A CA 1
ATOM 2698 C C . ARG A 1 332 ? 15.685 -1.954 -3.408 1.00 86.81 332 ARG A C 1
ATOM 2700 O O . ARG A 1 332 ? 16.740 -1.413 -3.740 1.00 86.81 332 ARG A O 1
ATOM 2707 N N . PRO A 1 333 ? 15.486 -3.274 -3.590 1.00 87.94 333 PRO A N 1
ATOM 2708 C CA . PRO A 1 333 ? 16.512 -4.170 -4.126 1.00 87.94 333 PRO A CA 1
ATOM 2709 C C . PRO A 1 333 ? 17.001 -3.768 -5.520 1.00 87.94 333 PRO A C 1
ATOM 2711 O O . PRO A 1 333 ? 18.190 -3.868 -5.811 1.00 87.94 333 PRO A O 1
ATOM 2714 N N . PHE A 1 334 ? 16.105 -3.251 -6.362 1.00 86.62 334 PHE A N 1
ATOM 2715 C CA . PHE A 1 334 ? 16.425 -2.842 -7.730 1.00 86.62 334 PHE A CA 1
ATOM 2716 C C . PHE A 1 334 ? 17.146 -1.490 -7.820 1.00 86.62 334 PHE A C 1
ATOM 2718 O O . PHE A 1 334 ? 17.712 -1.163 -8.864 1.00 86.62 334 PHE A O 1
ATOM 2725 N N . CYS A 1 335 ? 17.145 -0.702 -6.741 1.00 78.50 335 CYS A N 1
ATOM 2726 C CA . CYS A 1 335 ? 17.766 0.622 -6.697 1.00 78.50 335 CYS A CA 1
ATOM 2727 C C . CYS A 1 335 ? 19.242 0.596 -6.272 1.00 78.50 335 CYS A C 1
ATOM 2729 O O . CYS A 1 335 ? 19.917 1.624 -6.365 1.00 78.50 335 CYS A O 1
ATOM 2731 N N . HIS A 1 336 ? 19.757 -0.539 -5.790 1.00 69.56 336 HIS A N 1
ATOM 2732 C CA . HIS A 1 336 ? 21.153 -0.645 -5.376 1.00 69.56 336 HIS A CA 1
ATOM 2733 C C . HIS A 1 336 ? 22.090 -0.644 -6.592 1.00 69.56 336 HIS A C 1
ATOM 2735 O O . HIS A 1 336 ? 21.933 -1.432 -7.523 1.00 69.56 336 HIS A O 1
ATOM 2741 N N . LEU A 1 337 ? 23.075 0.261 -6.574 1.00 67.38 337 LEU A N 1
ATOM 2742 C CA . LEU A 1 337 ? 24.158 0.316 -7.553 1.00 67.38 337 LEU A CA 1
ATOM 2743 C C . LEU A 1 337 ? 25.485 -0.058 -6.869 1.00 67.38 337 LEU A C 1
ATOM 2745 O O . LEU A 1 337 ? 25.834 0.581 -5.873 1.00 67.38 337 LEU A O 1
ATOM 2749 N N . PRO A 1 338 ? 26.243 -1.036 -7.398 1.00 77.38 338 PRO A N 1
ATOM 2750 C CA . PRO A 1 338 ? 25.931 -1.866 -8.570 1.00 77.38 338 PRO A CA 1
ATOM 2751 C C . PRO A 1 338 ? 24.774 -2.851 -8.315 1.00 77.38 338 PRO A C 1
ATOM 2753 O O . PRO A 1 338 ? 24.534 -3.242 -7.175 1.00 77.38 338 PRO A O 1
ATOM 2756 N N . PHE A 1 339 ? 24.080 -3.263 -9.383 1.00 80.56 339 PHE A N 1
ATOM 2757 C CA . PHE A 1 339 ? 23.073 -4.325 -9.307 1.00 80.56 339 PHE A CA 1
ATOM 2758 C C . PHE A 1 339 ? 23.749 -5.646 -8.928 1.00 80.56 339 PHE A C 1
ATOM 2760 O O . PHE A 1 339 ? 24.701 -6.071 -9.584 1.00 80.56 339 PHE A O 1
ATOM 2767 N N . VAL A 1 340 ? 23.245 -6.300 -7.882 1.00 86.75 340 VAL A N 1
ATOM 2768 C CA . VAL A 1 340 ? 23.747 -7.596 -7.417 1.00 86.75 340 VAL A CA 1
ATOM 2769 C C . VAL A 1 340 ? 22.596 -8.609 -7.475 1.00 86.75 340 VAL A C 1
ATOM 2771 O O . VAL A 1 340 ? 21.715 -8.560 -6.614 1.00 86.75 340 VAL A O 1
ATOM 2774 N N . PRO A 1 341 ? 22.581 -9.536 -8.459 1.00 87.75 341 PRO A N 1
ATOM 2775 C CA . PRO A 1 341 ? 21.448 -10.440 -8.678 1.00 87.75 341 PRO A CA 1
ATOM 2776 C C . PRO A 1 341 ? 21.095 -11.279 -7.443 1.00 87.75 341 PRO A C 1
ATOM 2778 O O . PRO A 1 341 ? 19.924 -11.474 -7.134 1.00 87.75 341 PRO A O 1
ATOM 2781 N N . THR A 1 342 ? 22.100 -11.758 -6.702 1.00 88.31 342 THR A N 1
ATOM 2782 C CA . THR A 1 342 ? 21.882 -12.556 -5.485 1.00 88.31 342 THR A CA 1
ATOM 2783 C C . THR A 1 342 ? 21.163 -11.765 -4.399 1.00 88.31 342 THR A C 1
ATOM 2785 O O . THR A 1 342 ? 20.214 -12.278 -3.824 1.00 88.31 342 THR A O 1
ATOM 2788 N N . VAL A 1 343 ? 21.543 -10.502 -4.185 1.00 87.12 343 VAL A N 1
ATOM 2789 C CA . VAL A 1 343 ? 20.903 -9.618 -3.197 1.00 87.12 343 VAL A CA 1
ATOM 2790 C C . VAL A 1 343 ? 19.448 -9.349 -3.569 1.00 87.12 343 VAL A C 1
ATOM 2792 O O . VAL A 1 343 ? 18.582 -9.361 -2.698 1.00 87.12 343 VAL A O 1
ATOM 2795 N N . VAL A 1 344 ? 19.161 -9.129 -4.856 1.00 89.50 344 VAL A N 1
ATOM 2796 C CA . VAL A 1 344 ? 17.786 -8.904 -5.326 1.00 89.50 344 VAL A CA 1
ATOM 2797 C C . VAL A 1 344 ? 16.922 -10.130 -5.098 1.00 89.50 344 VAL A C 1
ATOM 2799 O O . VAL A 1 344 ? 15.860 -10.013 -4.494 1.00 89.50 344 VAL A O 1
ATOM 2802 N N . TYR A 1 345 ? 17.403 -11.300 -5.513 1.00 91.25 345 TYR A N 1
ATOM 2803 C CA . TYR A 1 345 ? 16.712 -12.558 -5.266 1.00 91.25 345 TYR A CA 1
ATOM 2804 C C . TYR A 1 345 ? 16.468 -12.788 -3.770 1.00 91.25 345 TYR A C 1
ATOM 2806 O O . TYR A 1 345 ? 15.320 -12.929 -3.370 1.00 91.25 345 TYR A O 1
ATOM 2814 N N . GLU A 1 346 ? 17.513 -12.734 -2.938 1.00 88.44 346 GLU A N 1
ATOM 2815 C CA . GLU A 1 346 ? 17.402 -12.967 -1.493 1.00 88.44 346 GLU A CA 1
ATOM 2816 C C . GLU A 1 346 ? 16.467 -11.967 -0.805 1.00 88.44 346 GLU A C 1
ATOM 2818 O O . GLU A 1 346 ? 15.739 -12.339 0.111 1.00 88.44 346 GLU A O 1
ATOM 2823 N N . THR A 1 347 ? 16.447 -10.703 -1.232 1.00 87.94 347 THR A N 1
ATOM 2824 C CA . THR A 1 347 ? 15.565 -9.706 -0.609 1.00 87.94 347 THR A CA 1
ATOM 2825 C C . THR A 1 347 ? 14.101 -9.943 -0.972 1.00 87.94 347 THR A C 1
ATOM 2827 O O . THR A 1 347 ? 13.236 -9.817 -0.106 1.00 87.94 347 THR A O 1
ATOM 2830 N N . LEU A 1 348 ? 13.828 -10.311 -2.228 1.00 89.94 348 LEU A N 1
ATOM 2831 C CA . LEU A 1 348 ? 12.471 -10.581 -2.707 1.00 89.94 348 LEU A CA 1
ATOM 2832 C C . LEU A 1 348 ? 11.913 -11.920 -2.190 1.00 89.94 348 LEU A C 1
ATOM 2834 O O . LEU A 1 348 ? 10.701 -12.046 -2.061 1.00 89.94 348 LEU A O 1
ATOM 2838 N N . THR A 1 349 ? 12.758 -12.898 -1.843 1.00 87.62 349 THR A N 1
ATOM 2839 C CA . THR A 1 349 ? 12.297 -14.206 -1.333 1.00 87.62 349 THR A CA 1
ATOM 2840 C C . THR A 1 349 ? 12.389 -14.376 0.188 1.00 87.62 349 THR A C 1
ATOM 2842 O O . THR A 1 349 ? 11.513 -15.020 0.758 1.00 87.62 349 THR A O 1
ATOM 2845 N N . ASN A 1 350 ? 13.388 -13.804 0.879 1.00 72.81 350 ASN A N 1
ATOM 2846 C CA . ASN A 1 350 ? 13.646 -14.114 2.300 1.00 72.81 350 ASN A CA 1
ATOM 2847 C C . ASN A 1 350 ? 13.275 -13.016 3.309 1.00 72.81 350 ASN A C 1
ATOM 2849 O O . ASN A 1 350 ? 12.919 -13.345 4.438 1.00 72.81 350 ASN A O 1
ATOM 2853 N N . PHE A 1 351 ? 13.416 -11.728 2.975 1.00 61.78 351 PHE A N 1
ATOM 2854 C CA . PHE A 1 351 ? 13.522 -10.687 4.017 1.00 61.78 351 PHE A CA 1
ATOM 2855 C C . PHE A 1 351 ? 12.301 -9.779 4.201 1.00 61.78 351 PHE A C 1
ATOM 2857 O O . PHE A 1 351 ? 12.207 -9.140 5.244 1.00 61.78 351 PHE A O 1
ATOM 2864 N N . GLY A 1 352 ? 11.386 -9.691 3.232 1.00 60.31 352 GLY A N 1
ATOM 2865 C CA . GLY A 1 352 ? 10.320 -8.678 3.269 1.00 60.31 352 GLY A CA 1
ATOM 2866 C C . GLY A 1 352 ? 8.901 -9.218 3.388 1.00 60.31 352 GLY A C 1
ATOM 2867 O O . GLY A 1 352 ? 8.080 -8.637 4.085 1.00 60.31 352 GLY A O 1
ATOM 2868 N N . ILE A 1 353 ? 8.576 -10.317 2.706 1.00 78.81 353 ILE A N 1
ATOM 2869 C CA . ILE A 1 353 ? 7.164 -10.599 2.421 1.00 78.81 353 ILE A CA 1
ATOM 2870 C C . ILE A 1 353 ? 6.343 -11.053 3.630 1.00 78.81 353 ILE A C 1
ATOM 2872 O O . ILE A 1 353 ? 5.162 -10.724 3.709 1.00 78.81 353 ILE A O 1
ATOM 2876 N N . HIS A 1 354 ? 6.960 -11.762 4.578 1.00 81.81 354 HIS A N 1
ATOM 2877 C CA . HIS A 1 354 ? 6.263 -12.274 5.758 1.00 81.81 354 HIS A CA 1
ATOM 2878 C C . HIS A 1 354 ? 5.669 -11.150 6.607 1.00 81.81 354 HIS A C 1
ATOM 2880 O O . HIS A 1 354 ? 4.496 -11.226 6.941 1.00 81.81 354 HIS A O 1
ATOM 2886 N N . GLU A 1 355 ? 6.413 -10.063 6.836 1.00 87.25 355 GLU A N 1
ATOM 2887 C CA . GLU A 1 355 ? 5.917 -8.903 7.591 1.00 87.25 355 GLU A CA 1
ATOM 2888 C C . GLU A 1 355 ? 4.655 -8.302 6.950 1.00 87.25 355 GLU A C 1
ATOM 2890 O O . GLU A 1 355 ? 3.699 -7.950 7.639 1.00 87.25 355 GLU A O 1
ATOM 2895 N N . TYR A 1 356 ? 4.617 -8.208 5.619 1.00 90.12 356 TYR A N 1
ATOM 2896 C CA . TYR A 1 356 ? 3.471 -7.632 4.913 1.00 90.12 356 TYR A CA 1
ATOM 2897 C C . TYR A 1 356 ? 2.283 -8.589 4.856 1.00 90.12 356 TYR A C 1
ATOM 2899 O O . TYR A 1 356 ? 1.136 -8.153 4.920 1.00 90.12 356 TYR A O 1
ATOM 2907 N N . VAL A 1 357 ? 2.539 -9.892 4.764 1.00 90.06 357 VAL A N 1
ATOM 2908 C CA . VAL A 1 357 ? 1.482 -10.900 4.857 1.00 90.06 357 VAL A CA 1
ATOM 2909 C C . VAL A 1 357 ? 0.893 -10.954 6.264 1.00 90.06 357 VAL A C 1
ATOM 2911 O O . VAL A 1 357 ? -0.328 -11.036 6.385 1.00 90.06 357 VAL A O 1
ATOM 2914 N N . ASP A 1 358 ? 1.726 -10.867 7.300 1.00 89.88 358 ASP A N 1
ATOM 2915 C CA . ASP A 1 358 ? 1.294 -10.807 8.696 1.00 89.88 358 ASP A CA 1
ATOM 2916 C C . ASP A 1 358 ? 0.470 -9.540 8.937 1.00 89.88 358 ASP A C 1
ATOM 2918 O O . ASP A 1 358 ? -0.627 -9.626 9.477 1.00 89.88 358 ASP A O 1
ATOM 2922 N N . CYS A 1 359 ? 0.905 -8.391 8.407 1.00 92.12 359 CYS A N 1
ATOM 2923 C CA . CYS A 1 359 ? 0.129 -7.151 8.445 1.00 92.12 359 CYS A CA 1
ATOM 2924 C C . CYS A 1 359 ? -1.254 -7.297 7.780 1.00 92.12 359 CYS A C 1
ATOM 2926 O O . CYS A 1 359 ? -2.258 -6.878 8.351 1.00 92.12 359 CYS A O 1
ATOM 2928 N N . LEU A 1 360 ? -1.350 -7.930 6.602 1.00 94.56 360 LEU A N 1
ATOM 2929 C CA . LEU A 1 360 ? -2.653 -8.239 5.994 1.00 94.56 360 LEU A CA 1
ATOM 2930 C C . LEU A 1 360 ? -3.446 -9.282 6.797 1.00 94.56 360 LEU A C 1
ATOM 2932 O O . LEU A 1 360 ? -4.674 -9.295 6.744 1.00 94.56 360 LEU A O 1
ATOM 2936 N N . GLY A 1 361 ? -2.759 -10.175 7.510 1.00 91.94 361 GLY A N 1
ATOM 2937 C CA . GLY A 1 361 ? -3.360 -11.128 8.431 1.00 91.94 361 GLY A CA 1
ATOM 2938 C C . GLY A 1 361 ? -4.026 -10.439 9.615 1.00 91.94 361 GLY A C 1
ATOM 2939 O O . GLY A 1 361 ? -5.188 -10.719 9.878 1.00 91.94 361 GLY A O 1
ATOM 2940 N N . GLU A 1 362 ? -3.346 -9.483 10.239 1.00 90.25 362 GLU A N 1
ATOM 2941 C CA . GLU A 1 362 ? -3.906 -8.664 11.315 1.00 90.25 362 GLU A CA 1
ATOM 2942 C C . GLU A 1 362 ? -5.148 -7.902 10.838 1.00 90.25 362 GLU A C 1
ATOM 2944 O O . GLU A 1 362 ? -6.181 -7.940 11.500 1.00 90.25 362 GLU A O 1
ATOM 2949 N N . ILE A 1 363 ? -5.097 -7.276 9.657 1.00 92.88 363 ILE A N 1
ATOM 2950 C CA . ILE A 1 363 ? -6.249 -6.563 9.076 1.00 92.88 363 ILE A CA 1
ATOM 2951 C C . ILE A 1 363 ? -7.427 -7.519 8.812 1.00 92.88 363 ILE A C 1
ATOM 2953 O O . ILE A 1 363 ? -8.585 -7.148 9.020 1.00 92.88 363 ILE A O 1
ATOM 2957 N N . LEU A 1 364 ? -7.157 -8.752 8.364 1.00 92.56 364 LEU A N 1
ATOM 2958 C CA . LEU A 1 364 ? -8.194 -9.778 8.212 1.00 92.56 364 LEU A CA 1
ATOM 2959 C C . LEU A 1 364 ? -8.839 -10.121 9.549 1.00 92.56 364 LEU A C 1
ATOM 2961 O O . LEU A 1 364 ? -10.061 -10.067 9.639 1.00 92.56 364 LEU A O 1
ATOM 2965 N N . ASP A 1 365 ? -8.041 -10.409 10.574 1.00 87.12 365 ASP A N 1
ATOM 2966 C CA . ASP A 1 365 ? -8.544 -10.770 11.901 1.00 87.12 365 ASP A CA 1
ATOM 2967 C C . ASP A 1 365 ? -9.398 -9.634 12.498 1.00 87.12 365 ASP A C 1
ATOM 2969 O O . ASP A 1 365 ? -10.477 -9.872 13.049 1.00 87.12 365 ASP A O 1
ATOM 2973 N N . GLN A 1 366 ? -8.967 -8.377 12.326 1.00 87.06 366 GLN A N 1
ATOM 2974 C CA . GLN A 1 366 ? -9.742 -7.201 12.730 1.00 87.06 366 GLN A CA 1
ATOM 2975 C C . GLN A 1 366 ? -11.096 -7.134 12.012 1.00 87.06 366 GLN A C 1
ATOM 2977 O O . GLN A 1 366 ? -12.140 -6.937 12.639 1.00 87.06 366 GLN A O 1
ATOM 2982 N N . GLY A 1 367 ? -11.086 -7.288 10.689 1.00 90.06 367 GLY A N 1
ATOM 2983 C CA . GLY A 1 367 ? -12.292 -7.203 9.885 1.00 90.06 367 GLY A CA 1
ATOM 2984 C C . GLY A 1 367 ? -13.253 -8.380 10.099 1.00 90.06 367 GLY A C 1
ATOM 2985 O O . GLY A 1 367 ? -14.468 -8.180 10.079 1.00 90.06 367 GLY A O 1
ATOM 2986 N N . GLU A 1 368 ? -12.744 -9.584 10.371 1.00 88.12 368 GLU A N 1
ATOM 2987 C CA . GLU A 1 368 ? -13.559 -10.729 10.797 1.00 88.12 368 GLU A CA 1
ATOM 2988 C C . GLU A 1 368 ? -14.254 -10.423 12.129 1.00 88.12 368 GLU A C 1
ATOM 2990 O O . GLU A 1 368 ? -15.464 -10.626 12.249 1.00 88.12 368 GLU A O 1
ATOM 2995 N N . GLY A 1 369 ? -13.533 -9.836 13.091 1.00 82.31 369 GLY A N 1
ATOM 2996 C CA . GLY A 1 369 ? -14.106 -9.375 14.359 1.00 82.31 369 GLY A CA 1
ATOM 2997 C C . GLY A 1 369 ? -15.257 -8.378 14.178 1.00 82.31 369 GLY A C 1
ATOM 2998 O O . GLY A 1 369 ? -16.275 -8.481 14.865 1.00 82.31 369 GLY A O 1
ATOM 2999 N N . ILE A 1 370 ? -15.136 -7.457 13.216 1.00 85.88 370 ILE A N 1
ATOM 3000 C CA . ILE A 1 370 ? -16.195 -6.493 12.871 1.00 85.88 370 ILE A CA 1
ATOM 3001 C C . ILE A 1 370 ? -17.406 -7.193 12.238 1.00 85.88 370 ILE A C 1
ATOM 3003 O O . ILE A 1 370 ? -18.545 -6.929 12.615 1.00 85.88 370 ILE A O 1
ATOM 3007 N N . LEU A 1 371 ? -17.200 -8.109 11.289 1.00 88.19 371 LEU A N 1
ATOM 3008 C CA . LEU A 1 371 ? -18.314 -8.834 10.668 1.00 88.19 371 LEU A CA 1
ATOM 3009 C C . LEU A 1 371 ? -19.080 -9.695 11.675 1.00 88.19 371 LEU A C 1
ATOM 3011 O O . LEU A 1 371 ? -20.308 -9.790 11.604 1.00 88.19 371 LEU A O 1
ATOM 3015 N N . GLU A 1 372 ? -18.376 -10.334 12.607 1.00 82.62 372 GLU A N 1
ATOM 3016 C CA . GLU A 1 372 ? -19.022 -11.107 13.664 1.00 82.62 372 GLU A CA 1
ATOM 3017 C C . GLU A 1 372 ? -19.790 -10.207 14.641 1.00 82.62 372 GLU A C 1
ATOM 3019 O O . GLU A 1 372 ? -20.919 -10.541 15.017 1.00 82.62 372 GLU A O 1
ATOM 3024 N N . SER A 1 373 ? -19.269 -9.027 14.993 1.00 79.06 373 SER A N 1
ATOM 3025 C CA . SER A 1 373 ? -20.025 -8.099 15.839 1.00 79.06 373 SER A CA 1
ATOM 3026 C C . SER A 1 373 ? -21.271 -7.559 15.147 1.00 79.06 373 SER A C 1
ATOM 3028 O O . SER A 1 373 ? -22.329 -7.507 15.772 1.00 79.06 373 SER A O 1
ATOM 3030 N N . GLU A 1 374 ? -21.220 -7.264 13.846 1.00 85.12 374 GLU A N 1
ATOM 3031 C CA . GLU A 1 374 ? -22.413 -6.876 13.088 1.00 85.12 374 GLU A CA 1
ATOM 3032 C C . GLU A 1 374 ? -23.514 -7.949 13.154 1.00 85.12 374 GLU A C 1
ATOM 3034 O O . GLU A 1 374 ? -24.701 -7.612 13.196 1.00 85.12 374 GLU A O 1
ATOM 3039 N N . LYS A 1 375 ? -23.153 -9.240 13.201 1.00 85.06 375 LYS A N 1
ATOM 3040 C CA . LYS A 1 375 ? -24.121 -10.332 13.410 1.00 85.06 375 LYS A CA 1
ATOM 3041 C C . LYS A 1 375 ? -24.656 -10.346 14.836 1.00 85.06 375 LYS A C 1
ATOM 3043 O O . LYS A 1 375 ? -25.854 -10.560 15.017 1.00 85.06 375 LYS A O 1
ATOM 3048 N N . LEU A 1 376 ? -23.806 -10.111 15.836 1.00 84.31 376 LEU A N 1
ATOM 3049 C CA . LEU A 1 376 ? -24.209 -10.040 17.242 1.00 84.31 376 LEU A CA 1
ATOM 3050 C C . LEU A 1 376 ? -25.240 -8.922 17.456 1.00 84.31 376 LEU A C 1
ATOM 3052 O O . LEU A 1 376 ? -26.289 -9.153 18.058 1.00 84.31 376 LEU A O 1
ATOM 3056 N N . TYR A 1 377 ? -25.004 -7.747 16.870 1.00 83.31 377 TYR A N 1
ATO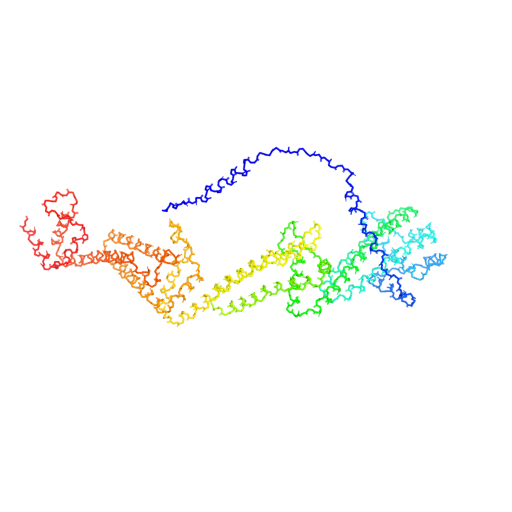M 3057 C CA . TYR A 1 377 ? -25.887 -6.584 16.972 1.00 83.31 377 TYR A CA 1
ATOM 3058 C C . TYR A 1 377 ? -27.305 -6.842 16.453 1.00 83.31 377 TYR A C 1
ATOM 3060 O O . TYR A 1 377 ? -28.254 -6.253 16.972 1.00 83.31 377 TYR A O 1
ATOM 3068 N N . VAL A 1 378 ? -27.492 -7.734 15.472 1.00 86.62 378 VAL A N 1
ATOM 3069 C CA . VAL A 1 378 ? -28.829 -8.107 14.964 1.00 86.62 378 VAL A CA 1
ATOM 3070 C C . VAL A 1 378 ? -29.714 -8.693 16.069 1.00 86.62 378 VAL A C 1
ATOM 3072 O O . VAL A 1 378 ? -30.928 -8.499 16.036 1.00 86.62 378 VAL A O 1
ATOM 3075 N N . TRP A 1 379 ? -29.123 -9.360 17.061 1.00 88.88 379 TRP A N 1
ATOM 3076 C CA . TRP A 1 379 ? -29.843 -9.983 18.174 1.00 88.88 379 TRP A CA 1
ATOM 3077 C C . TRP A 1 379 ? -30.119 -9.037 19.344 1.00 88.88 379 TRP A C 1
ATOM 3079 O O . TRP A 1 379 ? -30.860 -9.409 20.257 1.00 88.88 379 TRP A O 1
ATOM 3089 N N . LEU A 1 380 ? -29.530 -7.842 19.325 1.00 90.94 380 LEU A N 1
ATOM 3090 C CA . LEU A 1 380 ? -29.730 -6.812 20.335 1.00 90.94 380 LEU A CA 1
ATOM 3091 C C . LEU A 1 380 ? -30.863 -5.868 19.919 1.00 90.94 380 LEU A C 1
ATOM 3093 O O . LEU A 1 380 ? -30.956 -5.451 18.761 1.00 90.94 380 LEU A O 1
ATOM 3097 N N . SER A 1 381 ? -31.711 -5.523 20.882 1.00 93.50 381 SER A N 1
ATOM 3098 C CA . SER A 1 381 ? -32.694 -4.444 20.784 1.00 93.50 381 SER A CA 1
ATOM 3099 C C . SER A 1 381 ? -32.018 -3.072 20.698 1.00 93.50 381 SER A C 1
ATOM 3101 O O . SER A 1 381 ? -30.847 -2.916 21.040 1.00 93.50 381 SER A O 1
ATOM 3103 N N . ASP A 1 382 ? -32.761 -2.050 20.270 1.00 92.25 382 ASP A N 1
ATOM 3104 C CA . ASP A 1 382 ? -32.219 -0.689 20.156 1.00 92.25 382 ASP A CA 1
ATOM 3105 C C . ASP A 1 382 ? -31.728 -0.135 21.503 1.00 92.25 382 ASP A C 1
ATOM 3107 O O . ASP A 1 382 ? -30.758 0.617 21.539 1.00 92.25 382 ASP A O 1
ATOM 3111 N N . ASP A 1 383 ? -32.357 -0.518 22.617 1.00 92.94 383 ASP A N 1
ATOM 3112 C CA . ASP A 1 383 ? -31.916 -0.093 23.948 1.00 92.94 383 ASP A CA 1
ATOM 3113 C C . ASP A 1 383 ? -30.667 -0.855 24.407 1.00 92.94 383 ASP A C 1
ATOM 3115 O O . ASP A 1 383 ? -29.741 -0.237 24.923 1.00 92.94 383 ASP A O 1
ATOM 3119 N N . GLU A 1 384 ? -30.577 -2.161 24.136 1.00 94.44 384 GLU A N 1
ATOM 3120 C CA . GLU A 1 384 ? -29.354 -2.940 24.379 1.00 94.44 384 GLU A CA 1
ATOM 3121 C C . GLU A 1 384 ? -28.165 -2.398 23.564 1.00 94.44 384 GLU A C 1
ATOM 3123 O O . GLU A 1 384 ? -27.054 -2.287 24.082 1.00 94.44 384 GLU A O 1
ATOM 3128 N N . ARG A 1 385 ? -28.395 -1.994 22.307 1.00 91.94 385 ARG A N 1
ATOM 3129 C CA . ARG A 1 385 ? -27.361 -1.381 21.456 1.00 91.94 385 ARG A CA 1
ATOM 3130 C C . ARG A 1 385 ? -26.853 -0.060 22.019 1.00 91.94 385 ARG A C 1
ATOM 3132 O O . ARG A 1 385 ? -25.647 0.140 22.032 1.00 91.94 385 ARG A O 1
ATOM 3139 N N . LYS A 1 386 ? -27.726 0.800 22.557 1.00 93.62 386 LYS A N 1
ATOM 3140 C CA . LYS A 1 386 ? -27.298 2.054 23.210 1.00 93.62 386 LYS A CA 1
ATOM 3141 C C . LYS A 1 386 ? -26.373 1.805 24.400 1.00 93.62 386 LYS A C 1
ATOM 3143 O O . LYS A 1 386 ? -25.469 2.599 24.640 1.00 93.62 386 LYS A O 1
ATOM 3148 N N . VAL A 1 387 ? -26.588 0.722 25.152 1.00 95.44 387 VAL A N 1
ATOM 3149 C CA . VAL A 1 387 ? -25.691 0.348 26.258 1.00 95.44 387 VAL A CA 1
ATOM 3150 C C . VAL A 1 387 ? -24.335 -0.087 25.724 1.00 95.44 387 VAL A C 1
ATOM 3152 O O . VAL A 1 387 ? -23.311 0.343 26.246 1.00 95.44 387 VAL A O 1
ATOM 3155 N N . ILE A 1 388 ? -24.311 -0.891 24.660 1.00 93.25 388 ILE A N 1
ATOM 3156 C CA . ILE A 1 388 ? -23.057 -1.278 24.010 1.00 93.25 388 ILE A CA 1
ATOM 3157 C C . ILE A 1 388 ? -22.327 -0.054 23.452 1.00 93.25 388 ILE A C 1
ATOM 3159 O O . ILE A 1 388 ? -21.136 0.078 23.700 1.00 93.25 388 ILE A O 1
ATOM 3163 N N . GLU A 1 389 ? -23.022 0.865 22.779 1.00 91.88 389 GLU A N 1
ATOM 3164 C CA . GLU A 1 389 ? -22.447 2.125 22.289 1.00 91.88 389 GLU A CA 1
ATOM 3165 C C . GLU A 1 389 ? -21.893 2.976 23.441 1.00 91.88 389 GLU A C 1
ATOM 3167 O O . GLU A 1 389 ? -20.816 3.558 23.325 1.00 91.88 389 GLU A O 1
ATOM 3172 N N . TYR A 1 390 ? -22.587 3.031 24.582 1.00 94.62 390 TYR A N 1
ATOM 3173 C CA . TYR A 1 390 ? -22.091 3.706 25.782 1.00 94.62 390 TYR A CA 1
ATOM 3174 C C . TYR A 1 390 ? -20.779 3.089 26.286 1.00 94.62 390 TYR A C 1
ATOM 3176 O O . TYR A 1 390 ? -19.812 3.817 26.514 1.00 94.62 390 TYR A O 1
ATOM 3184 N N . ILE A 1 391 ? -20.722 1.759 26.417 1.00 94.88 391 ILE A N 1
ATOM 3185 C CA . ILE A 1 391 ? -19.509 1.048 26.845 1.00 94.88 391 ILE A CA 1
ATOM 3186 C C . ILE A 1 391 ? -18.389 1.276 25.828 1.00 94.88 391 ILE A C 1
ATOM 3188 O O . ILE A 1 391 ? -17.283 1.642 26.216 1.00 94.88 391 ILE A O 1
ATOM 3192 N N . GLN A 1 392 ? -18.685 1.108 24.537 1.00 91.94 392 GLN A N 1
ATOM 3193 C CA . GLN A 1 392 ? -17.746 1.303 23.439 1.00 91.94 392 GLN A CA 1
ATOM 3194 C C . GLN A 1 392 ? -17.101 2.685 23.526 1.00 91.94 392 GLN A C 1
ATOM 3196 O O . GLN A 1 392 ? -15.881 2.772 23.612 1.00 91.94 392 GLN A O 1
ATOM 3201 N N . ASN A 1 393 ? -17.914 3.744 23.595 1.00 92.62 393 ASN A N 1
ATOM 3202 C CA . ASN A 1 393 ? -17.427 5.118 23.679 1.00 92.62 393 ASN A CA 1
ATOM 3203 C C . ASN A 1 393 ? -16.465 5.317 24.854 1.00 92.62 393 ASN A C 1
ATOM 3205 O O . ASN A 1 393 ? -15.470 6.014 24.701 1.00 92.62 393 ASN A O 1
ATOM 3209 N N . ILE A 1 394 ? -16.713 4.678 25.999 1.00 93.62 394 ILE A N 1
ATOM 3210 C CA . ILE A 1 394 ? -15.825 4.765 27.164 1.00 93.62 394 ILE A CA 1
ATOM 3211 C C . ILE A 1 394 ? -14.497 4.046 26.923 1.00 93.62 394 ILE A C 1
ATOM 3213 O O . ILE A 1 394 ? -13.428 4.592 27.202 1.00 93.62 394 ILE A O 1
ATOM 3217 N N . VAL A 1 395 ? -14.547 2.809 26.430 1.00 91.56 395 VAL A N 1
ATOM 3218 C CA . VAL A 1 395 ? -13.347 1.965 26.324 1.00 91.56 395 VAL A CA 1
ATOM 3219 C C . VAL A 1 395 ? -12.450 2.376 25.152 1.00 91.56 395 VAL A C 1
ATOM 3221 O O . VAL A 1 395 ? -11.235 2.168 25.214 1.00 91.56 395 VAL A O 1
ATOM 3224 N N . THR A 1 396 ? -13.026 3.002 24.120 1.00 88.38 396 THR A N 1
ATOM 3225 C CA . THR A 1 396 ? -12.299 3.537 22.959 1.00 88.38 396 THR A CA 1
ATOM 3226 C C . THR A 1 396 ? -11.799 4.971 23.160 1.00 88.38 396 THR A C 1
ATOM 3228 O O . THR A 1 396 ? -10.961 5.425 22.385 1.00 88.38 396 THR A O 1
ATOM 3231 N N . ASP A 1 397 ? -12.286 5.710 24.165 1.00 89.25 397 ASP A N 1
ATOM 3232 C CA . ASP A 1 397 ? -11.868 7.100 24.401 1.00 89.25 397 ASP A CA 1
ATOM 3233 C C . ASP A 1 397 ? -10.442 7.150 24.984 1.00 89.25 397 ASP A C 1
ATOM 3235 O O . ASP A 1 397 ? -10.219 6.630 26.082 1.00 89.25 397 ASP A O 1
ATOM 3239 N N . PRO A 1 398 ? -9.460 7.784 24.312 1.00 86.19 398 PRO A N 1
ATOM 3240 C CA . PRO A 1 398 ? -8.082 7.862 24.796 1.00 86.19 398 PRO A CA 1
ATOM 3241 C C . PRO A 1 398 ? -7.883 8.745 26.037 1.00 86.19 398 PRO A C 1
ATOM 3243 O O . PRO A 1 398 ? -6.842 8.643 26.683 1.00 86.19 398 PRO A O 1
ATOM 3246 N N . TYR A 1 399 ? -8.839 9.605 26.386 1.00 87.75 399 TYR A N 1
ATOM 3247 C CA . TYR A 1 399 ? -8.734 10.527 27.518 1.00 87.75 399 TYR A CA 1
ATOM 3248 C C . TYR A 1 399 ? -9.210 9.917 28.839 1.00 87.75 399 TYR A C 1
ATOM 3250 O O . TYR A 1 399 ? -8.804 10.374 29.909 1.00 87.75 399 TYR A O 1
ATOM 3258 N N . ILE A 1 400 ? -10.030 8.866 28.794 1.00 87.00 400 ILE A N 1
ATOM 3259 C CA . ILE A 1 400 ? -10.452 8.133 29.993 1.00 87.00 400 ILE A CA 1
ATOM 3260 C C . ILE A 1 400 ? -9.304 7.222 30.444 1.00 87.00 400 ILE A C 1
ATOM 3262 O O . ILE A 1 400 ? -8.743 6.489 29.637 1.00 87.00 400 ILE A O 1
ATOM 3266 N N . GLY A 1 401 ? -8.940 7.247 31.728 1.00 81.19 401 GLY A N 1
ATOM 3267 C CA . GLY A 1 401 ? -7.896 6.367 32.281 1.00 81.19 401 GLY A CA 1
ATOM 3268 C C . GLY A 1 401 ? -6.451 6.743 31.947 1.00 81.19 401 GLY A C 1
ATOM 3269 O O . GLY A 1 401 ? -5.544 5.981 32.273 1.00 81.19 401 GLY A O 1
ATOM 3270 N N . LEU A 1 402 ? -6.222 7.927 31.366 1.00 81.50 402 LEU A N 1
ATOM 3271 C CA . LEU A 1 402 ? -4.881 8.432 31.047 1.00 81.50 402 LEU A CA 1
ATOM 3272 C C . LEU A 1 402 ? -3.971 8.529 32.286 1.00 81.50 402 LEU A C 1
ATOM 3274 O O . LEU A 1 402 ? -2.782 8.239 32.206 1.00 81.50 402 LEU A O 1
ATOM 3278 N N . GLU A 1 403 ? -4.526 8.914 33.440 1.00 82.06 403 GLU A N 1
ATOM 3279 C CA . GLU A 1 403 ? -3.779 9.016 34.705 1.00 82.06 403 GLU A CA 1
ATOM 3280 C C . GLU A 1 403 ? -3.360 7.648 35.272 1.00 82.06 403 GLU A C 1
ATOM 3282 O O . GLU A 1 403 ? -2.432 7.576 36.077 1.00 82.06 403 GLU A O 1
ATOM 3287 N N . GLU A 1 404 ? -4.012 6.568 34.832 1.00 79.50 404 GLU A N 1
ATOM 3288 C CA . GLU A 1 404 ? -3.756 5.195 35.282 1.00 79.50 404 GLU A CA 1
ATOM 3289 C C . GLU A 1 404 ? -2.965 4.354 34.270 1.00 79.50 404 GLU A C 1
ATOM 3291 O O . GLU A 1 404 ? -2.766 3.164 34.507 1.00 79.50 404 GLU A O 1
ATOM 3296 N N . ASP A 1 405 ? -2.487 4.962 33.176 1.00 79.94 405 ASP A N 1
ATOM 3297 C CA . ASP A 1 405 ? -1.750 4.278 32.098 1.00 79.94 405 ASP A CA 1
ATOM 3298 C C . ASP A 1 405 ? -2.558 3.122 31.465 1.00 79.94 405 ASP A C 1
ATOM 3300 O O . ASP A 1 405 ? -2.003 2.102 31.055 1.00 79.94 405 ASP A O 1
ATOM 3304 N N . LEU A 1 406 ? -3.892 3.264 31.415 1.00 81.00 406 LEU A N 1
ATOM 3305 C CA . LEU A 1 406 ? -4.781 2.279 30.792 1.00 81.00 406 LEU A CA 1
ATOM 3306 C C . LEU A 1 406 ? -4.758 2.410 29.268 1.00 81.00 406 LEU A C 1
ATOM 3308 O O . LEU A 1 406 ? -4.859 3.513 28.720 1.00 81.00 406 LEU A O 1
ATOM 3312 N N . GLY A 1 407 ? -4.679 1.268 28.583 1.00 75.94 407 GLY A N 1
ATOM 3313 C CA . GLY A 1 407 ? -4.657 1.210 27.126 1.00 75.94 407 GLY A CA 1
ATOM 3314 C C . GLY A 1 407 ? -5.949 1.719 26.476 1.00 75.94 407 GLY A C 1
ATOM 3315 O O . GLY A 1 407 ? -7.026 1.740 27.075 1.00 75.94 407 GLY A O 1
ATOM 3316 N N . VAL A 1 408 ? -5.857 2.125 25.207 1.00 78.69 408 VAL A N 1
ATOM 3317 C CA . VAL A 1 408 ? -7.042 2.349 24.365 1.00 78.69 408 VAL A CA 1
ATOM 3318 C C . VAL A 1 408 ? -7.514 0.996 23.854 1.00 78.69 408 VAL A C 1
ATOM 3320 O O . VAL A 1 408 ? -6.765 0.290 23.174 1.00 78.69 408 VAL A O 1
ATOM 3323 N N . CYS A 1 409 ? -8.757 0.624 24.162 1.00 79.81 409 CYS A N 1
ATOM 3324 C CA . CYS A 1 409 ? -9.357 -0.549 23.550 1.00 79.81 409 CYS A CA 1
ATOM 3325 C C . CYS A 1 409 ? -9.781 -0.167 22.134 1.00 79.81 409 CYS A C 1
ATOM 3327 O O . CYS A 1 409 ? -10.740 0.576 21.951 1.00 79.81 409 CYS A O 1
ATOM 3329 N N . PHE A 1 410 ? -9.040 -0.626 21.127 1.00 78.00 410 PHE A N 1
ATOM 3330 C CA . PHE A 1 410 ? -9.429 -0.405 19.739 1.00 78.00 410 PHE A CA 1
ATOM 3331 C C . PHE A 1 410 ? -10.784 -1.056 19.444 1.00 78.00 410 PHE A C 1
ATOM 3333 O O . PHE A 1 410 ? -11.112 -2.113 19.984 1.00 78.00 410 PHE A O 1
ATOM 3340 N N . GLU A 1 411 ? -11.555 -0.443 18.549 1.00 77.56 411 GLU A N 1
ATOM 3341 C CA . GLU A 1 411 ? -12.928 -0.850 18.239 1.00 77.56 411 GLU A CA 1
ATOM 3342 C C . GLU A 1 411 ? -13.036 -2.327 17.809 1.00 77.56 411 GLU A C 1
ATOM 3344 O O . GLU A 1 411 ? -13.906 -3.055 18.285 1.00 77.56 411 GLU A O 1
ATOM 3349 N N . TYR A 1 412 ? -12.091 -2.830 17.010 1.00 74.25 412 TYR A N 1
ATOM 3350 C CA . TYR A 1 412 ? -12.052 -4.250 16.644 1.00 74.25 412 TYR A CA 1
ATOM 3351 C C . TYR A 1 412 ? -11.786 -5.170 17.852 1.00 74.25 412 TYR A C 1
ATOM 3353 O O . TYR A 1 412 ? -12.362 -6.254 17.938 1.00 74.25 412 TYR A O 1
ATOM 3361 N N . LYS A 1 413 ? -10.938 -4.749 18.807 1.00 79.38 413 LYS A N 1
ATOM 3362 C CA . LYS A 1 413 ? -10.627 -5.521 20.023 1.00 79.38 413 LYS A CA 1
ATOM 3363 C C . LYS A 1 413 ? -11.866 -5.599 20.907 1.00 79.38 413 LYS A C 1
ATOM 3365 O O . LYS A 1 413 ? -12.192 -6.678 21.393 1.00 79.38 413 LYS A O 1
ATOM 3370 N N . PHE A 1 414 ? -12.587 -4.488 21.053 1.00 86.25 414 PHE A N 1
ATOM 3371 C CA . PHE A 1 414 ? -13.874 -4.446 21.741 1.00 86.25 414 PHE A CA 1
ATOM 3372 C C . PHE A 1 414 ? -14.859 -5.459 21.143 1.00 86.25 414 PHE A C 1
ATOM 3374 O O . PHE A 1 414 ? -15.393 -6.308 21.855 1.00 86.25 414 PHE A O 1
ATOM 3381 N N . PHE A 1 415 ? -15.034 -5.439 19.823 1.00 82.62 415 PHE A N 1
ATOM 3382 C CA . PHE A 1 415 ? -15.934 -6.356 19.127 1.00 82.62 415 PHE A CA 1
ATOM 3383 C C . PHE A 1 415 ? -15.513 -7.824 19.203 1.00 82.62 415 PHE A C 1
ATOM 3385 O O . PHE A 1 415 ? -16.358 -8.691 19.436 1.00 82.62 415 PHE A O 1
ATOM 3392 N N . SER A 1 416 ? -14.215 -8.106 19.085 1.00 79.06 416 SER A N 1
ATOM 3393 C CA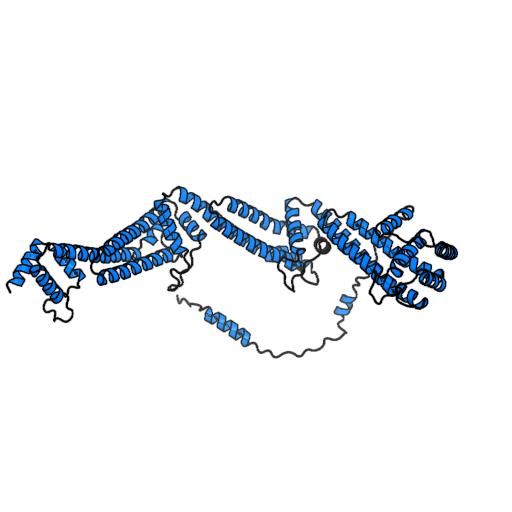 . SER A 1 416 ? -13.676 -9.455 19.263 1.00 79.06 416 SER A CA 1
ATOM 3394 C C . SER A 1 416 ? -13.949 -9.995 20.667 1.00 79.06 416 SER A C 1
ATOM 3396 O O . SER A 1 416 ? -14.276 -11.174 20.806 1.00 79.06 416 SER A O 1
ATOM 3398 N N . LEU A 1 417 ? -13.833 -9.153 21.698 1.00 84.88 417 LEU A N 1
ATOM 3399 C CA . LEU A 1 417 ? -14.119 -9.540 23.078 1.00 84.88 417 LEU A CA 1
ATOM 3400 C C . LEU A 1 417 ? -15.601 -9.887 23.259 1.00 84.88 417 LEU A C 1
ATOM 3402 O O . LEU A 1 417 ? -15.910 -10.973 23.745 1.00 84.88 417 LEU A O 1
ATOM 3406 N N . LEU A 1 418 ? -16.514 -9.032 22.783 1.00 86.56 418 LEU A N 1
ATOM 3407 C CA . LEU A 1 418 ? -17.955 -9.313 22.836 1.00 86.56 418 LEU A CA 1
ATOM 3408 C C . LEU A 1 418 ? -18.312 -10.631 22.138 1.00 86.56 418 LEU A C 1
ATOM 3410 O O . LEU A 1 418 ? -19.118 -11.412 22.642 1.00 86.56 418 LEU A O 1
ATOM 3414 N N . ASN A 1 419 ? -17.697 -10.898 20.985 1.00 81.31 419 ASN A N 1
ATOM 3415 C CA . ASN A 1 419 ? -17.933 -12.136 20.255 1.00 81.31 419 ASN A CA 1
ATOM 3416 C C . ASN A 1 419 ? -17.420 -13.369 21.017 1.00 81.31 419 ASN A C 1
ATOM 3418 O O . ASN A 1 419 ? -18.073 -14.409 21.008 1.00 81.31 419 ASN A O 1
ATOM 3422 N N . SER A 1 420 ? -16.272 -13.251 21.694 1.00 83.12 420 SER A N 1
ATOM 3423 C CA . SER A 1 420 ? -15.684 -14.354 22.463 1.00 83.12 420 SER A CA 1
ATOM 3424 C C . SER A 1 420 ? -16.505 -14.763 23.692 1.00 83.12 420 SER A C 1
ATOM 3426 O O . SER A 1 420 ? -16.481 -15.933 24.064 1.00 83.12 420 SER A O 1
ATOM 3428 N N . GLU A 1 421 ? -17.262 -13.831 24.277 1.00 85.50 421 GLU A N 1
ATOM 3429 C CA . GLU A 1 421 ? -18.192 -14.103 25.385 1.00 85.50 421 GLU A CA 1
ATOM 3430 C C . GLU A 1 421 ? -19.483 -14.773 24.889 1.00 85.50 421 GLU A C 1
ATOM 3432 O O . GLU A 1 421 ? -20.032 -15.663 25.530 1.00 85.50 421 GLU A O 1
ATOM 3437 N N . GLY A 1 422 ? -19.964 -14.376 23.708 1.00 86.56 422 GLY A N 1
ATOM 3438 C CA . GLY A 1 422 ? -21.224 -14.858 23.150 1.00 86.56 422 GLY A CA 1
ATOM 3439 C C . GLY A 1 422 ? -22.450 -14.074 23.635 1.00 86.56 422 GLY A C 1
ATOM 3440 O O . GLY A 1 422 ? -22.421 -13.322 24.608 1.00 86.56 422 GLY A O 1
ATOM 3441 N N . ILE A 1 423 ? -23.567 -14.223 22.913 1.00 89.06 423 ILE A N 1
ATOM 3442 C CA . ILE A 1 423 ? -24.733 -13.328 23.044 1.00 89.06 423 ILE A CA 1
ATOM 3443 C C . ILE A 1 423 ? -25.374 -13.326 24.440 1.00 89.06 423 ILE A C 1
ATOM 3445 O O . ILE A 1 423 ? -25.839 -12.280 24.890 1.00 89.06 423 ILE A O 1
ATOM 3449 N N . ASP A 1 424 ? -25.409 -14.468 25.128 1.00 90.88 424 ASP A N 1
ATOM 3450 C CA . ASP A 1 424 ? -26.054 -14.574 26.441 1.00 90.88 424 ASP A CA 1
ATOM 3451 C C . ASP A 1 424 ? -25.248 -13.841 27.522 1.00 90.88 424 ASP A C 1
ATOM 3453 O O . ASP A 1 424 ? -25.819 -13.091 28.319 1.00 90.88 424 ASP A O 1
ATOM 3457 N N . ASP A 1 425 ? -23.921 -13.980 27.501 1.00 91.38 425 ASP A N 1
ATOM 3458 C CA . ASP A 1 425 ? -23.027 -13.263 28.409 1.00 91.38 425 ASP A CA 1
ATOM 3459 C C . ASP A 1 425 ? -22.969 -11.768 28.064 1.00 91.38 425 ASP A C 1
ATOM 3461 O O . ASP A 1 425 ? -23.054 -10.930 28.964 1.00 91.38 425 ASP A O 1
ATOM 3465 N N . VAL A 1 426 ? -22.987 -11.401 26.777 1.00 91.56 426 VAL A N 1
ATOM 3466 C CA . VAL A 1 426 ? -23.128 -9.995 26.360 1.00 91.56 426 VAL A CA 1
ATOM 3467 C C . VAL A 1 426 ? -24.437 -9.386 26.873 1.00 91.56 426 VAL A C 1
ATOM 3469 O O . VAL A 1 426 ? -24.428 -8.267 27.381 1.00 91.56 426 VAL A O 1
ATOM 3472 N N . ARG A 1 427 ? -25.567 -10.104 26.833 1.00 93.81 427 ARG A N 1
ATOM 3473 C CA . ARG A 1 427 ? -26.825 -9.616 27.431 1.00 93.81 427 ARG A CA 1
ATOM 3474 C C . ARG A 1 427 ? -26.742 -9.479 28.945 1.00 93.81 427 ARG A C 1
ATOM 3476 O O . ARG A 1 427 ? -27.276 -8.516 29.494 1.00 93.81 427 ARG A O 1
ATOM 3483 N N . ARG A 1 428 ? -26.080 -10.412 29.637 1.00 93.50 428 ARG A N 1
ATOM 3484 C CA . ARG A 1 428 ? -25.852 -10.299 31.087 1.00 93.50 428 ARG A CA 1
ATOM 3485 C C . ARG A 1 428 ? -25.024 -9.054 31.411 1.00 93.50 428 ARG A C 1
ATOM 3487 O O . ARG A 1 428 ? -25.431 -8.275 32.268 1.00 93.50 428 ARG A O 1
ATOM 3494 N N . MET A 1 429 ? -23.944 -8.819 30.668 1.00 94.75 429 MET A N 1
ATOM 3495 C CA . MET A 1 429 ? -23.128 -7.608 30.762 1.00 94.75 429 MET A CA 1
ATOM 3496 C C . MET A 1 429 ? -23.966 -6.340 30.532 1.00 94.75 429 MET A C 1
ATOM 3498 O O . MET A 1 429 ? -23.921 -5.421 31.346 1.00 94.75 429 MET A O 1
ATOM 3502 N N . ILE A 1 430 ? -24.775 -6.303 29.465 1.00 95.06 430 ILE A N 1
ATOM 3503 C CA . ILE A 1 430 ? -25.659 -5.169 29.156 1.00 95.06 430 ILE A CA 1
ATOM 3504 C C . ILE A 1 430 ? -26.619 -4.893 30.313 1.00 95.06 430 ILE A C 1
ATOM 3506 O O . ILE A 1 430 ? -26.742 -3.748 30.733 1.00 95.06 430 ILE A O 1
ATOM 3510 N N . ASN A 1 431 ? -27.269 -5.922 30.861 1.00 93.69 431 ASN A N 1
ATOM 3511 C CA . ASN A 1 431 ? -28.197 -5.761 31.982 1.00 93.69 431 ASN A CA 1
ATOM 3512 C C . ASN A 1 431 ? -27.504 -5.199 33.231 1.00 93.69 431 ASN A C 1
ATOM 3514 O O . ASN A 1 431 ? -28.058 -4.325 33.900 1.00 93.69 431 ASN A O 1
ATOM 3518 N N . ASN A 1 432 ? -26.287 -5.663 33.519 1.00 92.75 432 ASN A N 1
ATOM 3519 C CA . ASN A 1 432 ? -25.491 -5.189 34.648 1.00 92.75 432 ASN A CA 1
ATOM 3520 C C . ASN A 1 432 ? -25.119 -3.707 34.497 1.00 92.75 432 ASN A C 1
ATOM 3522 O O . ASN A 1 432 ? -25.355 -2.917 35.412 1.00 92.75 432 ASN A O 1
ATOM 3526 N N . VAL A 1 433 ? -24.623 -3.302 33.324 1.00 94.69 433 VAL A N 1
ATOM 3527 C CA . VAL A 1 433 ? -24.305 -1.894 33.039 1.00 94.69 433 VAL A CA 1
ATOM 3528 C C . VAL A 1 433 ? -25.572 -1.035 33.040 1.00 94.69 433 VAL A C 1
ATOM 3530 O O . VAL A 1 433 ? -25.603 0.034 33.651 1.00 94.69 433 VAL A O 1
ATOM 3533 N N . GLN A 1 434 ? -26.656 -1.518 32.429 1.00 94.69 434 GLN A N 1
ATOM 3534 C CA . GLN A 1 434 ? -27.943 -0.824 32.385 1.00 94.69 434 GLN A CA 1
ATOM 3535 C C . GLN A 1 434 ? -28.492 -0.544 33.789 1.00 94.69 434 GLN A C 1
ATOM 3537 O O . GLN A 1 434 ? -29.030 0.537 34.024 1.00 94.69 434 GLN A O 1
ATOM 3542 N N . MET A 1 435 ? -28.338 -1.474 34.736 1.00 92.75 435 MET A N 1
ATOM 3543 C CA . MET A 1 435 ? -28.755 -1.275 36.127 1.00 92.75 435 MET A CA 1
ATOM 3544 C C . MET A 1 435 ? -28.051 -0.068 36.766 1.00 92.75 435 MET A C 1
ATOM 3546 O O . MET A 1 435 ? -28.708 0.768 37.391 1.00 92.75 435 MET A O 1
ATOM 3550 N N . VAL A 1 436 ? -26.736 0.061 36.567 1.00 93.25 436 VAL A N 1
ATOM 3551 C CA . VAL A 1 436 ? -25.954 1.199 37.078 1.00 93.25 436 VAL A CA 1
ATOM 3552 C C . VAL A 1 436 ? -26.376 2.499 36.389 1.00 93.25 436 VAL A C 1
ATOM 3554 O O . VAL A 1 436 ? -26.585 3.512 37.057 1.00 93.25 436 VAL A O 1
ATOM 3557 N N . LEU A 1 437 ? -26.577 2.475 35.068 1.00 94.12 437 LEU A N 1
ATOM 3558 C CA . LEU A 1 437 ? -27.011 3.648 34.302 1.00 94.12 437 LEU A CA 1
ATOM 3559 C C . LEU A 1 437 ? -28.388 4.164 34.726 1.00 94.12 437 LEU A C 1
ATOM 3561 O O . LEU A 1 437 ? -28.565 5.375 34.866 1.00 94.12 437 LEU A O 1
ATOM 3565 N N . VAL A 1 438 ? -29.351 3.270 34.963 1.00 94.69 438 VAL A N 1
ATOM 3566 C CA . VAL A 1 438 ? -30.681 3.644 35.467 1.00 94.69 438 VAL A CA 1
ATOM 3567 C C . VAL A 1 438 ? -30.558 4.305 36.837 1.00 94.69 438 VAL A C 1
ATOM 3569 O O . VAL A 1 438 ? -31.122 5.380 37.045 1.00 94.69 438 VAL A O 1
ATOM 3572 N N . LEU A 1 439 ? -29.767 3.727 37.746 1.00 95.00 439 LEU A N 1
ATOM 3573 C CA . LEU A 1 439 ? -29.566 4.285 39.082 1.00 95.00 439 LEU A CA 1
ATOM 3574 C C . LEU A 1 439 ? -28.901 5.672 39.043 1.00 95.00 439 LEU A C 1
ATOM 3576 O O . LEU A 1 439 ? -29.320 6.582 39.763 1.00 95.00 439 LEU A O 1
ATOM 3580 N N . LEU A 1 440 ? -27.904 5.862 38.174 1.00 94.81 440 LEU A N 1
ATOM 3581 C CA . LEU A 1 440 ? -27.281 7.164 37.938 1.00 94.81 440 LEU A CA 1
ATOM 3582 C C . LEU A 1 440 ? -28.302 8.191 37.429 1.00 94.81 440 LEU A C 1
ATOM 3584 O O . LEU A 1 440 ? -28.359 9.293 37.967 1.00 94.81 440 LEU A O 1
ATOM 3588 N N . GLN A 1 441 ? -29.123 7.838 36.434 1.00 95.31 441 GLN A N 1
ATOM 3589 C CA . GLN A 1 441 ? -30.133 8.737 35.859 1.00 95.31 441 GLN A CA 1
ATOM 3590 C C . GLN A 1 441 ? -31.233 9.115 36.857 1.00 95.31 441 GLN A C 1
ATOM 3592 O O . GLN A 1 441 ? -31.653 10.270 36.903 1.00 95.31 441 GLN A O 1
ATOM 3597 N N . GLU A 1 442 ? -31.718 8.159 37.650 1.00 96.31 442 GLU A N 1
ATOM 3598 C CA . GLU A 1 442 ? -32.690 8.429 38.714 1.00 96.31 442 GLU A CA 1
ATOM 3599 C C . GLU A 1 442 ? -32.124 9.392 39.758 1.00 96.31 442 GLU A C 1
ATOM 3601 O O . GLU A 1 442 ? -32.806 10.330 40.172 1.00 96.31 442 GLU A O 1
ATOM 3606 N N . THR A 1 443 ? -30.871 9.176 40.161 1.00 97.00 443 THR A N 1
ATOM 3607 C CA . THR A 1 443 ? -30.192 10.007 41.160 1.00 97.00 443 THR A CA 1
ATOM 3608 C C . THR A 1 443 ? -29.944 11.421 40.633 1.00 97.00 443 THR A C 1
ATOM 3610 O O . THR A 1 443 ? -30.177 12.384 41.355 1.00 97.00 443 THR A O 1
ATOM 3613 N N . ASP A 1 444 ? -29.546 11.562 39.366 1.00 96.94 444 ASP A N 1
ATOM 3614 C CA . ASP A 1 444 ? -29.353 12.852 38.685 1.00 96.94 444 ASP A CA 1
ATOM 3615 C C . ASP A 1 444 ? -30.643 13.695 38.709 1.00 96.94 444 ASP A C 1
ATOM 3617 O O . ASP A 1 444 ? -30.637 14.833 39.175 1.00 96.94 444 ASP A O 1
ATOM 3621 N N . ARG A 1 445 ? -31.782 13.088 38.334 1.00 96.31 445 ARG A N 1
ATOM 3622 C CA . ARG A 1 445 ? -33.104 13.744 38.373 1.00 96.31 445 ARG A CA 1
ATOM 3623 C C . ARG A 1 445 ? -33.516 14.154 39.786 1.00 96.31 445 ARG A C 1
ATOM 3625 O O . ARG A 1 445 ? -34.066 15.231 39.972 1.00 96.31 445 ARG A O 1
ATOM 3632 N N . LEU A 1 446 ? -33.252 13.311 40.785 1.00 95.81 446 LEU A N 1
ATOM 3633 C CA . LEU A 1 446 ? -33.544 13.649 42.181 1.00 95.81 446 LEU A CA 1
ATOM 3634 C C . LEU A 1 446 ? -32.696 14.829 42.661 1.00 95.81 446 LEU A C 1
ATOM 3636 O O . LEU A 1 446 ? -33.191 15.693 43.374 1.00 95.81 446 LEU A O 1
ATOM 3640 N N . ILE A 1 447 ? -31.428 14.907 42.262 1.00 97.00 447 ILE A N 1
ATOM 3641 C CA . ILE A 1 447 ? -30.572 16.044 42.613 1.00 97.00 447 ILE A CA 1
ATOM 3642 C C . ILE A 1 447 ? -31.125 17.348 42.017 1.00 97.00 447 ILE A C 1
ATOM 3644 O O . ILE A 1 447 ? -31.151 18.362 42.721 1.00 97.00 447 ILE A O 1
ATOM 3648 N N . ASP A 1 448 ? -31.639 17.331 40.784 1.00 96.31 448 ASP A N 1
ATOM 3649 C CA . ASP A 1 448 ? -32.265 18.503 40.151 1.00 96.31 448 ASP A CA 1
ATOM 3650 C C . ASP A 1 448 ? -33.455 19.068 40.948 1.00 96.31 448 ASP A C 1
ATOM 3652 O O . ASP A 1 448 ? -33.693 20.286 40.942 1.00 96.31 448 ASP A O 1
ATOM 3656 N N . ASP A 1 449 ? -34.151 18.216 41.699 1.00 95.31 449 ASP A N 1
ATOM 3657 C CA . ASP A 1 449 ? -35.283 18.591 42.548 1.00 95.31 449 ASP A CA 1
ATOM 3658 C C . ASP A 1 449 ? -34.855 19.161 43.920 1.00 95.31 449 ASP A C 1
ATOM 3660 O O . ASP A 1 449 ? -35.661 19.776 44.621 1.00 95.31 449 ASP A O 1
ATOM 3664 N N . VAL A 1 450 ? -33.580 19.050 44.320 1.00 94.44 450 VAL A N 1
ATOM 3665 C CA . VAL A 1 450 ? -33.089 19.543 45.624 1.00 94.44 450 VAL A CA 1
ATOM 3666 C C . VAL A 1 450 ? -33.052 21.072 45.661 1.00 94.44 450 VAL A C 1
ATOM 3668 O O . VAL A 1 450 ? -32.176 21.693 45.056 1.00 94.44 450 VAL A O 1
ATOM 3671 N N . SER A 1 451 ? -33.934 21.728 46.418 1.00 92.94 451 SER A N 1
ATOM 3672 C CA . SER A 1 451 ? -34.053 23.202 46.439 1.00 92.94 451 SER A CA 1
ATOM 3673 C C . SER A 1 451 ? -32.781 23.928 46.905 1.00 92.94 451 SER A C 1
ATOM 3675 O O . SER A 1 451 ? -32.468 25.040 46.467 1.00 92.94 451 SER A O 1
ATOM 3677 N N . LYS A 1 452 ? -32.020 23.313 47.817 1.00 90.25 452 LYS A N 1
ATOM 3678 C CA . LYS A 1 452 ? -30.827 23.912 48.433 1.00 90.25 452 LYS A CA 1
ATOM 3679 C C . LYS A 1 452 ? -29.648 23.901 47.462 1.00 90.25 452 LYS A C 1
ATOM 3681 O O . LYS A 1 452 ? -28.946 22.904 47.335 1.00 90.25 452 LYS A O 1
ATOM 3686 N N . LYS A 1 453 ? -29.362 25.055 46.850 1.00 92.50 453 LYS A N 1
ATOM 3687 C CA . LYS A 1 453 ? -28.313 25.219 45.824 1.00 92.50 453 LYS A CA 1
ATOM 3688 C C . LYS A 1 453 ? -26.932 24.662 46.209 1.00 92.50 453 LYS A C 1
ATOM 3690 O O . LYS A 1 453 ? -26.276 24.049 45.374 1.00 92.50 453 LYS A O 1
ATOM 3695 N N . LEU A 1 454 ? -26.467 24.889 47.443 1.00 89.62 454 LEU A N 1
ATOM 3696 C CA . LEU A 1 454 ? -25.153 24.391 47.885 1.00 89.62 454 LEU A CA 1
ATOM 3697 C C . LEU A 1 454 ? -25.133 22.866 48.042 1.00 89.62 454 LEU A C 1
ATOM 3699 O O . LEU A 1 454 ? -24.163 22.232 47.632 1.00 89.62 454 LEU A O 1
ATOM 3703 N N . LEU A 1 455 ? -26.203 22.289 48.597 1.00 89.00 455 LEU A N 1
ATOM 3704 C CA . LEU A 1 455 ? -26.351 20.842 48.730 1.00 89.00 455 LEU A CA 1
ATOM 3705 C C . LEU A 1 455 ? -26.449 20.184 47.356 1.00 89.00 455 LEU A C 1
ATOM 3707 O O . LEU A 1 455 ? -25.684 19.270 47.076 1.00 89.00 455 LEU A O 1
ATOM 3711 N N . ARG A 1 456 ? -27.316 20.711 46.484 1.00 94.94 456 ARG A N 1
ATOM 3712 C CA . ARG A 1 456 ? -27.452 20.270 45.094 1.00 94.94 456 ARG A CA 1
ATOM 3713 C C . ARG A 1 456 ? -26.090 20.197 44.409 1.00 94.94 456 ARG A C 1
ATOM 3715 O O . ARG A 1 456 ? -25.682 19.126 43.985 1.00 94.94 456 ARG A O 1
ATOM 3722 N N . ARG A 1 457 ? -25.324 21.294 44.432 1.00 94.81 457 ARG A N 1
ATOM 3723 C CA . ARG A 1 457 ? -23.981 21.342 43.836 1.00 94.81 457 ARG A CA 1
ATOM 3724 C C . ARG A 1 457 ? -23.021 20.308 44.434 1.00 94.81 457 ARG A C 1
ATOM 3726 O O . ARG A 1 457 ? -22.208 19.739 43.714 1.00 94.81 457 ARG A O 1
ATOM 3733 N N . ARG A 1 458 ? -23.077 20.064 45.749 1.00 94.62 458 ARG A N 1
ATOM 3734 C CA . ARG A 1 458 ? -22.260 19.024 46.401 1.00 94.62 458 ARG A CA 1
ATOM 3735 C C . ARG A 1 458 ? -22.632 17.627 45.901 1.00 94.62 458 ARG A C 1
ATOM 3737 O O . ARG A 1 458 ? -21.736 16.824 45.654 1.00 94.62 458 ARG A O 1
ATOM 3744 N N . LEU A 1 459 ? -23.927 17.344 45.775 1.00 94.88 459 LEU A N 1
ATOM 3745 C CA . LEU A 1 459 ? -24.430 16.063 45.282 1.00 94.88 459 LEU A CA 1
ATOM 3746 C C . LEU A 1 459 ? -24.088 15.867 43.801 1.00 94.88 459 LEU A C 1
ATOM 3748 O O . LEU A 1 459 ? -23.585 14.805 43.455 1.00 94.88 459 LEU A O 1
ATOM 3752 N N . GLU A 1 460 ? -24.241 16.898 42.963 1.00 97.25 460 GLU A N 1
ATOM 3753 C CA . GLU A 1 460 ? -23.821 16.892 41.550 1.00 97.25 460 GLU A CA 1
ATOM 3754 C C . GLU A 1 460 ? -22.335 16.526 41.408 1.00 97.25 460 GLU A C 1
ATOM 3756 O O . GLU A 1 460 ? -21.974 15.668 40.606 1.00 97.25 460 GLU A O 1
ATOM 3761 N N . VAL A 1 461 ? -21.458 17.143 42.213 1.00 95.88 461 VAL A N 1
ATOM 3762 C CA . VAL A 1 461 ? -20.014 16.848 42.198 1.00 95.88 461 VAL A CA 1
ATOM 3763 C C . VAL A 1 461 ? -19.738 15.396 42.589 1.00 95.88 461 VAL A C 1
ATOM 3765 O O . VAL A 1 461 ? -18.962 14.725 41.912 1.00 95.88 461 VAL A O 1
ATOM 3768 N N . ARG A 1 462 ? -20.381 14.893 43.651 1.00 96.19 462 ARG A N 1
ATOM 3769 C CA . ARG A 1 462 ? -20.217 13.498 44.089 1.00 96.19 462 ARG A CA 1
ATOM 3770 C C . ARG A 1 462 ? -20.726 12.512 43.040 1.00 96.19 462 ARG A C 1
ATOM 3772 O O . ARG A 1 462 ? -20.025 11.553 42.735 1.00 96.19 462 ARG A O 1
ATOM 3779 N N . LEU A 1 463 ? -21.896 12.766 42.453 1.00 96.38 463 LEU A N 1
ATOM 3780 C CA . LEU A 1 463 ? -22.467 11.910 41.416 1.00 96.38 463 LEU A CA 1
ATOM 3781 C C . LEU A 1 463 ? -21.591 11.899 40.157 1.00 96.38 463 LEU A C 1
ATOM 3783 O O . LEU A 1 463 ? -21.352 10.837 39.590 1.00 96.38 463 LEU A O 1
ATOM 3787 N N . ASN A 1 464 ? -21.057 13.052 39.746 1.00 95.50 464 ASN A N 1
ATOM 3788 C CA . ASN A 1 464 ? -20.122 13.123 38.623 1.00 95.50 464 ASN A CA 1
ATOM 3789 C C . ASN A 1 464 ? -18.808 12.385 38.907 1.00 95.50 464 ASN A C 1
ATOM 3791 O O . ASN A 1 464 ? -18.286 11.738 38.004 1.00 95.50 464 ASN A O 1
ATOM 3795 N N . SER A 1 465 ? -18.311 12.408 40.150 1.00 93.06 465 SER A N 1
ATOM 3796 C CA . SER A 1 465 ? -17.188 11.548 40.552 1.00 93.06 465 SER A CA 1
ATOM 3797 C C . SER A 1 465 ? -17.529 10.072 40.339 1.00 93.06 465 SER A C 1
ATOM 3799 O O . SER A 1 465 ? -16.778 9.380 39.666 1.00 93.06 465 SER A O 1
ATOM 3801 N N . CYS A 1 466 ? -18.708 9.618 40.788 1.00 93.00 466 CYS A N 1
ATOM 3802 C CA . CYS A 1 466 ? -19.148 8.229 40.591 1.00 93.00 466 CYS A CA 1
ATOM 3803 C C . CYS A 1 466 ? -19.220 7.846 39.108 1.00 93.00 466 CYS A C 1
ATOM 3805 O O . CYS A 1 466 ? -18.807 6.753 38.733 1.00 93.00 466 CYS A O 1
ATOM 3807 N N . LYS A 1 467 ? -19.749 8.740 38.257 1.00 93.81 467 LYS A N 1
ATOM 3808 C CA . LYS A 1 467 ? -19.831 8.523 36.801 1.00 93.81 467 LYS A CA 1
ATOM 3809 C C . LYS A 1 467 ? -18.435 8.319 36.198 1.00 93.81 467 LYS A C 1
ATOM 3811 O O . LYS A 1 467 ? -18.250 7.409 35.389 1.00 93.81 467 LYS A O 1
ATOM 3816 N N . ASN A 1 468 ? -17.463 9.136 36.604 1.00 91.94 468 ASN A N 1
ATOM 3817 C CA . ASN A 1 468 ? -16.078 9.022 36.146 1.00 91.94 468 ASN A CA 1
ATOM 3818 C C . ASN A 1 468 ? -15.424 7.730 36.648 1.00 91.94 468 ASN A C 1
ATOM 3820 O O . ASN A 1 468 ? -14.831 7.007 35.850 1.00 91.94 468 ASN A O 1
ATOM 3824 N N . ASP A 1 469 ? -15.588 7.409 37.932 1.00 90.88 469 ASP A N 1
ATOM 3825 C CA . ASP A 1 469 ? -15.005 6.210 38.541 1.00 90.88 469 ASP A CA 1
ATOM 3826 C C . ASP A 1 469 ? -15.565 4.929 37.903 1.00 90.88 469 ASP A C 1
ATOM 3828 O O . ASP A 1 469 ? -14.813 4.010 37.581 1.00 90.88 469 ASP A O 1
ATOM 3832 N N . TYR A 1 470 ? -16.873 4.888 37.625 1.00 93.06 470 TYR A N 1
ATOM 3833 C CA . TYR A 1 470 ? -17.486 3.758 36.928 1.00 93.06 470 TYR A CA 1
ATOM 3834 C C . TYR A 1 470 ? -17.022 3.646 35.469 1.00 93.06 470 TYR A C 1
ATOM 3836 O O . TYR A 1 470 ? -16.756 2.548 34.984 1.00 93.06 470 TYR A O 1
ATOM 3844 N N . SER A 1 471 ? -16.857 4.776 34.773 1.00 93.31 471 SER A N 1
ATOM 3845 C CA . SER A 1 471 ? -16.305 4.782 33.409 1.00 93.31 471 SER A CA 1
ATOM 3846 C C . SER A 1 471 ? -14.877 4.225 33.387 1.00 93.31 471 SER A C 1
ATOM 3848 O O . SER A 1 471 ? -14.515 3.440 32.512 1.00 93.31 471 SER A O 1
ATOM 3850 N N . LEU A 1 472 ? -14.072 4.579 34.390 1.00 90.69 472 LEU A N 1
ATOM 3851 C CA . LEU A 1 472 ? -12.721 4.059 34.564 1.00 90.69 472 LEU A CA 1
ATOM 3852 C C . LEU A 1 472 ? -12.718 2.555 34.858 1.00 90.69 472 LEU A C 1
ATOM 3854 O O . LEU A 1 472 ? -11.921 1.819 34.279 1.00 90.69 472 LEU A O 1
ATOM 3858 N N . HIS A 1 473 ? -13.644 2.087 35.696 1.00 90.62 473 HIS A N 1
ATOM 3859 C CA . HIS A 1 473 ? -13.841 0.664 35.960 1.00 90.62 473 HIS A CA 1
ATOM 3860 C C . HIS A 1 473 ? -14.176 -0.113 34.677 1.00 90.62 473 HIS A C 1
ATOM 3862 O O . HIS A 1 473 ? -13.477 -1.077 34.360 1.00 90.62 473 HIS A O 1
ATOM 3868 N N . LEU A 1 474 ? -15.147 0.348 33.876 1.00 91.94 474 LEU A N 1
ATOM 3869 C CA . LEU A 1 474 ? -15.450 -0.268 32.576 1.00 91.94 474 LEU A CA 1
ATOM 3870 C C . LEU A 1 474 ? -14.208 -0.327 31.680 1.00 91.94 474 LEU A C 1
ATOM 3872 O O . LEU A 1 474 ? -13.940 -1.347 31.049 1.00 91.94 474 LEU A O 1
ATOM 3876 N N . LYS A 1 475 ? -13.391 0.729 31.668 1.00 90.94 475 LYS A N 1
ATOM 3877 C CA . LYS A 1 475 ? -12.150 0.728 30.894 1.00 90.94 475 LYS A CA 1
ATOM 3878 C C . LYS A 1 475 ? -11.151 -0.335 31.365 1.00 90.94 475 LYS A C 1
ATOM 3880 O O . LYS A 1 475 ? -10.597 -1.046 30.529 1.00 90.94 475 LYS A O 1
ATOM 3885 N N . ARG A 1 476 ? -10.969 -0.516 32.679 1.00 88.00 476 ARG A N 1
ATOM 3886 C CA . ARG A 1 476 ? -10.101 -1.573 33.243 1.00 88.00 476 ARG A CA 1
ATOM 3887 C C . ARG A 1 476 ? -10.568 -2.978 32.865 1.00 88.00 476 ARG A C 1
ATOM 3889 O O . ARG A 1 476 ? -9.731 -3.834 32.582 1.00 88.00 476 ARG A O 1
ATOM 3896 N N . VAL A 1 477 ? -11.882 -3.202 32.845 1.00 89.19 477 VAL A N 1
ATOM 3897 C CA . VAL A 1 477 ? -12.482 -4.486 32.456 1.00 89.19 477 VAL A CA 1
ATOM 3898 C C . VAL A 1 477 ? -12.094 -4.852 31.018 1.00 89.19 477 VAL A C 1
ATOM 3900 O O . VAL A 1 477 ? -11.631 -5.964 30.769 1.00 89.19 477 VAL A O 1
ATOM 3903 N N . PHE A 1 478 ? -12.190 -3.905 30.081 1.00 88.12 478 PHE A N 1
ATOM 3904 C CA . PHE A 1 478 ? -11.916 -4.150 28.658 1.00 88.12 478 PHE A CA 1
ATOM 3905 C C . PHE A 1 478 ? -10.436 -4.058 28.253 1.00 88.12 478 PHE A C 1
ATOM 3907 O O . PHE A 1 478 ? -10.063 -4.542 27.180 1.00 88.12 478 PHE A O 1
ATOM 3914 N N . ASP A 1 479 ? -9.569 -3.488 29.091 1.00 83.38 479 ASP A N 1
ATOM 3915 C CA . ASP A 1 479 ? -8.122 -3.482 28.834 1.00 83.38 479 ASP A CA 1
ATOM 3916 C C . ASP A 1 479 ? -7.492 -4.885 28.999 1.00 83.38 479 ASP A C 1
ATOM 3918 O O . ASP A 1 479 ? -6.422 -5.172 28.460 1.00 83.38 479 ASP A O 1
ATOM 3922 N N . GLY A 1 480 ? -8.205 -5.816 29.650 1.00 71.00 480 GLY A N 1
ATOM 3923 C CA . GLY A 1 480 ? -7.726 -7.175 29.937 1.00 71.00 480 GLY A CA 1
ATOM 3924 C C . GLY A 1 480 ? -6.989 -7.284 31.274 1.00 71.00 480 GLY A C 1
ATOM 3925 O O . GLY A 1 480 ? -6.329 -8.284 31.550 1.00 71.00 480 GLY A O 1
ATOM 3926 N N . SER A 1 481 ? -7.117 -6.261 32.121 1.00 64.31 481 SER A N 1
ATOM 3927 C CA . SER A 1 481 ? -6.602 -6.226 33.495 1.00 64.31 481 SER A CA 1
ATOM 3928 C C . SER A 1 481 ? -7.329 -7.203 34.425 1.00 64.31 481 SER A C 1
ATOM 3930 O O . SER A 1 481 ? -6.858 -7.488 35.527 1.00 64.31 481 SER A O 1
ATOM 3932 N N . VAL A 1 482 ? -8.484 -7.707 33.985 1.00 61.12 482 VAL A N 1
ATOM 3933 C CA . VAL A 1 482 ? -9.415 -8.516 34.764 1.00 61.12 482 VAL A CA 1
ATOM 3934 C C . VAL A 1 482 ? -9.490 -9.928 34.165 1.00 61.12 482 VAL A C 1
ATOM 3936 O O . VAL A 1 482 ? -9.744 -10.097 32.979 1.00 61.12 482 VAL A O 1
ATOM 3939 N N . PHE A 1 483 ? -9.246 -10.957 34.988 1.00 69.25 483 PHE A N 1
ATOM 3940 C CA . PHE A 1 483 ? -9.183 -12.375 34.575 1.00 69.25 483 PHE A CA 1
ATOM 3941 C C . PHE A 1 483 ? -10.514 -13.137 34.744 1.00 69.25 483 PHE A C 1
ATOM 3943 O O . PHE A 1 483 ? -10.515 -14.368 34.813 1.00 69.25 483 PHE A O 1
ATOM 3950 N N . ILE A 1 484 ? -11.634 -12.427 34.865 1.00 79.50 484 ILE A N 1
ATOM 3951 C CA . ILE A 1 484 ? -12.980 -13.007 34.996 1.00 79.50 484 ILE A CA 1
ATOM 3952 C C . ILE A 1 484 ? -13.825 -12.670 33.756 1.00 79.50 484 ILE A C 1
ATOM 3954 O O . ILE A 1 484 ? -13.495 -11.700 33.072 1.00 79.50 484 ILE A O 1
ATOM 3958 N N . PRO A 1 485 ? -14.878 -13.458 33.448 1.00 82.25 485 PRO A N 1
ATOM 3959 C CA . PRO A 1 485 ? -15.752 -13.209 32.297 1.00 82.25 485 PRO A CA 1
ATOM 3960 C C . PRO A 1 485 ? -16.301 -11.782 32.291 1.00 82.25 485 PRO A C 1
ATOM 3962 O O . PRO A 1 485 ? -16.666 -11.266 33.353 1.00 82.25 485 PRO A O 1
ATOM 3965 N N . LEU A 1 486 ? -16.403 -11.154 31.114 1.00 84.38 486 LEU A N 1
ATOM 3966 C CA . LEU A 1 486 ? -16.801 -9.741 30.999 1.00 84.38 486 LEU A CA 1
ATOM 3967 C C . LEU A 1 486 ? -18.136 -9.448 31.686 1.00 84.38 486 LEU A C 1
ATOM 3969 O O . LEU A 1 486 ? -18.289 -8.422 32.348 1.00 84.38 486 LEU A O 1
ATOM 3973 N N . ALA A 1 487 ? -19.092 -10.369 31.566 1.00 85.56 487 ALA A N 1
ATOM 3974 C CA . ALA A 1 487 ? -20.412 -10.234 32.167 1.00 85.56 487 ALA A CA 1
ATOM 3975 C C . ALA A 1 487 ? -20.381 -10.097 33.695 1.00 85.56 487 ALA A C 1
ATOM 3977 O O . ALA A 1 487 ? -21.236 -9.413 34.260 1.00 85.56 487 ALA A O 1
ATOM 3978 N N . ASP A 1 488 ? -19.399 -10.717 34.347 1.00 86.00 488 ASP A N 1
ATOM 3979 C CA . ASP A 1 488 ? -19.233 -10.670 35.799 1.00 86.00 488 ASP A CA 1
ATOM 3980 C C . ASP A 1 488 ? -18.293 -9.525 36.200 1.00 86.00 488 ASP A C 1
ATOM 3982 O O . ASP A 1 488 ? -18.503 -8.877 37.221 1.00 86.00 488 ASP A O 1
ATOM 3986 N N . ALA A 1 489 ? -17.301 -9.226 35.356 1.00 86.38 489 ALA A N 1
ATOM 3987 C CA . ALA A 1 489 ? -16.317 -8.172 35.570 1.00 86.38 489 ALA A CA 1
ATOM 3988 C C . ALA A 1 489 ? -16.931 -6.770 35.675 1.00 86.38 489 ALA A C 1
ATOM 3990 O O . ALA A 1 489 ? -16.480 -5.974 36.487 1.00 86.38 489 ALA A O 1
ATOM 3991 N N . VAL A 1 490 ? -17.972 -6.471 34.889 1.00 87.38 490 VAL A N 1
ATOM 3992 C CA . VAL A 1 490 ? -18.650 -5.157 34.915 1.00 87.38 490 VAL A CA 1
ATOM 3993 C C . VAL A 1 490 ? -19.483 -4.904 36.179 1.00 87.38 490 VAL A C 1
ATOM 3995 O O . VAL A 1 490 ? -20.024 -3.806 36.349 1.00 87.38 490 VAL A O 1
ATOM 3998 N N . LEU A 1 491 ? -19.653 -5.929 37.023 1.00 85.38 491 LEU A N 1
ATOM 3999 C CA . LEU A 1 491 ? -20.412 -5.878 38.271 1.00 85.38 491 LEU A CA 1
ATOM 4000 C C . LEU A 1 491 ? -19.666 -6.559 39.435 1.00 85.38 491 LEU A C 1
ATOM 4002 O O . LEU A 1 491 ? -20.283 -7.229 40.265 1.00 85.38 491 LEU A O 1
ATOM 4006 N N . ASP A 1 492 ? -18.343 -6.418 39.476 1.00 82.38 492 ASP A N 1
ATOM 4007 C CA . ASP A 1 492 ? -17.508 -6.970 40.543 1.00 82.38 492 ASP A CA 1
ATOM 4008 C C . ASP A 1 492 ? -17.660 -6.216 41.887 1.00 82.38 492 ASP A C 1
ATOM 4010 O O . ASP A 1 492 ? -18.516 -5.342 42.056 1.00 82.38 492 ASP A O 1
ATOM 4014 N N . ASP A 1 493 ? -16.840 -6.570 42.881 1.00 78.31 493 ASP A N 1
ATOM 4015 C CA . ASP A 1 493 ? -16.886 -5.951 44.213 1.00 78.31 493 ASP A CA 1
ATOM 4016 C C . ASP A 1 493 ? -16.678 -4.422 44.169 1.00 78.31 493 ASP A C 1
ATOM 4018 O O . ASP A 1 493 ? -17.289 -3.697 44.963 1.00 78.31 493 ASP A O 1
ATOM 4022 N N . ASP A 1 494 ? -15.883 -3.912 43.219 1.00 74.44 494 ASP A N 1
ATOM 4023 C CA . ASP A 1 494 ? -15.691 -2.470 43.030 1.00 74.44 494 ASP A CA 1
ATOM 4024 C C . ASP A 1 494 ? -16.981 -1.831 42.488 1.00 74.44 494 ASP A C 1
ATOM 4026 O O . ASP A 1 494 ? -17.426 -0.788 42.981 1.00 74.44 494 ASP A O 1
ATOM 4030 N N . ALA A 1 495 ? -17.647 -2.495 41.536 1.00 75.81 495 ALA A N 1
ATOM 4031 C CA . ALA A 1 495 ? -18.937 -2.059 41.007 1.00 75.81 495 ALA A CA 1
ATOM 4032 C C . ALA A 1 495 ? -20.051 -2.023 42.065 1.00 75.81 495 ALA A C 1
ATOM 4034 O O . ALA A 1 495 ? -20.857 -1.084 42.097 1.00 75.81 495 ALA A O 1
ATOM 4035 N N . ILE A 1 496 ? -20.068 -2.996 42.979 1.00 82.38 496 ILE A N 1
ATOM 4036 C CA . ILE A 1 496 ? -20.976 -3.001 44.135 1.00 82.38 496 ILE A CA 1
ATOM 4037 C C . ILE A 1 496 ? -20.710 -1.782 45.030 1.00 82.38 496 ILE A C 1
ATOM 4039 O O . ILE A 1 496 ? -21.657 -1.145 45.507 1.00 82.38 496 ILE A O 1
ATOM 4043 N N . GLY A 1 497 ? -19.439 -1.407 45.204 1.00 85.56 497 GLY A N 1
ATOM 4044 C CA . GLY A 1 497 ? -19.038 -0.181 45.894 1.00 85.56 497 GLY A CA 1
ATOM 4045 C C . GLY A 1 497 ? -19.644 1.078 45.266 1.00 85.56 497 GLY A C 1
ATOM 4046 O O . GLY A 1 497 ? -20.224 1.901 45.981 1.00 85.56 497 GLY A O 1
ATOM 4047 N N . TYR A 1 498 ? -19.597 1.206 43.934 1.00 85.75 498 TYR A N 1
ATOM 4048 C CA . TYR A 1 498 ? -20.208 2.342 43.231 1.00 85.75 498 TYR A CA 1
ATOM 4049 C C . TYR A 1 498 ? -21.726 2.385 43.407 1.00 85.75 498 TYR A C 1
ATOM 4051 O O . TYR A 1 498 ? -22.274 3.447 43.693 1.00 85.75 498 TYR A O 1
ATOM 4059 N N . ILE A 1 499 ? -22.412 1.244 43.298 1.00 89.25 499 ILE A N 1
ATOM 4060 C CA . ILE A 1 499 ? -23.868 1.167 43.497 1.00 89.25 499 ILE A CA 1
ATOM 4061 C C . ILE A 1 499 ? -24.248 1.623 44.908 1.00 89.25 499 ILE A C 1
ATOM 4063 O O . ILE A 1 499 ? -25.171 2.424 45.066 1.00 89.25 499 ILE A O 1
ATOM 4067 N N . SER A 1 500 ? -23.530 1.151 45.933 1.00 90.31 500 SER A N 1
ATOM 4068 C CA . SER A 1 500 ? -23.750 1.586 47.316 1.00 90.31 500 SER A CA 1
ATOM 4069 C C . SER A 1 500 ? -23.581 3.098 47.449 1.00 90.31 500 SER A C 1
ATOM 4071 O O . SER A 1 500 ? -24.433 3.768 48.025 1.00 90.31 500 SER A O 1
ATOM 4073 N N . TYR A 1 501 ? -22.519 3.650 46.866 1.00 91.38 501 TYR A N 1
ATOM 4074 C CA . TYR A 1 501 ? -22.226 5.072 46.980 1.00 91.38 501 TYR A CA 1
ATOM 4075 C C . TYR A 1 501 ? -23.230 5.958 46.221 1.00 91.38 501 TYR A C 1
ATOM 4077 O O . TYR A 1 501 ? -23.597 7.031 46.703 1.00 91.38 501 TYR A O 1
ATOM 4085 N N . ILE A 1 502 ? -23.737 5.506 45.068 1.00 93.88 502 ILE A N 1
ATOM 4086 C CA . ILE A 1 502 ? -24.811 6.203 44.345 1.00 93.88 502 ILE A CA 1
ATOM 4087 C C . ILE A 1 502 ? -26.109 6.182 45.167 1.00 93.88 502 ILE A C 1
ATOM 4089 O O . ILE A 1 502 ? -26.782 7.209 45.254 1.00 93.88 502 ILE A O 1
ATOM 4093 N N . ASN A 1 503 ? -26.438 5.059 45.816 1.00 93.50 503 ASN A N 1
ATOM 4094 C CA . ASN A 1 503 ? -27.598 4.981 46.709 1.00 93.50 503 ASN A CA 1
ATOM 4095 C C . ASN A 1 503 ? -27.478 5.947 47.897 1.00 93.50 503 ASN A C 1
ATOM 4097 O O . ASN A 1 503 ? -28.446 6.639 48.197 1.00 93.50 503 ASN A O 1
ATOM 4101 N N . ASP A 1 504 ? -26.294 6.100 48.496 1.00 91.44 504 ASP A N 1
ATOM 4102 C CA . ASP A 1 504 ? -26.084 7.083 49.570 1.00 91.44 504 ASP A CA 1
ATOM 4103 C C . ASP A 1 504 ? -26.368 8.523 49.098 1.00 91.44 504 ASP A C 1
ATOM 4105 O O . ASP A 1 504 ? -26.960 9.330 49.818 1.00 91.44 504 ASP A O 1
ATOM 4109 N N . ILE A 1 505 ? -25.949 8.866 47.872 1.00 94.38 505 ILE A N 1
ATOM 4110 C CA . ILE A 1 505 ? -26.226 10.177 47.260 1.00 94.38 505 ILE A CA 1
ATOM 4111 C C . ILE A 1 505 ? -27.731 10.342 47.015 1.00 94.38 505 ILE A C 1
ATOM 4113 O O . ILE A 1 505 ? -28.287 11.412 47.283 1.00 94.38 505 ILE A O 1
ATOM 4117 N N . LYS A 1 506 ? -28.386 9.289 46.517 1.00 94.62 506 LYS A N 1
ATOM 4118 C CA . LYS A 1 506 ? -29.827 9.248 46.253 1.00 94.62 506 LYS A CA 1
ATOM 4119 C C . LYS A 1 506 ? -30.637 9.463 47.531 1.00 94.62 506 LYS A C 1
ATOM 4121 O O . LYS A 1 506 ? -31.521 10.320 47.546 1.00 94.62 506 LYS A O 1
ATOM 4126 N N . ASP A 1 507 ? -30.297 8.760 48.607 1.00 90.62 507 ASP A N 1
ATOM 4127 C CA . ASP A 1 507 ? -30.967 8.869 49.904 1.00 90.62 507 ASP A CA 1
ATOM 4128 C C . ASP A 1 507 ? -30.804 10.267 50.509 1.00 90.62 507 ASP A C 1
ATOM 4130 O O . ASP A 1 507 ? -31.763 10.845 51.025 1.00 90.62 507 ASP A O 1
ATOM 4134 N N . GLU A 1 508 ? -29.618 10.864 50.380 1.00 91.44 508 GLU A N 1
ATOM 4135 C CA . GLU A 1 508 ? -29.355 12.233 50.822 1.00 91.44 508 GLU A CA 1
ATOM 4136 C C . GLU A 1 508 ? -30.164 13.276 50.027 1.00 91.44 508 GLU A C 1
ATOM 4138 O O . GLU A 1 508 ? -30.728 14.206 50.619 1.00 91.44 508 GLU A O 1
ATOM 4143 N N . ALA A 1 509 ? -30.267 13.118 48.702 1.00 93.75 509 ALA A N 1
ATOM 4144 C CA . ALA A 1 509 ? -31.098 13.976 47.855 1.00 93.75 509 ALA A CA 1
ATOM 4145 C C . ALA A 1 509 ? -32.581 13.866 48.243 1.00 93.75 509 ALA A C 1
ATOM 4147 O O . ALA A 1 509 ? -33.238 14.880 48.500 1.00 93.75 509 ALA A O 1
ATOM 4148 N N . MET A 1 510 ? -33.087 12.633 48.364 1.00 91.81 510 MET A N 1
ATOM 4149 C CA . MET A 1 510 ? -34.466 12.35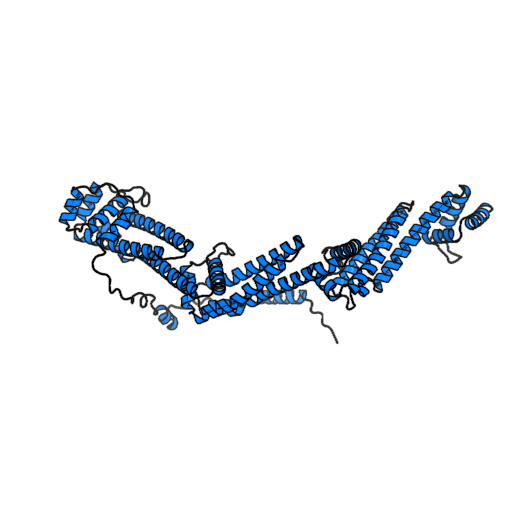2 48.768 1.00 91.81 510 MET A CA 1
ATOM 4150 C C . MET A 1 510 ? -34.787 12.930 50.146 1.00 91.81 510 MET A C 1
ATOM 4152 O O . MET A 1 510 ? -35.808 13.596 50.305 1.00 91.81 510 MET A O 1
ATOM 4156 N N . ALA A 1 511 ? -33.905 12.745 51.131 1.00 88.38 511 ALA A N 1
ATOM 4157 C CA . ALA A 1 511 ? -34.092 13.291 52.471 1.00 88.38 511 ALA A CA 1
ATOM 4158 C C . ALA A 1 511 ? -34.208 14.822 52.458 1.00 88.38 511 ALA A C 1
ATOM 4160 O O . ALA A 1 511 ? -35.042 15.383 53.169 1.00 88.38 511 ALA A O 1
ATOM 4161 N N . SER A 1 512 ? -33.427 15.515 51.620 1.00 89.75 512 SER A N 1
ATOM 4162 C CA . SER A 1 512 ? -33.552 16.970 51.484 1.00 89.75 512 SER A CA 1
ATOM 4163 C C . SER A 1 512 ? -34.881 17.392 50.859 1.00 89.75 512 SER A C 1
ATOM 4165 O O . SER A 1 512 ? -35.475 18.361 51.330 1.00 89.75 512 SER A O 1
ATOM 4167 N N . ILE A 1 513 ? -35.340 16.706 49.809 1.00 91.00 513 ILE A N 1
ATOM 4168 C CA . ILE A 1 513 ? -36.623 17.008 49.151 1.00 91.00 513 ILE A CA 1
ATOM 4169 C C . ILE A 1 513 ? -37.779 16.783 50.127 1.00 91.00 513 ILE A C 1
ATOM 4171 O O . ILE A 1 513 ? -38.682 17.610 50.252 1.00 91.00 513 ILE A O 1
ATOM 4175 N N . GLU A 1 514 ? -37.743 15.670 50.858 1.00 88.06 514 GLU A N 1
ATOM 4176 C CA . GLU A 1 514 ? -38.768 15.333 51.839 1.00 88.06 514 GLU A CA 1
ATOM 4177 C C . GLU A 1 514 ? -38.769 16.295 53.029 1.00 88.06 514 GLU A C 1
ATOM 4179 O O . GLU A 1 514 ? -39.846 16.661 53.501 1.00 88.06 514 GLU A O 1
ATOM 4184 N N . PHE A 1 515 ? -37.600 16.767 53.471 1.00 87.25 515 PHE A N 1
ATOM 4185 C CA . PHE A 1 515 ? -37.500 17.823 54.476 1.00 87.25 515 PHE A CA 1
ATOM 4186 C C . PHE A 1 515 ? -38.125 19.133 53.986 1.00 87.25 515 PHE A C 1
ATOM 4188 O O . PHE A 1 515 ? -38.907 19.742 54.713 1.00 87.25 515 PHE A O 1
ATOM 4195 N N . ASP A 1 516 ? -37.829 19.556 52.754 1.00 88.94 516 ASP A N 1
ATOM 4196 C CA . ASP A 1 516 ? -38.417 20.772 52.181 1.00 88.94 516 ASP A CA 1
ATOM 4197 C C . ASP A 1 516 ? -39.953 20.645 52.091 1.00 88.94 516 ASP A C 1
ATOM 4199 O O . ASP A 1 516 ? -40.682 21.579 52.444 1.00 88.94 516 ASP A O 1
ATOM 4203 N N . ARG A 1 517 ? -40.458 19.458 51.718 1.00 88.69 517 ARG A N 1
ATOM 4204 C CA . ARG A 1 517 ? -41.893 19.137 51.738 1.00 88.69 517 ARG A CA 1
ATOM 4205 C C . ARG A 1 517 ? -42.470 19.214 53.151 1.00 88.69 517 ARG A C 1
ATOM 4207 O O . ARG A 1 517 ? -43.492 19.867 53.342 1.00 88.69 517 ARG A O 1
ATOM 4214 N N . LEU A 1 518 ? -41.813 18.610 54.141 1.00 87.94 518 LEU A N 1
ATOM 4215 C CA . LEU A 1 518 ? -42.237 18.658 55.540 1.00 87.94 518 LEU A CA 1
ATOM 4216 C C . LEU A 1 518 ? -42.302 20.101 56.046 1.00 87.94 518 LEU A C 1
ATOM 4218 O O . LEU A 1 518 ? -43.317 20.501 56.606 1.00 87.94 518 LEU A O 1
ATOM 4222 N N . CYS A 1 519 ? -41.269 20.908 55.792 1.00 86.12 519 CYS A N 1
ATOM 4223 C CA . CYS A 1 519 ? -41.259 22.319 56.164 1.00 86.12 519 CYS A CA 1
ATOM 4224 C C . CYS A 1 519 ? -42.411 23.091 55.519 1.00 86.12 519 CYS A C 1
ATOM 4226 O O . CYS A 1 519 ? -42.980 23.960 56.171 1.00 86.12 519 CYS A O 1
ATOM 4228 N N . SER A 1 520 ? -42.801 22.780 54.280 1.00 88.69 520 SER A N 1
ATOM 4229 C CA . SER A 1 520 ? -43.940 23.445 53.631 1.00 88.69 520 SER A CA 1
ATOM 4230 C C . SER A 1 520 ? -45.284 23.223 54.347 1.00 88.69 520 SER A C 1
ATOM 4232 O O . SER A 1 520 ? -46.186 24.046 54.207 1.00 88.69 520 SER A O 1
ATOM 4234 N N . GLU A 1 521 ? -45.400 22.161 55.153 1.00 90.19 521 GLU A N 1
ATOM 4235 C CA . GLU A 1 521 ? -46.601 21.813 55.925 1.00 90.19 521 GLU A CA 1
ATOM 4236 C C . GLU A 1 521 ? -46.594 22.356 57.369 1.00 90.19 521 GLU A C 1
ATOM 4238 O O . GLU A 1 521 ? -47.557 22.149 58.117 1.00 90.19 521 GLU A O 1
ATOM 4243 N N . LEU A 1 522 ? -45.519 23.027 57.785 1.00 88.00 522 LEU A N 1
ATOM 4244 C CA . LEU A 1 522 ? -45.355 23.584 59.129 1.00 88.00 522 LEU A CA 1
ATOM 4245 C C . LEU A 1 522 ? -45.654 25.085 59.173 1.00 88.00 522 LEU A C 1
ATOM 4247 O O . LEU A 1 522 ? -45.482 25.800 58.180 1.00 88.00 522 LEU A O 1
ATOM 4251 N N . SER A 1 523 ? -46.074 25.572 60.344 1.00 90.56 523 SER A N 1
ATOM 4252 C CA . SER A 1 523 ? -46.170 27.013 60.606 1.00 90.56 523 SER A CA 1
ATOM 4253 C C . SER A 1 523 ? -44.781 27.668 60.648 1.00 90.56 523 SER A C 1
ATOM 4255 O O . SER A 1 523 ? -43.763 26.984 60.749 1.00 90.56 523 SER A O 1
ATOM 4257 N N . GLU A 1 524 ? -44.713 29.000 60.573 1.00 89.25 524 GLU A N 1
ATOM 4258 C CA . GLU A 1 524 ? -43.429 29.715 60.678 1.00 89.25 524 GLU A CA 1
ATOM 4259 C C . GLU A 1 524 ? -42.736 29.471 62.027 1.00 89.25 524 GLU A C 1
ATOM 4261 O O . GLU A 1 524 ? -41.546 29.163 62.045 1.00 89.25 524 GLU A O 1
ATOM 4266 N N . ASP A 1 525 ? -43.489 29.482 63.131 1.00 89.50 525 ASP A N 1
ATOM 4267 C CA . ASP A 1 525 ? -42.954 29.189 64.468 1.00 89.50 525 ASP A CA 1
ATOM 4268 C C . ASP A 1 525 ? -42.421 27.746 64.553 1.00 89.50 525 ASP A C 1
ATOM 4270 O O . ASP A 1 525 ? -41.364 27.482 65.130 1.00 89.50 525 ASP A O 1
ATOM 4274 N N . GLU A 1 526 ? -43.127 26.792 63.930 1.00 89.44 526 GLU A N 1
ATOM 4275 C CA . GLU A 1 526 ? -42.694 25.396 63.882 1.00 89.44 526 GLU A CA 1
ATOM 4276 C C . GLU A 1 526 ? -41.415 25.225 63.043 1.00 89.44 526 GLU A C 1
ATOM 4278 O O . GLU A 1 526 ? -40.516 24.470 63.424 1.00 89.44 526 GLU A O 1
ATOM 4283 N N . LYS A 1 527 ? -41.296 25.944 61.919 1.00 89.06 527 LYS A N 1
ATOM 4284 C CA . LYS A 1 527 ? -40.078 25.959 61.095 1.00 89.06 527 LYS A CA 1
ATOM 4285 C C . LYS A 1 527 ? -38.899 26.532 61.866 1.00 89.06 527 LYS A C 1
ATOM 4287 O O . LYS A 1 527 ? -37.820 25.945 61.821 1.00 89.06 527 LYS A O 1
ATOM 4292 N N . GLU A 1 528 ? -39.084 27.654 62.560 1.00 87.69 528 GLU A N 1
ATOM 4293 C CA . GLU A 1 528 ? -38.021 28.303 63.332 1.00 87.69 528 GLU A CA 1
ATOM 4294 C C . GLU A 1 528 ? -37.482 27.367 64.420 1.00 87.69 528 GLU A C 1
ATOM 4296 O O . GLU A 1 528 ? -36.267 27.179 64.524 1.00 87.69 528 GLU A O 1
ATOM 4301 N N . ALA A 1 529 ? -38.371 26.678 65.139 1.00 89.75 529 ALA A N 1
ATOM 4302 C CA . ALA A 1 529 ? -37.990 25.659 66.111 1.00 89.75 529 ALA A CA 1
ATOM 4303 C C . ALA A 1 529 ? -37.214 24.492 65.475 1.00 89.75 529 ALA A C 1
ATOM 4305 O O . ALA A 1 529 ? -36.182 24.081 66.007 1.00 89.75 529 ALA A O 1
ATOM 4306 N N . ILE A 1 530 ? -37.635 23.981 64.311 1.00 89.56 530 ILE A N 1
ATOM 4307 C CA . ILE A 1 530 ? -36.874 22.938 63.598 1.00 89.56 530 ILE A CA 1
ATOM 4308 C C . ILE A 1 530 ? -35.504 23.442 63.158 1.00 89.56 530 ILE A C 1
ATOM 4310 O O . ILE A 1 530 ? -34.524 22.710 63.290 1.00 89.56 530 ILE A O 1
ATOM 4314 N N . PHE A 1 531 ? -35.400 24.668 62.644 1.00 88.00 531 PHE A N 1
ATOM 4315 C CA . PHE A 1 531 ? -34.111 25.239 62.258 1.00 88.00 531 PHE A CA 1
ATOM 4316 C C . PHE A 1 531 ? -33.195 25.430 63.466 1.00 88.00 531 PHE A C 1
ATOM 4318 O O . PHE A 1 531 ? -31.997 25.164 63.358 1.00 88.00 531 PHE A O 1
ATOM 4325 N N . TYR A 1 532 ? -33.745 25.825 64.615 1.00 87.38 532 TYR A N 1
ATOM 4326 C CA . TYR A 1 532 ? -33.007 25.902 65.870 1.00 87.38 532 TYR A CA 1
ATOM 4327 C C . TYR A 1 532 ? -32.495 24.528 66.320 1.00 87.38 532 TYR A C 1
ATOM 4329 O O . TYR A 1 532 ? -31.302 24.382 66.605 1.00 87.38 532 TYR A O 1
ATOM 4337 N N . ILE A 1 533 ? -33.360 23.506 66.316 1.00 87.69 533 ILE A N 1
ATOM 4338 C CA . ILE A 1 533 ? -32.981 22.126 66.650 1.00 87.69 533 ILE A CA 1
ATOM 4339 C C . ILE A 1 533 ? -31.897 21.648 65.688 1.00 87.69 533 ILE A C 1
ATOM 4341 O O . ILE A 1 533 ? -30.848 21.209 66.148 1.00 87.69 533 ILE A O 1
ATOM 4345 N N . ARG A 1 534 ? -32.104 21.802 64.372 1.00 88.19 534 ARG A N 1
ATOM 4346 C CA . ARG A 1 534 ? -31.128 21.435 63.338 1.00 88.19 534 ARG A CA 1
ATOM 4347 C C . ARG A 1 534 ? -29.780 22.071 63.633 1.00 88.19 534 ARG A C 1
ATOM 4349 O O . ARG A 1 534 ? -28.797 21.362 63.778 1.00 88.19 534 ARG A O 1
ATOM 4356 N N . ASN A 1 535 ? -29.741 23.397 63.749 1.00 85.12 535 ASN A N 1
ATOM 4357 C CA . ASN A 1 535 ? -28.495 24.121 63.964 1.00 85.12 535 ASN A CA 1
ATOM 4358 C C . ASN A 1 535 ? -27.813 23.698 65.267 1.00 85.12 535 ASN A C 1
ATOM 4360 O O . ASN A 1 535 ? -26.594 23.685 65.309 1.00 85.12 535 ASN A O 1
ATOM 4364 N N . THR A 1 536 ? -28.563 23.322 66.304 1.00 84.94 536 THR A N 1
ATOM 4365 C CA . THR A 1 536 ? -27.992 22.797 67.550 1.00 84.94 536 THR A CA 1
ATOM 4366 C C . THR A 1 536 ? -27.397 21.400 67.352 1.00 84.94 536 THR A C 1
ATOM 4368 O O . THR A 1 536 ? -26.246 21.173 67.708 1.00 84.94 536 THR A O 1
ATOM 4371 N N . VAL A 1 537 ? -28.139 20.465 66.752 1.00 84.31 537 VAL A N 1
ATOM 4372 C CA . VAL A 1 537 ? -27.715 19.054 66.644 1.00 84.31 537 VAL A CA 1
ATOM 4373 C C . VAL A 1 537 ? -26.728 18.783 65.508 1.00 84.31 537 VAL A C 1
ATOM 4375 O O . VAL A 1 537 ? -26.104 17.723 65.483 1.00 84.31 537 VAL A O 1
ATOM 4378 N N . THR A 1 538 ? -26.580 19.725 64.571 1.00 83.06 538 THR A N 1
ATOM 4379 C CA . THR A 1 538 ? -25.600 19.649 63.479 1.00 83.06 538 THR A CA 1
ATOM 4380 C C . THR A 1 538 ? -24.379 20.544 63.692 1.00 83.06 538 THR A C 1
ATOM 4382 O O . THR A 1 538 ? -23.520 20.605 62.813 1.00 83.06 538 THR A O 1
ATOM 4385 N N . ASN A 1 539 ? -24.290 21.278 64.807 1.00 80.69 539 ASN A N 1
ATOM 4386 C CA . ASN A 1 539 ? -23.141 22.138 65.086 1.00 80.69 539 ASN A CA 1
ATOM 4387 C C . ASN A 1 539 ? -21.983 21.324 65.671 1.00 80.69 539 ASN A C 1
ATOM 4389 O O . ASN A 1 539 ? -22.050 20.835 66.796 1.00 80.69 539 ASN A O 1
ATOM 4393 N N . SER A 1 540 ? -20.896 21.229 64.906 1.00 75.81 540 SER A N 1
ATOM 4394 C CA . SER A 1 540 ? -19.674 20.525 65.299 1.00 75.81 540 SER A CA 1
ATOM 4395 C C . SER A 1 540 ? -18.950 21.143 66.495 1.00 75.81 540 SER A C 1
ATOM 4397 O O . SER A 1 540 ? -18.137 20.461 67.115 1.00 75.81 540 SER A O 1
ATOM 4399 N N . ASP A 1 541 ? -19.229 22.407 66.813 1.00 78.19 541 ASP A N 1
ATOM 4400 C CA . ASP A 1 541 ? -18.507 23.178 67.827 1.00 78.19 541 ASP A CA 1
ATOM 4401 C C . ASP A 1 541 ? -19.139 23.064 69.224 1.00 78.19 541 ASP A C 1
ATOM 4403 O O . ASP A 1 541 ? -18.576 23.559 70.204 1.00 78.19 541 ASP A O 1
ATOM 4407 N N . LEU A 1 542 ? -20.306 22.421 69.340 1.00 71.62 542 LEU A N 1
ATOM 4408 C CA . LEU A 1 542 ? -20.949 22.182 70.629 1.00 71.62 542 LEU A CA 1
ATOM 4409 C C . LEU A 1 542 ? -20.394 20.905 71.288 1.00 71.62 542 LEU A C 1
ATOM 4411 O O . LEU A 1 542 ? -20.252 19.876 70.620 1.00 71.62 542 LEU A O 1
ATOM 4415 N N . PRO A 1 543 ? -20.082 20.935 72.600 1.00 61.34 543 PRO A N 1
ATOM 4416 C CA . PRO A 1 543 ? -19.668 19.745 73.330 1.00 61.34 543 PRO A CA 1
ATOM 4417 C C . PRO A 1 543 ? -20.800 18.716 73.318 1.00 61.34 543 PRO A C 1
ATOM 4419 O O . PRO A 1 543 ? -21.902 18.953 73.810 1.00 61.34 543 PRO A O 1
ATOM 4422 N N . ASN A 1 544 ? -20.523 17.575 72.696 1.00 61.31 544 ASN A N 1
ATOM 4423 C CA . ASN A 1 544 ? -21.508 16.538 72.444 1.00 61.31 544 ASN A CA 1
ATOM 4424 C C . ASN A 1 544 ? -21.628 15.600 73.655 1.00 61.31 544 ASN A C 1
ATOM 4426 O O . ASN A 1 544 ? -21.141 14.469 73.629 1.00 61.31 544 ASN A O 1
ATOM 4430 N N . ASP A 1 545 ? -22.277 16.073 74.719 1.00 62.88 545 ASP A N 1
ATOM 4431 C CA . ASP A 1 545 ? -22.487 15.301 75.957 1.00 62.88 545 ASP A CA 1
ATOM 4432 C C . ASP A 1 545 ? -23.353 14.037 75.748 1.00 62.88 545 ASP A C 1
ATOM 4434 O O . ASP A 1 545 ? -23.381 13.153 76.605 1.00 62.88 545 ASP A O 1
ATOM 4438 N N . PHE A 1 546 ? -24.023 13.913 74.593 1.00 59.81 546 PHE A N 1
ATOM 4439 C CA . PHE A 1 546 ? -24.921 12.801 74.248 1.00 59.81 546 PHE A CA 1
ATOM 4440 C C . PHE A 1 546 ? -24.401 11.888 73.123 1.00 59.81 546 PHE A C 1
ATOM 4442 O O . PHE A 1 546 ? -25.077 10.931 72.750 1.00 59.81 546 PHE A O 1
ATOM 4449 N N . GLY A 1 547 ? -23.197 12.141 72.598 1.00 58.44 547 GLY A N 1
ATOM 4450 C CA . GLY A 1 547 ? -22.498 11.237 71.679 1.00 58.44 547 GLY A CA 1
ATOM 4451 C C . GLY A 1 547 ? -23.067 11.115 70.258 1.00 58.44 547 GLY A C 1
ATOM 4452 O O . GLY A 1 547 ? -22.632 10.225 69.530 1.00 58.44 547 GLY A O 1
ATOM 4453 N N . VAL A 1 548 ? -23.995 11.979 69.825 1.00 60.28 548 VAL A N 1
ATOM 4454 C CA . VAL A 1 548 ? -24.561 11.933 68.462 1.00 60.28 548 VAL A CA 1
ATOM 4455 C C . VAL A 1 548 ? -24.526 13.318 67.820 1.00 60.28 548 VAL A C 1
ATOM 4457 O O . VAL A 1 548 ? -25.371 14.159 68.094 1.00 60.28 548 VAL A O 1
ATOM 4460 N N . ASN A 1 549 ? -23.516 13.563 66.982 1.00 72.38 549 ASN A N 1
ATOM 4461 C CA . ASN A 1 549 ? -23.489 14.725 66.092 1.00 72.38 549 ASN A CA 1
ATOM 4462 C C . ASN A 1 549 ? -24.068 14.274 64.758 1.00 72.38 549 ASN A C 1
ATOM 4464 O O . ASN A 1 549 ? -23.435 13.495 64.044 1.00 72.38 549 ASN A O 1
ATOM 4468 N N . PHE A 1 550 ? -25.272 14.740 64.438 1.00 79.56 550 PHE A N 1
ATOM 4469 C CA . PHE A 1 550 ? -25.855 14.484 63.130 1.00 79.56 550 PHE A CA 1
ATOM 4470 C C . PHE A 1 550 ? -25.189 15.408 62.118 1.00 79.56 550 PHE A C 1
ATOM 4472 O O . PHE A 1 550 ? -25.068 16.610 62.347 1.00 79.56 550 PHE A O 1
ATOM 4479 N N . ASN A 1 551 ? -24.791 14.882 60.965 1.00 80.00 551 ASN A N 1
ATOM 4480 C CA . ASN A 1 551 ? -24.629 15.762 59.817 1.00 80.00 551 ASN A CA 1
ATOM 4481 C C . ASN A 1 551 ? -26.018 16.190 59.302 1.00 80.00 551 ASN A C 1
ATOM 4483 O O . ASN A 1 551 ? -27.041 15.569 59.599 1.00 80.00 551 ASN A O 1
ATOM 4487 N N . GLU A 1 552 ? -26.062 17.288 58.551 1.00 80.69 552 GLU A N 1
ATOM 4488 C CA . GLU A 1 552 ? -27.317 17.852 58.044 1.00 80.69 552 GLU A CA 1
ATOM 4489 C C . GLU A 1 552 ? -28.184 16.820 57.272 1.00 80.69 552 GLU A C 1
ATOM 4491 O O . GLU A 1 552 ? -29.379 16.735 57.562 1.00 80.69 552 GLU A O 1
ATOM 4496 N N . PRO A 1 553 ? -27.622 15.966 56.391 1.00 77.88 553 PRO A N 1
ATOM 4497 C CA . PRO A 1 553 ? -28.341 14.834 55.797 1.00 77.88 553 PRO A CA 1
ATOM 4498 C C . PRO A 1 553 ? -28.967 13.856 56.795 1.00 77.88 553 PRO A C 1
ATOM 4500 O O . PRO A 1 553 ? -30.145 13.528 56.676 1.00 77.88 553 PRO A O 1
ATOM 4503 N N . GLN A 1 554 ? -28.208 13.398 57.791 1.00 83.19 554 GLN A N 1
ATOM 4504 C CA . GLN A 1 554 ? -28.689 12.433 58.782 1.00 83.19 554 GLN A CA 1
ATOM 4505 C C . GLN A 1 554 ? -29.844 13.004 59.607 1.00 83.19 554 GLN A C 1
ATOM 4507 O O . GLN A 1 554 ? -30.779 12.279 59.942 1.00 83.19 554 GLN A O 1
ATOM 4512 N N . PHE A 1 555 ? -29.814 14.307 59.896 1.00 87.00 555 PHE A N 1
ATOM 4513 C CA . PHE A 1 555 ? -30.934 14.983 60.542 1.00 87.00 555 PHE A CA 1
ATOM 4514 C C . PHE A 1 555 ? -32.189 14.990 59.656 1.00 87.00 555 PHE A C 1
ATOM 4516 O O . PHE A 1 555 ? -33.288 14.738 60.145 1.00 87.00 555 PHE A O 1
ATOM 4523 N N . TYR A 1 556 ? -32.046 15.224 58.348 1.00 86.88 556 TYR A N 1
ATOM 4524 C CA . TYR A 1 556 ? -33.177 15.170 57.414 1.00 86.88 556 TYR A CA 1
ATOM 4525 C C . TYR A 1 556 ? -33.764 13.765 57.282 1.00 86.88 556 TYR A C 1
ATOM 4527 O O . TYR A 1 556 ? -34.986 13.628 57.301 1.00 86.88 556 TYR A O 1
ATOM 4535 N N . ILE A 1 557 ? -32.915 12.735 57.233 1.00 81.00 557 ILE A N 1
ATOM 4536 C CA . ILE A 1 557 ? -33.344 11.328 57.238 1.00 81.00 557 ILE A CA 1
ATOM 4537 C C . ILE A 1 557 ? -34.134 11.019 58.517 1.00 81.00 557 ILE A C 1
ATOM 4539 O O . ILE A 1 557 ? -35.243 10.497 58.445 1.00 81.00 557 ILE A O 1
ATOM 4543 N N . LEU A 1 558 ? -33.628 11.434 59.684 1.00 86.44 558 LEU A N 1
ATOM 4544 C CA . LEU A 1 558 ? -34.320 11.241 60.959 1.00 86.44 558 LEU A CA 1
ATOM 4545 C C . LEU A 1 558 ? -35.711 11.897 60.970 1.00 86.44 558 LEU A C 1
ATOM 4547 O O . LEU A 1 558 ? -36.684 11.281 61.401 1.00 86.44 558 LEU A O 1
ATOM 4551 N N . LEU A 1 559 ? -35.825 13.146 60.507 1.00 85.25 559 LEU A N 1
ATOM 4552 C CA . LEU A 1 559 ? -37.113 13.848 60.471 1.00 85.25 559 LEU A CA 1
ATOM 4553 C C . LEU A 1 559 ? -38.099 13.219 59.485 1.00 85.25 559 LEU A C 1
ATOM 4555 O O . LEU A 1 559 ? -39.294 13.147 59.783 1.00 85.25 559 LEU A O 1
ATOM 4559 N N . LYS A 1 560 ? -37.602 12.749 58.338 1.00 82.06 560 LYS A N 1
ATOM 4560 C CA . LYS A 1 560 ? -38.378 11.957 57.384 1.00 82.06 560 LYS A CA 1
ATOM 4561 C C . LYS A 1 560 ? -38.969 10.722 58.067 1.00 82.06 560 LYS A C 1
ATOM 4563 O O . LYS A 1 560 ? -40.184 10.531 58.014 1.00 82.06 560 LYS A O 1
ATOM 4568 N N . ASP A 1 561 ? -38.135 9.934 58.741 1.00 85.56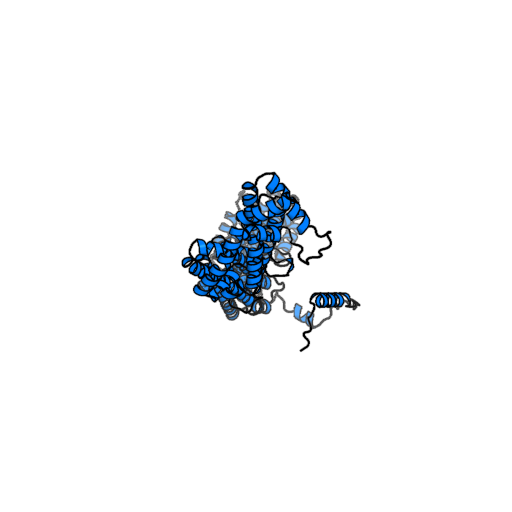 561 ASP A N 1
ATOM 4569 C CA . ASP A 1 561 ? -38.541 8.662 59.348 1.00 85.56 561 ASP A CA 1
ATOM 4570 C C . ASP A 1 561 ? -39.529 8.855 60.510 1.00 85.56 561 ASP A C 1
ATOM 4572 O O . ASP A 1 561 ? -40.408 8.023 60.737 1.00 85.56 561 ASP A O 1
ATOM 4576 N N . LEU A 1 562 ? -39.427 9.977 61.232 1.00 87.56 562 LEU A N 1
ATOM 4577 C CA . LEU A 1 562 ? -40.364 10.350 62.296 1.00 87.56 562 LEU A CA 1
ATOM 4578 C C . LEU A 1 562 ? -41.749 10.751 61.762 1.00 87.56 562 LEU A C 1
ATOM 4580 O O . LEU A 1 562 ? -42.760 10.528 62.434 1.00 87.56 562 LEU A O 1
ATOM 4584 N N . GLY A 1 563 ? -41.802 11.355 60.574 1.00 84.88 563 GLY A N 1
ATOM 4585 C CA . GLY A 1 563 ? -43.023 11.870 59.964 1.00 84.88 563 GLY A CA 1
ATOM 4586 C C . GLY A 1 563 ? -43.611 13.106 60.664 1.00 84.88 563 GLY A C 1
ATOM 4587 O O . GLY A 1 563 ? -43.332 13.428 61.820 1.00 84.88 563 GLY A O 1
ATOM 4588 N N . ILE A 1 564 ? -44.491 13.811 59.950 1.00 84.94 564 ILE A N 1
ATOM 4589 C CA . ILE A 1 564 ? -45.024 15.128 60.352 1.00 84.94 564 ILE A CA 1
ATOM 4590 C C . ILE A 1 564 ? -45.673 15.146 61.748 1.00 84.94 564 ILE A C 1
ATOM 4592 O O . ILE A 1 564 ? -45.373 16.066 62.511 1.00 84.94 564 ILE A O 1
ATOM 4596 N N . PRO A 1 565 ? -46.527 14.174 62.142 1.00 88.12 565 PRO A N 1
ATOM 4597 C CA . PRO A 1 565 ? -47.177 14.217 63.451 1.00 88.12 565 PRO A CA 1
ATOM 4598 C C . PRO A 1 565 ? -46.177 14.219 64.608 1.00 88.12 565 PRO A C 1
ATOM 4600 O O . PRO A 1 565 ? -46.330 14.984 65.558 1.00 88.12 565 PRO A O 1
ATOM 4603 N N . ARG A 1 566 ? -45.128 13.395 64.506 1.00 89.56 566 ARG A N 1
ATOM 4604 C CA . ARG A 1 566 ? -44.125 13.262 65.561 1.00 89.56 566 ARG A CA 1
ATOM 4605 C C . ARG A 1 566 ? -43.176 14.451 65.581 1.00 89.56 566 ARG A C 1
ATOM 4607 O O . ARG A 1 566 ? -42.816 14.918 66.656 1.00 89.56 566 ARG A O 1
ATOM 4614 N N . VAL A 1 567 ? -42.826 14.976 64.407 1.00 88.12 567 VAL A N 1
ATOM 4615 C CA . VAL A 1 567 ? -42.040 16.207 64.303 1.00 88.12 567 VAL A CA 1
ATOM 4616 C C . VAL A 1 567 ? -42.780 17.386 64.946 1.00 88.12 567 VAL A C 1
ATOM 4618 O O . VAL A 1 567 ? -42.170 18.114 65.723 1.00 88.12 567 VAL A O 1
ATOM 4621 N N . ARG A 1 568 ? -44.096 17.531 64.731 1.00 87.75 568 ARG A N 1
ATOM 4622 C CA . ARG A 1 568 ? -44.898 18.572 65.405 1.00 87.75 568 ARG A CA 1
ATOM 4623 C C . ARG A 1 568 ? -44.912 18.424 66.922 1.00 87.75 568 ARG A C 1
ATOM 4625 O O . ARG A 1 568 ? -44.773 19.418 67.621 1.00 87.75 568 ARG A O 1
ATOM 4632 N N . GLU A 1 569 ? -45.049 17.206 67.439 1.00 88.44 569 GLU A N 1
ATOM 4633 C CA . GLU A 1 569 ? -45.007 16.954 68.887 1.00 88.44 569 GLU A CA 1
ATOM 4634 C C . GLU A 1 569 ? -43.662 17.380 69.497 1.00 88.44 569 GLU A C 1
ATOM 4636 O O . GLU A 1 569 ? -43.633 18.066 70.521 1.00 88.44 569 GLU A O 1
ATOM 4641 N N . ILE A 1 570 ? -42.551 17.039 68.832 1.00 86.69 570 ILE A N 1
ATOM 4642 C CA . ILE A 1 570 ? -41.201 17.446 69.246 1.00 86.69 570 ILE A CA 1
ATOM 4643 C C . ILE A 1 570 ? -41.096 18.973 69.250 1.00 86.69 570 ILE A C 1
ATOM 4645 O O . ILE A 1 570 ? -40.728 19.568 70.260 1.00 86.69 570 ILE A O 1
ATOM 4649 N N . VAL A 1 571 ? -41.491 19.614 68.155 1.00 86.81 571 VAL A N 1
ATOM 4650 C CA . VAL A 1 571 ? -41.424 21.068 67.996 1.00 86.81 571 VAL A CA 1
ATOM 4651 C C . VAL A 1 571 ? -42.275 21.807 69.030 1.00 86.81 571 VAL A C 1
ATOM 4653 O O . VAL A 1 571 ? -41.794 22.746 69.658 1.00 86.81 571 VAL A O 1
ATOM 4656 N N . GLN A 1 572 ? -43.509 21.360 69.275 1.00 85.06 572 GLN A N 1
ATOM 4657 C CA . GLN A 1 572 ? -44.395 21.950 70.282 1.00 85.06 572 GLN A CA 1
ATOM 4658 C C . GLN A 1 572 ? -43.823 21.820 71.694 1.00 85.06 572 GLN A C 1
ATOM 4660 O O . GLN A 1 572 ? -43.948 22.748 72.489 1.00 85.06 572 GLN A O 1
ATOM 4665 N N . SER A 1 573 ? -43.160 20.700 72.002 1.00 80.75 573 SER A N 1
ATOM 4666 C CA . SER A 1 573 ? -42.478 20.536 73.288 1.00 80.75 573 SER A CA 1
ATOM 4667 C C . SER A 1 573 ? -41.295 21.494 73.450 1.00 80.75 573 SER A C 1
ATOM 4669 O O . SER A 1 573 ? -41.056 21.967 74.555 1.00 80.75 573 SER A O 1
ATOM 4671 N N . THR A 1 574 ? -40.605 21.827 72.352 1.00 77.38 574 THR A N 1
ATOM 4672 C CA . THR A 1 574 ? -39.486 22.782 72.338 1.00 77.38 574 THR A CA 1
ATOM 4673 C C . THR A 1 574 ? -39.954 24.239 72.397 1.00 77.38 574 THR A C 1
ATOM 4675 O O . THR A 1 574 ? -39.296 25.046 73.034 1.00 77.38 574 THR A O 1
ATOM 4678 N N . LEU A 1 575 ? -41.097 24.586 71.794 1.00 75.50 575 LEU A N 1
ATOM 4679 C CA . LEU A 1 575 ? -41.671 25.942 71.843 1.00 75.50 575 LEU A CA 1
ATOM 4680 C C . LEU A 1 575 ? -42.248 26.325 73.223 1.00 75.50 575 LEU A C 1
ATOM 4682 O O . LEU A 1 575 ? -42.491 27.502 73.482 1.00 75.50 575 LEU A O 1
ATOM 4686 N N . LEU A 1 576 ? -42.513 25.344 74.095 1.00 67.69 576 LEU A N 1
ATOM 4687 C CA . LEU A 1 576 ? -43.026 25.547 75.460 1.00 67.69 576 LEU A CA 1
ATOM 4688 C C . LEU A 1 576 ? -41.920 25.740 76.516 1.00 67.69 576 LEU A C 1
ATOM 4690 O O . LEU A 1 576 ? -42.232 26.056 77.667 1.00 67.69 576 LEU A O 1
ATOM 4694 N N . THR A 1 577 ? -40.661 25.533 76.128 1.00 53.81 577 THR A N 1
ATOM 4695 C CA . THR A 1 577 ? -39.437 25.755 76.920 1.00 53.81 577 THR A CA 1
ATOM 4696 C C . THR A 1 577 ? -38.708 26.989 76.436 1.00 53.81 577 THR A C 1
ATOM 4698 O O . THR A 1 577 ? -38.227 27.746 77.309 1.00 53.81 577 THR A O 1
#

pLDDT: mean 81.02, std 19.4, range [24.8, 97.25]